Protein 8B5S (pdb70)

Nearest PDB structures (foldseek):
  8b5s-assembly1_A  TM=1.003E+00  e=3.766E-70  Pseudomonas aeruginosa
  8b62-assembly2_B  TM=9.985E-01  e=2.101E-66  Pseudomonas aeruginosa
  8b63-assembly1_A  TM=9.982E-01  e=3.727E-65  Pseudomonas aeruginosa
  2iw1-assembly1_A  TM=9.795E-01  e=1.342E-47  Escherichia coli str. K-12 substr. W3110
  3c48-assembly1_B  TM=5.102E-01  e=1.722E-18  Corynebacterium glutamicum

GO terms:
  GO:0009103 lipopolysaccharide biosynthetic process (P, IMP)

Organism: Pseudomonas aeruginosa (strain ATCC 15692 / DSM 22644 / CIP 104116 / JCM 14847 / LMG 12228 / 1C / PRS 101 / PAO1) (NCBI:txid208964)

Foldseek 3Di:
DEEEEEDAEADDFDDLNVLVVLQQVVLVVVPYQAEYEYQYHPDDDPPRYHYDHDPFDDPDPLVSVVVSVVRVVVVCVVVPDDAYEYAAQAADHQEYEPQDADPVVVVVCVPPNSCSRVVSLCNQQACVHNYQYEAAFPVRPVVSCVVHVGDPVSYDYFFAAADPLLAQDPCLVVLLVVVCVVVVQDPQAAEEEEEEAPCVQQCVVLVLVLLLLAPPSNNVRYAYEYEEQDDCVVVVVSCVVSVNNVGYYYYYHDDPVNSVLSNHQEYEGAGPAASACSVCLSNLSNLHAYEYEPRHSNVVVLVVLVLYDYDYDDDDSVSSSVRVNVSSVCPVSSNVSSVSSNVCNVPDDNRCRSVVVSVVRVD/DEEEEEDAEADDAAPLNVLSVLLQVLLVVVPYQAEYEYQYHDDDDDPRYHYDHDPFDDPDPLVSVVVSCVRVVVVCVVVPDDAYEYAAQAADHQEYEPQDADPVVVVVCPRVSCSNVVSLLNQAACVHNYAYEAAFPVRPVVSCVVHVGDPVRYHYFFAAADPLLAQDPCLVVLLVVLCVVVVADPQAAEEEEEEADCPQQCVLLVLLLLLLAPPVNNVRYAYEYEEQDDCVVVVVVCVVSVNNPRYYYYYHDDPVSSVLSNHQEYEGAGPAARACSVCLSNLSSLHAYEYEPRHRNLVVLVVLLQYDYQYDPDDSVSSNVRVNVSSVCPVSSNVSSVSSNVCNVPDPNRCRSVVVNVVRVD

Structure (mmCIF, N/CA/C/O backbone):
data_8B5S
#
_entry.id   8B5S
#
_cell.length_a   58.633
_cell.length_b   94.426
_cell.length_c   70.170
_cell.angle_alpha   90.00
_cell.angle_beta   101.41
_cell.angle_gamma   90.00
#
_symmetry.space_group_name_H-M   'P 1 21 1'
#
loop_
_entity.id
_entity.type
_entity.pdbx_description
1 polymer 'UDP-glucose:(Heptosyl) LPS alpha 1,3-glucosyltransferase WaaG'
2 polymer 'UDP-glucose:(Heptosyl) LPS alpha 1,3-glucosyltransferase WaaG'
3 non-polymer "URIDINE-5'-DIPHOSPHATE"
4 non-polymer "URIDINE-5'-DIPHOSPHATE-GLUCOSE"
5 water water
#
loop_
_atom_site.group_PDB
_atom_site.id
_atom_site.type_symbol
_atom_site.label_atom_id
_atom_site.label_alt_id
_atom_site.label_comp_id
_atom_site.label_asym_id
_atom_site.label_entity_id
_atom_site.label_seq_id
_atom_site.pdbx_PDB_ins_code
_atom_site.Cartn_x
_atom_site.Cartn_y
_atom_site.Cartn_z
_atom_site.occupancy
_atom_site.B_iso_or_equiv
_atom_site.auth_seq_id
_atom_site.auth_comp_id
_atom_site.auth_asym_id
_atom_site.auth_atom_id
_atom_site.pdbx_PDB_model_num
ATOM 1 N N . ALA A 1 2 ? 84.837 40.289 61.318 1.00 32.20 1 ALA A N 1
ATOM 2 C CA . ALA A 1 2 ? 85.248 39.032 61.983 1.00 30.62 1 ALA A CA 1
ATOM 3 C C . ALA A 1 2 ? 84.240 38.664 63.071 1.00 28.90 1 ALA A C 1
ATOM 4 O O . ALA A 1 2 ? 83.557 37.648 62.955 1.00 29.05 1 ALA A O 1
ATOM 6 N N . THR A 1 3 ? 84.142 39.499 64.116 1.00 26.07 2 THR A N 1
ATOM 7 C CA . THR A 1 3 ? 83.473 39.106 65.348 1.00 24.25 2 THR A CA 1
ATOM 8 C C . THR A 1 3 ? 82.068 39.699 65.428 1.00 21.93 2 THR A C 1
ATOM 9 O O . THR A 1 3 ? 81.868 40.884 65.174 1.00 21.19 2 THR A O 1
ATOM 13 N N . LEU A 1 4 ? 81.114 38.840 65.811 1.00 19.88 3 LEU A N 1
ATOM 14 C CA . LEU A 1 4 ? 79.748 39.232 66.115 1.00 18.56 3 LEU A CA 1
ATOM 15 C C . LEU A 1 4 ? 79.511 39.047 67.612 1.00 17.56 3 LEU A C 1
ATOM 16 O O . LEU A 1 4 ? 79.894 38.022 68.173 1.00 16.93 3 LEU A O 1
ATOM 21 N N . ALA A 1 5 ? 78.878 40.046 68.241 1.00 16.55 4 ALA A N 1
ATOM 22 C CA . ALA A 1 5 ? 78.508 39.974 69.645 1.00 15.94 4 ALA A CA 1
ATOM 23 C C . ALA A 1 5 ? 77.010 39.704 69.760 1.00 15.33 4 ALA A C 1
ATOM 24 O O . ALA A 1 5 ? 76.205 40.478 69.246 1.00 15.80 4 ALA A O 1
ATOM 26 N N . PHE A 1 6 ? 76.654 38.592 70.415 1.00 14.69 5 PHE A N 1
ATOM 27 C CA . PHE A 1 6 ? 75.268 38.285 70.731 1.00 14.41 5 PHE A CA 1
ATOM 28 C C . PHE A 1 6 ? 75.033 38.512 72.224 1.00 14.01 5 PHE A C 1
ATOM 29 O O . PHE A 1 6 ? 75.860 38.119 73.047 1.00 14.08 5 PHE A O 1
ATOM 37 N N . ILE A 1 7 ? 73.901 39.146 72.562 1.00 13.20 6 ILE A N 1
ATOM 38 C CA . ILE A 1 7 ? 73.579 39.448 73.948 1.00 12.79 6 ILE A CA 1
ATOM 39 C C . ILE A 1 7 ? 72.195 38.890 74.272 1.00 12.60 6 ILE A C 1
ATOM 40 O O . ILE A 1 7 ? 71.213 39.202 73.597 1.00 12.16 6 ILE A O 1
ATOM 45 N N . LEU A 1 8 ? 72.137 38.052 75.314 1.00 12.52 7 LEU A N 1
ATOM 46 C CA . LEU A 1 8 ? 70.869 37.614 75.876 1.00 12.37 7 LEU A CA 1
ATOM 47 C C . LEU A 1 8 ? 71.069 37.376 77.369 1.00 12.56 7 LEU A C 1
ATOM 48 O O . LEU A 1 8 ? 72.113 36.884 77.784 1.00 12.33 7 LEU A O 1
ATOM 53 N N . TYR A 1 9 ? 70.057 37.732 78.166 1.00 12.99 8 TYR A N 1
ATOM 54 C CA . TYR A 1 9 ? 70.177 37.690 79.614 1.00 13.62 8 TYR A CA 1
ATOM 55 C C . TYR A 1 9 ? 70.390 36.255 80.095 1.00 14.11 8 TYR A C 1
ATOM 56 O O . TYR A 1 9 ? 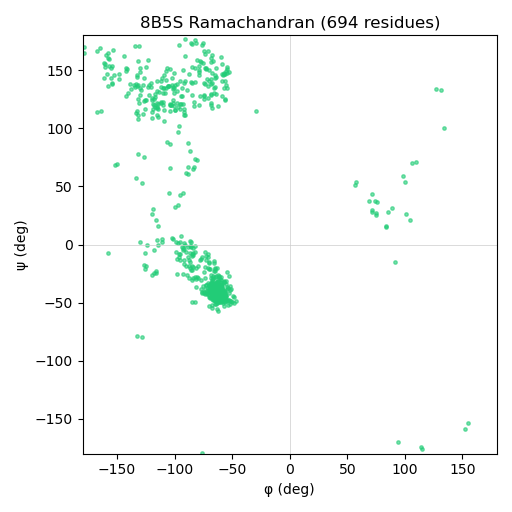71.151 36.042 81.038 1.00 13.92 8 TYR A O 1
ATOM 65 N N . LYS A 1 10 ? 69.731 35.283 79.445 1.00 14.71 9 LYS A N 1
ATOM 66 C CA . LYS A 1 10 ? 69.757 33.901 79.905 1.00 15.65 9 LYS A CA 1
ATOM 67 C C . LYS A 1 10 ? 69.818 32.929 78.732 1.00 15.01 9 LYS A C 1
ATOM 68 O O . LYS A 1 10 ? 68.96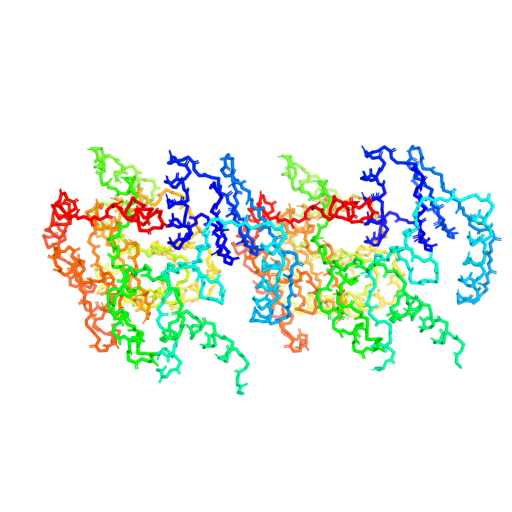5 32.981 77.851 1.00 14.16 9 LYS A O 1
ATOM 74 N N . TYR A 1 11 ? 70.796 32.009 78.763 1.00 14.66 10 TYR A N 1
ATOM 75 C CA . TYR A 1 11 ? 70.796 30.893 77.834 1.00 14.47 10 TYR A CA 1
ATOM 76 C C . TYR A 1 11 ? 70.509 29.582 78.566 1.00 14.51 10 TYR A C 1
ATOM 77 O O . TYR A 1 11 ? 71.095 29.287 79.610 1.00 14.23 10 TYR A O 1
ATOM 86 N N . PHE A 1 12 ? 69.616 28.797 77.957 1.00 14.44 11 PHE A N 1
ATOM 87 C CA . PHE A 1 12 ? 69.248 27.469 78.413 1.00 14.75 11 PHE A CA 1
ATOM 88 C C . PHE A 1 12 ? 68.608 26.755 77.226 1.00 14.88 11 PHE A C 1
ATOM 89 O O . PHE A 1 12 ? 68.138 27.413 76.300 1.00 14.55 11 PHE A O 1
ATOM 97 N N . PRO A 1 13 ? 68.627 25.403 77.173 1.00 14.95 12 PRO A N 1
ATOM 98 C CA . PRO A 1 13 ? 68.154 24.681 75.990 1.00 14.90 12 PRO A CA 1
ATOM 99 C C . PRO A 1 13 ? 66.660 24.791 75.675 1.00 14.37 12 PRO A C 1
ATOM 100 O O . PRO A 1 13 ? 66.299 24.836 74.503 1.00 14.47 12 PRO A O 1
ATOM 104 N N . PHE A 1 14 ? 65.795 24.843 76.699 1.00 13.76 13 PHE A N 1
ATOM 105 C CA . PHE A 1 14 ? 64.365 24.654 76.484 1.00 13.66 13 PHE A CA 1
ATOM 106 C C . PHE A 1 14 ? 63.608 25.983 76.533 1.00 13.49 13 PHE A C 1
ATOM 107 O O . PHE A 1 14 ? 62.765 26.202 77.404 1.00 13.57 13 PHE A O 1
ATOM 115 N N . GLY A 1 15 ? 63.897 26.846 75.555 1.00 13.07 14 GLY A N 1
ATOM 116 C CA . GLY A 1 15 ? 63.155 28.076 75.332 1.00 13.04 14 GLY A CA 1
ATOM 117 C C . GLY A 1 15 ? 63.255 28.514 73.872 1.00 12.79 14 GLY A C 1
ATOM 118 O O . GLY A 1 15 ? 64.232 28.193 73.197 1.00 12.72 14 GLY A O 1
ATOM 119 N N . GLY A 1 16 ? 62.242 29.249 73.396 1.00 12.50 15 GLY A N 1
ATOM 120 C CA . GLY A 1 16 ? 62.194 29.704 72.014 1.00 12.26 15 GLY A CA 1
ATOM 121 C C . GLY A 1 16 ? 63.282 30.728 71.682 1.00 12.26 15 GLY A C 1
ATOM 122 O O . GLY A 1 16 ? 63.986 30.579 70.684 1.00 12.01 15 GLY A O 1
ATOM 123 N N . LEU A 1 17 ? 63.373 31.787 72.498 1.00 11.83 16 LEU A N 1
ATOM 124 C CA . LEU A 1 17 ? 64.388 32.825 72.353 1.00 11.94 16 LEU A CA 1
ATOM 125 C C . LEU A 1 17 ? 65.769 32.179 72.264 1.00 11.92 16 LEU A C 1
ATOM 126 O O . LEU A 1 17 ? 66.554 32.488 71.369 1.00 11.54 16 LEU A O 1
ATOM 131 N N . GLN A 1 18 ? 66.030 31.261 73.202 1.00 11.90 17 GLN A N 1
ATOM 132 C CA . GLN A 1 18 ? 67.318 30.604 73.347 1.00 12.06 17 GLN A CA 1
ATOM 133 C C . GLN A 1 18 ? 67.633 29.758 72.109 1.00 12.31 17 GLN A C 1
ATOM 134 O O . GLN A 1 18 ? 68.741 29.826 71.577 1.00 12.44 17 GLN A O 1
ATOM 140 N N . ARG A 1 19 ? 66.649 28.974 71.651 1.00 12.52 18 ARG A N 1
ATOM 141 C CA . ARG A 1 19 ? 66.816 28.106 70.496 1.00 12.80 18 ARG A CA 1
ATOM 142 C C . ARG A 1 19 ? 67.024 28.937 69.229 1.00 12.81 18 ARG A C 1
ATOM 143 O O . ARG A 1 19 ? 67.848 28.581 68.387 1.00 12.57 18 ARG A O 1
ATOM 151 N N . ASP A 1 20 ? 66.276 30.043 69.108 1.00 12.85 19 ASP A N 1
ATOM 152 C CA . ASP A 1 20 ? 66.372 30.939 67.965 1.00 13.19 19 ASP A CA 1
ATOM 153 C C . ASP A 1 20 ? 67.764 31.564 67.923 1.00 13.03 19 ASP A C 1
ATOM 154 O O . ASP A 1 20 ? 68.409 31.580 66.877 1.00 13.14 19 ASP A O 1
ATOM 159 N N . PHE A 1 21 ? 68.213 32.083 69.072 1.00 12.82 20 PHE A N 1
ATOM 160 C CA . PHE A 1 21 ? 69.557 32.623 69.207 1.00 12.63 20 PHE A CA 1
ATOM 161 C C . PHE A 1 21 ? 70.600 31.611 68.728 1.00 13.04 20 PHE A C 1
ATOM 162 O O . PHE A 1 21 ? 71.501 31.960 67.968 1.00 12.83 20 PHE A O 1
ATOM 170 N N . MET A 1 22 ? 70.487 30.360 69.186 1.00 13.52 21 MET A N 1
ATOM 171 C CA . MET A 1 22 ? 71.502 29.356 68.902 1.00 14.06 21 MET A CA 1
ATOM 172 C C . MET A 1 22 ? 71.537 29.061 67.400 1.00 14.29 21 MET A C 1
ATOM 173 O O . MET A 1 22 ? 72.616 28.993 66.814 1.00 14.08 21 MET A O 1
ATOM 178 N N . ARG A 1 23 ? 70.357 28.922 66.780 1.00 14.42 22 ARG A N 1
ATOM 179 C CA . ARG A 1 23 ? 70.246 28.673 65.348 1.00 15.18 22 ARG A CA 1
ATOM 180 C C . ARG A 1 23 ? 70.921 29.791 64.545 1.00 14.22 22 ARG A C 1
ATOM 181 O O . ARG A 1 23 ? 71.645 29.510 63.593 1.00 13.36 22 ARG A O 1
ATOM 189 N N . ILE A 1 24 ? 70.687 31.054 64.931 1.00 13.33 23 ILE A N 1
ATOM 190 C CA . ILE A 1 24 ? 71.239 32.197 64.215 1.00 13.01 23 ILE A CA 1
ATOM 191 C C . ILE A 1 24 ? 72.758 32.237 64.385 1.00 13.01 23 ILE A C 1
ATOM 192 O O . ILE A 1 24 ? 73.486 32.461 63.417 1.00 12.86 23 ILE A O 1
ATOM 197 N N . ALA A 1 25 ? 73.223 32.037 65.624 1.00 13.04 24 ALA A N 1
ATOM 198 C CA . ALA A 1 25 ? 74.639 32.123 65.940 1.00 13.24 24 ALA A CA 1
ATOM 199 C C . ALA A 1 25 ? 75.414 31.066 65.157 1.00 13.27 24 ALA A C 1
ATOM 200 O O . ALA A 1 25 ? 76.484 31.357 64.623 1.00 12.82 24 ALA A O 1
ATOM 202 N N . LEU A 1 26 ? 74.857 29.851 65.085 1.00 13.62 25 LEU A N 1
ATOM 203 C CA . LEU A 1 26 ? 75.510 28.746 64.398 1.00 13.99 25 LEU A CA 1
ATOM 204 C C . LEU A 1 26 ? 75.589 29.038 62.899 1.00 14.24 25 LEU A C 1
ATOM 205 O O . LEU A 1 26 ? 76.606 28.752 62.266 1.00 14.26 25 LEU A O 1
ATOM 210 N N . GLU A 1 27 ? 74.515 29.617 62.348 1.00 14.26 26 GLU A N 1
ATOM 211 C CA . GLU A 1 27 ? 74.454 29.982 60.941 1.00 14.80 26 GLU A CA 1
ATOM 212 C C . GLU A 1 27 ? 75.530 31.023 60.632 1.00 15.10 26 GLU A C 1
ATOM 213 O O . GLU A 1 27 ? 76.265 30.878 59.656 1.00 15.59 26 GLU A O 1
ATOM 219 N N . CYS A 1 28 ? 75.623 32.063 61.473 1.00 15.19 27 CYS A N 1
ATOM 220 C CA . CYS A 1 28 ? 76.599 33.127 61.280 1.00 15.51 27 CYS A CA 1
ATOM 221 C C . CYS A 1 28 ? 78.020 32.572 61.369 1.00 16.15 27 CYS A C 1
ATOM 222 O O . CYS A 1 28 ? 78.896 32.997 60.617 1.00 16.40 27 CYS A O 1
ATOM 225 N N . GLN A 1 29 ? 78.244 31.631 62.292 1.00 16.70 28 GLN A N 1
ATOM 226 C CA . GLN A 1 29 ? 79.549 31.005 62.449 1.00 17.76 28 GLN A CA 1
ATOM 227 C C . GLN A 1 29 ? 79.928 30.251 61.172 1.00 18.41 28 GLN A C 1
ATOM 228 O O . GLN A 1 29 ? 81.072 30.335 60.727 1.00 18.30 28 GLN A O 1
ATOM 234 N N . ARG A 1 30 ? 78.960 29.542 60.575 1.00 19.52 29 ARG A N 1
ATOM 235 C CA . ARG A 1 30 ? 79.209 28.729 59.389 1.00 20.99 29 ARG A CA 1
ATOM 236 C C . ARG A 1 30 ? 79.609 29.591 58.192 1.00 21.39 29 ARG A C 1
ATOM 237 O O . ARG A 1 30 ? 80.218 29.081 57.254 1.00 22.59 29 ARG A O 1
ATOM 245 N N . ARG A 1 31 ? 79.242 30.879 58.219 1.00 21.94 30 ARG A N 1
ATOM 246 C CA . ARG A 1 31 ? 79.607 31.819 57.171 1.00 22.26 30 ARG A CA 1
ATOM 247 C C . ARG A 1 31 ? 80.990 32.414 57.441 1.00 22.72 30 ARG A C 1
ATOM 248 O O . ARG A 1 31 ? 81.464 33.235 56.657 1.00 23.41 30 ARG A O 1
ATOM 256 N N . GLY A 1 32 ? 81.613 32.015 58.560 1.00 22.47 31 GLY A N 1
ATOM 257 C CA . GLY A 1 32 ? 83.017 32.291 58.827 1.00 22.36 31 GLY A CA 1
ATOM 258 C C . GLY A 1 32 ? 83.234 33.404 59.852 1.00 22.32 31 GLY A C 1
ATOM 259 O O . GLY A 1 32 ? 84.311 33.989 59.900 1.00 22.51 31 GLY A O 1
ATOM 260 N N . HIS A 1 33 ? 82.223 33.678 60.687 1.00 21.62 32 HIS A N 1
ATOM 261 C CA . HIS A 1 33 ? 82.314 34.745 61.669 1.00 21.68 32 HIS A CA 1
ATOM 262 C C . HIS A 1 33 ? 82.627 34.154 63.040 1.00 21.41 32 HIS A C 1
ATOM 263 O O . HIS A 1 33 ? 82.199 33.047 63.355 1.00 20.85 32 HIS A O 1
ATOM 270 N N . ASP A 1 34 ? 83.368 34.923 63.846 1.00 21.41 33 ASP A N 1
ATOM 271 C CA . ASP A 1 34 ? 83.640 34.565 65.228 1.00 21.47 33 ASP A CA 1
ATOM 272 C C . ASP A 1 34 ? 82.457 34.981 66.096 1.00 20.16 33 ASP A C 1
ATOM 273 O O . ASP A 1 34 ? 81.894 36.059 65.908 1.00 19.71 33 ASP A O 1
ATOM 278 N N . ILE A 1 35 ? 82.104 34.113 67.051 1.00 18.76 34 ILE A N 1
ATOM 279 C CA . ILE A 1 35 ? 80.906 34.288 67.856 1.00 17.80 34 ILE A CA 1
ATOM 280 C C . ILE A 1 35 ? 81.314 34.632 69.287 1.00 16.86 34 ILE A C 1
ATOM 281 O O . ILE A 1 35 ? 82.009 33.859 69.946 1.00 16.38 34 ILE A O 1
ATOM 286 N N . ARG A 1 36 ? 80.871 35.808 69.747 1.00 15.87 35 ARG A N 1
ATOM 287 C CA . ARG A 1 36 ? 80.986 36.198 71.143 1.00 15.31 35 ARG A CA 1
ATOM 288 C C . ARG A 1 36 ? 79.580 36.324 71.730 1.00 14.77 35 ARG A C 1
ATOM 289 O O . ARG A 1 36 ? 78.672 36.819 71.061 1.00 14.67 35 ARG A O 1
ATOM 297 N N . VAL A 1 37 ? 79.415 35.871 72.979 1.00 13.96 36 VAL A N 1
ATOM 298 C CA . VAL A 1 37 ? 78.124 35.895 73.649 1.00 13.64 36 VAL A CA 1
ATOM 299 C C . VAL A 1 37 ? 78.288 36.523 75.032 1.00 13.61 36 VAL A C 1
ATOM 300 O O . VAL A 1 37 ? 79.152 36.108 75.804 1.00 13.76 36 VAL A O 1
ATOM 304 N N . TYR A 1 38 ? 77.441 37.518 75.332 1.00 13.29 37 TYR A N 1
ATOM 305 C CA . TYR A 1 38 ? 77.348 38.102 76.661 1.00 13.23 37 TYR A CA 1
ATOM 306 C C . TYR A 1 38 ? 76.035 37.663 77.303 1.00 12.85 37 TYR A C 1
ATOM 307 O O . TYR A 1 38 ? 74.978 37.809 76.693 1.00 12.30 37 TYR A O 1
ATOM 316 N N . THR A 1 39 ? 76.103 37.155 78.540 1.00 12.68 38 THR A N 1
ATOM 317 C CA . THR A 1 39 ? 74.920 36.648 79.221 1.00 12.89 38 THR A CA 1
ATOM 318 C C . THR A 1 39 ? 75.101 36.755 80.734 1.00 13.06 38 THR A C 1
ATOM 319 O O . THR A 1 39 ? 76.207 36.990 81.213 1.00 12.74 38 THR A O 1
ATOM 323 N N . LEU A 1 40 ? 73.998 36.576 81.472 1.00 13.58 39 LEU A N 1
ATOM 324 C CA . LEU A 1 40 ? 74.036 36.504 82.927 1.00 14.27 39 LEU A CA 1
ATOM 325 C C . LEU A 1 40 ? 74.172 35.054 83.390 1.00 14.80 39 LEU A C 1
ATOM 326 O O . LEU A 1 40 ? 74.652 34.813 84.494 1.00 14.73 39 LEU A O 1
ATOM 331 N N . ILE A 1 41 ? 73.726 34.102 82.559 1.00 15.39 40 ILE A N 1
ATOM 332 C CA . ILE A 1 41 ? 73.776 32.691 82.910 1.00 16.18 40 ILE A CA 1
ATOM 333 C C . ILE A 1 41 ? 73.727 31.851 81.633 1.00 16.54 40 ILE A C 1
ATOM 334 O O . ILE A 1 41 ? 72.959 32.141 80.718 1.00 16.43 40 ILE A O 1
ATOM 339 N N . TRP A 1 42 ? 74.579 30.819 81.577 1.00 16.89 41 TRP A N 1
ATOM 340 C CA . TRP A 1 42 ? 74.607 29.889 80.459 1.00 17.22 41 TRP A CA 1
ATOM 341 C C . TRP A 1 42 ? 74.507 28.455 80.972 1.00 18.30 41 TRP A C 1
ATOM 342 O O . TRP A 1 42 ? 75.440 27.953 81.602 1.00 17.89 41 TRP A O 1
ATOM 353 N N . GLU A 1 43 ? 73.380 27.804 80.664 1.00 19.37 42 GLU A N 1
ATOM 354 C CA . GLU A 1 43 ? 73.158 26.409 81.004 1.00 20.43 42 GLU A CA 1
ATOM 355 C C . GLU A 1 43 ? 73.465 25.543 79.786 1.00 21.31 42 GLU A C 1
ATOM 356 O O . GLU A 1 43 ? 72.861 25.723 78.728 1.00 22.19 42 GLU A O 1
ATOM 362 N N . GLY A 1 44 ? 74.408 24.611 79.958 1.00 22.03 43 GLY A N 1
ATOM 363 C CA . GLY A 1 44 ? 74.689 23.582 78.972 1.00 22.73 43 GLY A CA 1
ATOM 364 C C . GLY A 1 44 ? 76.083 23.741 78.376 1.00 23.27 43 GLY A C 1
ATOM 365 O O . GLY A 1 44 ? 76.857 24.597 78.798 1.00 22.78 43 GLY A O 1
ATOM 366 N N . ASP A 1 45 ? 76.386 22.908 77.381 1.00 24.63 44 ASP A N 1
ATOM 367 C CA . ASP A 1 45 ? 77.685 22.949 76.737 1.00 25.57 44 ASP A CA 1
ATOM 368 C C . ASP A 1 45 ? 77.781 24.230 75.914 1.00 24.16 44 ASP A C 1
ATOM 369 O O . ASP A 1 45 ? 76.770 24.757 75.450 1.00 23.36 44 ASP A O 1
ATOM 374 N N . VAL A 1 46 ? 79.011 24.729 75.778 1.00 23.25 45 VAL A N 1
ATOM 375 C CA . VAL A 1 46 ? 79.313 25.856 74.915 1.00 22.76 45 VAL A CA 1
ATOM 376 C C . VAL A 1 46 ? 79.772 25.298 73.570 1.00 22.09 45 VAL A C 1
ATOM 377 O O . VAL A 1 46 ? 80.766 24.578 73.519 1.00 21.45 45 VAL A O 1
ATOM 381 N N . PRO A 1 47 ? 79.090 25.614 72.443 1.00 21.42 46 PRO A N 1
ATOM 382 C CA . PRO A 1 47 ? 79.531 25.144 71.128 1.00 21.09 46 PRO A CA 1
ATOM 383 C C . PRO A 1 47 ? 80.979 25.537 70.840 1.00 20.62 46 PRO A C 1
ATOM 384 O O . PRO A 1 47 ? 81.428 26.597 71.271 1.00 20.34 46 PRO A O 1
ATOM 388 N N A ASP A 1 48 ? 81.697 24.677 70.109 0.50 20.98 47 ASP A N 1
ATOM 389 N N B ASP A 1 48 ? 81.695 24.668 70.114 0.50 20.41 47 ASP A N 1
ATOM 390 C CA A ASP A 1 48 ? 83.092 24.921 69.781 0.50 21.18 47 ASP A CA 1
ATOM 391 C CA B ASP A 1 48 ? 83.071 24.922 69.717 0.50 20.26 47 ASP A CA 1
ATOM 392 C C A ASP A 1 48 ? 83.209 26.259 69.053 0.50 20.71 47 ASP A C 1
ATOM 393 C C B ASP A 1 48 ? 83.169 26.298 69.067 0.50 20.18 47 ASP A C 1
ATOM 394 O O A ASP A 1 48 ? 82.464 26.522 68.111 0.50 20.52 47 ASP A O 1
ATOM 395 O O B ASP A 1 48 ? 82.377 26.623 68.184 0.50 19.99 47 ASP A O 1
ATOM 404 N N . GLY A 1 49 ? 84.131 27.106 69.528 1.00 20.19 48 GLY A N 1
ATOM 405 C CA . GLY A 1 49 ? 84.414 28.394 68.916 1.00 19.94 48 GLY A CA 1
ATOM 406 C C . GLY A 1 49 ? 83.633 29.555 69.530 1.00 19.58 48 GLY A C 1
ATOM 407 O O . GLY A 1 49 ? 83.972 30.707 69.276 1.00 19.92 48 GLY A O 1
ATOM 408 N N . PHE A 1 50 ? 82.592 29.268 70.324 1.00 18.86 49 PHE A N 1
ATOM 409 C CA . PHE A 1 50 ? 81.836 30.319 70.986 1.00 18.79 49 PHE A CA 1
ATOM 410 C C . PHE A 1 50 ? 82.657 30.881 72.146 1.00 19.23 49 PHE A C 1
ATOM 411 O O . PHE A 1 50 ? 83.147 30.127 72.986 1.00 19.15 49 PHE A O 1
ATOM 419 N N . GLU A 1 51 ? 82.795 32.212 72.175 1.00 19.18 50 GLU A N 1
ATOM 420 C CA . GLU A 1 51 ? 83.347 32.917 73.321 1.00 19.72 50 GLU A CA 1
ATOM 421 C C . GLU A 1 51 ? 82.193 33.411 74.194 1.00 19.08 50 GLU A C 1
ATOM 422 O O . GLU A 1 51 ? 81.559 34.412 73.871 1.00 18.38 50 GLU A O 1
ATOM 428 N N . VAL A 1 52 ? 81.933 32.708 75.303 1.00 18.87 51 VAL A N 1
ATOM 429 C CA . VAL A 1 52 ? 80.802 33.012 76.165 1.00 18.67 51 VAL A CA 1
ATOM 430 C C . VAL A 1 52 ? 81.310 33.721 77.419 1.00 18.84 51 VAL A C 1
ATOM 431 O O . VAL A 1 52 ? 82.033 33.124 78.216 1.00 18.77 51 VAL A O 1
ATOM 435 N N . LEU A 1 53 ? 80.913 34.991 77.579 1.00 18.07 52 LEU A N 1
ATOM 436 C CA . LEU A 1 53 ? 81.233 35.778 78.760 1.00 18.14 52 LEU A CA 1
ATOM 437 C C . LEU A 1 53 ? 80.000 35.859 79.659 1.00 17.78 52 LEU A C 1
ATOM 438 O O . LEU A 1 53 ? 78.962 36.376 79.247 1.00 17.08 52 LEU A O 1
ATOM 443 N N . VAL A 1 54 ? 80.136 35.359 80.891 1.00 17.87 53 VAL A N 1
ATOM 444 C CA . VAL A 1 54 ? 79.093 35.453 81.897 1.00 18.20 53 VAL A CA 1
ATOM 445 C C . VAL A 1 54 ? 79.459 36.606 82.830 1.00 18.30 53 VAL A C 1
ATOM 446 O O . VAL A 1 54 ? 80.515 36.584 83.452 1.00 17.58 53 VAL A O 1
ATOM 450 N N . ALA A 1 55 ? 78.593 37.622 82.905 1.00 18.12 54 ALA A N 1
ATOM 451 C CA . ALA A 1 55 ? 78.911 38.831 83.647 1.00 18.02 54 ALA A CA 1
ATOM 452 C C . ALA A 1 55 ? 78.813 38.559 85.148 1.00 18.29 54 ALA A C 1
ATOM 453 O O . ALA A 1 55 ? 77.798 38.053 85.618 1.00 18.32 54 ALA A O 1
ATOM 455 N N . PRO A 1 56 ? 79.856 38.889 85.948 1.00 18.42 55 PRO A N 1
ATOM 456 C CA . PRO A 1 56 ? 79.806 38.711 87.399 1.00 18.66 55 PRO A CA 1
ATOM 457 C C . PRO A 1 56 ? 79.110 39.880 88.095 1.00 18.96 55 PRO A C 1
ATOM 458 O O . PRO A 1 56 ? 79.734 40.638 88.835 1.00 18.92 55 PRO A O 1
ATOM 462 N N . VAL A 1 57 ? 77.803 40.013 87.851 1.00 19.14 56 VAL A N 1
ATOM 463 C CA . VAL A 1 57 ? 77.023 41.097 88.420 1.00 19.61 56 VAL A CA 1
ATOM 464 C C . VAL A 1 57 ? 75.711 40.528 88.953 1.00 19.95 56 VAL A C 1
ATOM 465 O O . VAL A 1 57 ? 75.078 39.690 88.308 1.00 18.97 56 VAL A O 1
ATOM 469 N N . ARG A 1 58 ? 75.333 40.993 90.148 1.00 20.79 57 ARG A N 1
ATOM 470 C CA . ARG A 1 58 ? 74.089 40.605 90.793 1.00 21.96 57 ARG A CA 1
ATOM 471 C C . ARG A 1 58 ? 73.523 41.813 91.534 1.00 22.61 57 ARG A C 1
ATOM 472 O O . ARG A 1 58 ? 74.234 42.782 91.791 1.00 22.04 57 ARG A O 1
ATOM 480 N N . SER A 1 59 ? 72.229 41.740 91.857 1.00 23.67 58 SER A N 1
ATOM 481 C CA . SER A 1 59 ? 71.550 42.778 92.614 1.00 25.21 58 SER A CA 1
ATOM 482 C C . SER A 1 59 ? 70.263 42.210 93.202 1.00 25.64 58 SER A C 1
ATOM 483 O O . SER A 1 59 ? 69.712 41.247 92.675 1.00 26.40 58 SER A O 1
ATOM 486 N N . ILE A 1 60 ? 69.782 42.825 94.288 1.00 26.62 59 ILE A N 1
ATOM 487 C CA . ILE A 1 60 ? 68.498 42.451 94.861 1.00 26.11 59 ILE A CA 1
ATOM 488 C C . ILE A 1 60 ? 67.382 42.724 93.851 1.00 24.10 59 ILE A C 1
ATOM 489 O O . ILE A 1 60 ? 66.396 41.994 93.821 1.00 25.31 59 ILE A O 1
ATOM 494 N N . PHE A 1 61 ? 67.547 43.761 93.016 1.00 22.29 60 PHE A N 1
ATOM 495 C CA . PHE A 1 61 ? 66.573 44.094 91.987 1.00 20.92 60 PHE A CA 1
ATOM 496 C C . PHE A 1 61 ? 67.050 43.586 90.626 1.00 19.91 60 PHE A C 1
ATOM 497 O O . PHE A 1 61 ? 68.152 43.919 90.194 1.00 18.98 60 PHE A O 1
ATOM 505 N N A ASN A 1 62 ? 66.207 42.775 89.968 0.50 19.56 61 ASN A N 1
ATOM 506 N N B ASN A 1 62 ? 66.192 42.811 89.953 0.50 19.57 61 ASN A N 1
ATOM 507 C CA A ASN A 1 62 ? 66.495 42.245 88.643 0.50 19.24 61 ASN A CA 1
ATOM 508 C CA B ASN A 1 62 ? 66.504 42.238 88.653 0.50 19.24 61 ASN A CA 1
ATOM 509 C C A ASN A 1 62 ? 66.854 43.379 87.688 0.50 18.56 61 ASN A C 1
ATOM 510 C C B ASN A 1 62 ? 66.815 43.350 87.651 0.50 18.57 61 ASN A C 1
ATOM 511 O O A ASN A 1 62 ? 67.836 43.284 86.955 0.50 18.28 61 ASN A O 1
ATOM 512 O O B ASN A 1 62 ? 67.738 43.214 86.851 0.50 18.29 61 ASN A O 1
ATOM 521 N N . HIS A 1 63 ? 66.045 44.446 87.704 1.00 18.00 62 HIS A N 1
ATOM 522 C CA . HIS A 1 63 ? 66.205 45.548 86.765 1.00 17.49 62 HIS A CA 1
ATOM 523 C C . HIS A 1 63 ? 67.527 46.287 86.987 1.00 17.12 62 HIS A C 1
ATOM 524 O O . HIS A 1 63 ? 68.091 46.815 86.030 1.00 16.48 62 HIS A O 1
ATOM 531 N N . ARG A 1 64 ? 68.015 46.330 88.235 1.00 16.75 63 ARG A N 1
ATOM 532 C CA . ARG A 1 64 ? 69.288 46.975 88.532 1.00 17.05 63 ARG A CA 1
ATOM 533 C C . ARG A 1 64 ? 70.441 46.081 88.075 1.00 16.55 63 ARG A C 1
ATOM 534 O O . ARG A 1 64 ? 71.463 46.582 87.612 1.00 16.31 63 ARG A O 1
ATOM 542 N N . ARG A 1 65 ? 70.274 44.760 88.209 1.00 16.04 64 ARG A N 1
ATOM 543 C CA . ARG A 1 65 ? 71.247 43.804 87.702 1.00 16.09 64 ARG A CA 1
ATOM 544 C C . ARG A 1 65 ? 71.423 43.998 86.195 1.00 15.59 64 ARG A C 1
ATOM 545 O O . ARG A 1 65 ? 72.545 43.992 85.693 1.00 15.14 64 ARG A O 1
ATOM 553 N N . ASN A 1 66 ? 70.301 44.171 85.486 1.00 15.31 65 ASN A N 1
ATOM 554 C CA . ASN A 1 66 ? 70.311 44.329 84.039 1.00 15.61 65 ASN A CA 1
ATOM 555 C C . ASN A 1 66 ? 71.069 45.597 83.647 1.00 16.07 65 ASN A C 1
ATOM 556 O O . ASN A 1 66 ? 71.742 45.617 82.618 1.00 15.71 65 ASN A O 1
ATOM 561 N N . GLU A 1 67 ? 70.951 46.646 84.472 1.00 16.97 66 GLU A N 1
ATOM 562 C CA . GLU A 1 67 ? 71.651 47.900 84.242 1.00 17.62 66 GLU A CA 1
ATOM 563 C C . GLU A 1 67 ? 73.157 47.700 84.417 1.00 16.96 66 GLU A C 1
ATOM 564 O O . GLU A 1 67 ? 73.937 48.182 83.601 1.00 16.67 66 GLU A O 1
ATOM 570 N N . LYS A 1 68 ? 73.564 46.977 85.468 1.00 16.50 67 LYS A N 1
ATOM 571 C CA . LYS A 1 68 ? 74.969 46.654 85.681 1.00 16.65 67 LYS A CA 1
ATOM 572 C C . LYS A 1 68 ? 75.517 45.806 84.533 1.00 15.61 67 LYS A C 1
ATOM 573 O O . LYS A 1 68 ? 76.673 45.958 84.149 1.00 14.96 67 LYS A O 1
ATOM 579 N N . PHE A 1 69 ? 74.686 44.890 84.020 1.00 15.00 68 PHE A N 1
ATOM 580 C CA . PHE A 1 69 ? 75.064 44.010 82.924 1.00 15.00 68 PHE A CA 1
ATOM 581 C C . PHE A 1 69 ? 75.394 44.835 81.680 1.00 15.04 68 PHE A C 1
ATOM 582 O O . PHE A 1 69 ? 76.426 44.616 81.051 1.00 15.07 68 PHE A O 1
ATOM 590 N N . THR A 1 70 ? 74.511 45.781 81.341 1.00 15.50 69 THR A N 1
ATOM 591 C CA . THR A 1 70 ? 74.715 46.690 80.221 1.00 16.32 69 THR A CA 1
ATOM 592 C C . THR A 1 70 ? 76.076 47.376 80.320 1.00 16.27 69 THR A C 1
ATOM 593 O O . THR A 1 70 ? 76.836 47.374 79.354 1.00 16.29 69 THR A O 1
ATOM 597 N N . ALA A 1 71 ? 76.362 47.970 81.485 1.00 16.11 70 ALA A N 1
ATOM 598 C CA . ALA A 1 71 ? 77.599 48.708 81.701 1.00 16.51 70 ALA A CA 1
ATOM 599 C C . ALA A 1 71 ? 78.807 47.781 81.563 1.00 16.57 70 ALA A C 1
ATOM 600 O O . ALA A 1 71 ? 79.833 48.183 81.023 1.00 16.81 70 ALA A O 1
ATOM 602 N N . TRP A 1 72 ? 78.673 46.546 82.060 1.00 16.73 71 TRP A N 1
ATOM 603 C CA . TRP A 1 72 ? 79.741 45.560 81.996 1.00 17.52 71 TRP A CA 1
ATOM 604 C C . TRP A 1 72 ? 80.056 45.211 80.541 1.00 17.36 71 TRP A C 1
ATOM 605 O O . TRP A 1 72 ? 81.221 45.144 80.150 1.00 16.52 71 TRP A O 1
ATOM 616 N N . VAL A 1 73 ? 79.002 44.984 79.750 1.00 17.14 72 VAL A N 1
ATOM 617 C CA . VAL A 1 73 ? 79.146 44.614 78.351 1.00 17.68 72 VAL A CA 1
ATOM 618 C C . VAL A 1 73 ? 79.777 45.770 77.577 1.00 18.60 72 VAL A C 1
ATOM 619 O O . VAL A 1 73 ? 80.677 45.546 76.770 1.00 17.94 72 VAL A O 1
ATOM 623 N N . ARG A 1 74 ? 79.300 46.999 77.817 1.00 20.19 73 ARG A N 1
ATOM 624 C CA . ARG A 1 74 ? 79.790 48.154 77.079 1.00 22.35 73 ARG A CA 1
ATOM 625 C C . ARG A 1 74 ? 81.273 48.369 77.378 1.00 22.02 73 ARG A C 1
ATOM 626 O O . ARG A 1 74 ? 82.035 48.712 76.480 1.00 21.81 73 ARG A O 1
ATOM 634 N N . ALA A 1 75 ? 81.674 48.162 78.639 1.00 22.06 74 ALA A N 1
ATOM 635 C CA . ALA A 1 75 ? 83.066 48.320 79.030 1.00 22.05 74 ALA A CA 1
ATOM 636 C C . ALA A 1 75 ? 83.946 47.347 78.245 1.00 21.81 74 ALA A C 1
ATOM 637 O O . ALA A 1 75 ? 85.031 47.716 77.799 1.00 21.03 74 ALA A O 1
ATOM 639 N N . ASP A 1 76 ? 83.468 46.108 78.066 1.00 21.24 75 ASP A N 1
ATOM 640 C CA . ASP A 1 76 ? 84.228 45.100 77.342 1.00 21.25 75 ASP A CA 1
ATOM 641 C C . ASP A 1 76 ? 84.301 45.469 75.861 1.00 21.38 75 ASP A C 1
ATOM 642 O O . ASP A 1 76 ? 85.352 45.322 75.242 1.00 21.47 75 ASP A O 1
ATOM 647 N N . LEU A 1 77 ? 83.185 45.956 75.304 1.00 21.88 76 LEU A N 1
ATOM 648 C CA . LEU A 1 77 ? 83.116 46.305 73.892 1.00 22.65 76 LEU A CA 1
ATOM 649 C C . LEU A 1 77 ? 84.007 47.510 73.584 1.00 24.18 76 LEU A C 1
ATOM 650 O O . LEU A 1 77 ? 84.553 47.605 72.486 1.00 24.63 76 LEU A O 1
ATOM 655 N N . ASP A 1 78 ? 84.154 48.421 74.557 1.00 25.60 77 ASP A N 1
ATOM 656 C CA . ASP A 1 78 ? 85.011 49.589 74.406 1.00 27.07 77 ASP A CA 1
ATOM 657 C C . ASP A 1 78 ? 86.471 49.162 74.244 1.00 27.89 77 ASP A C 1
ATOM 658 O O . ASP A 1 78 ? 87.233 49.833 73.552 1.00 28.92 77 ASP A O 1
ATOM 663 N N . ARG A 1 79 ? 86.855 48.051 74.885 1.00 29.37 78 ARG A N 1
ATOM 664 C CA . ARG A 1 79 ? 88.227 47.567 74.852 1.00 30.63 78 ARG A CA 1
ATOM 665 C C . ARG A 1 79 ? 88.401 46.463 73.809 1.00 29.57 78 ARG A C 1
ATOM 666 O O . ARG A 1 79 ? 89.512 46.263 73.321 1.00 29.07 78 ARG A O 1
ATOM 674 N N . ARG A 1 80 ? 87.317 45.746 73.478 1.00 27.84 79 ARG A N 1
ATOM 675 C CA . ARG A 1 80 ? 87.366 44.668 72.500 1.00 26.63 79 ARG A CA 1
ATOM 676 C C . ARG A 1 80 ? 86.218 44.836 71.503 1.00 26.76 79 ARG A C 1
ATOM 677 O O . ARG A 1 80 ? 85.207 44.141 71.595 1.00 25.43 79 ARG A O 1
ATOM 685 N N . PRO A 1 81 ? 86.333 45.760 70.517 1.00 26.90 80 PRO A N 1
ATOM 686 C CA . PRO A 1 81 ? 85.237 46.061 69.591 1.00 26.81 80 PRO A CA 1
ATOM 687 C C . PRO A 1 81 ? 84.903 44.927 68.624 1.00 26.03 80 PRO A C 1
ATOM 688 O O . PRO A 1 81 ? 85.726 44.043 68.394 1.00 24.72 80 PRO A O 1
ATOM 692 N N . VAL A 1 82 ? 83.687 44.979 68.062 1.00 25.70 81 VAL A N 1
ATOM 693 C CA . VAL A 1 82 ? 83.164 43.933 67.194 1.00 25.28 81 VAL A CA 1
ATOM 694 C C . VAL A 1 82 ? 82.520 44.581 65.973 1.00 25.12 81 VAL A C 1
ATOM 695 O O . VAL A 1 82 ? 82.337 45.795 65.940 1.00 24.71 81 VAL A O 1
ATOM 699 N N . GLN A 1 83 ? 82.160 43.753 64.983 1.00 25.35 82 GLN A N 1
ATOM 700 C CA . GLN A 1 83 ? 81.584 44.246 63.741 1.00 26.01 82 GLN A CA 1
ATOM 701 C C . GLN A 1 83 ? 80.122 44.635 63.939 1.00 24.04 82 GLN A C 1
ATOM 702 O O . GLN A 1 83 ? 79.677 45.634 63.382 1.00 23.57 82 GLN A O 1
ATOM 708 N N . ARG A 1 84 ? 79.375 43.828 64.703 1.00 22.12 83 ARG A N 1
ATOM 709 C CA . ARG A 1 84 ? 77.955 44.076 64.896 1.00 21.01 83 ARG A CA 1
ATOM 710 C C . ARG A 1 84 ? 77.515 43.500 66.240 1.00 18.54 83 ARG A C 1
ATOM 711 O O . ARG A 1 84 ? 78.033 42.474 66.676 1.00 17.31 83 ARG A O 1
ATOM 719 N N . VAL A 1 85 ? 76.554 44.183 66.876 1.00 16.43 84 VAL A N 1
ATOM 720 C CA . VAL A 1 85 ? 76.026 43.789 68.171 1.00 15.32 84 VAL A CA 1
ATOM 721 C C . VAL A 1 85 ? 74.553 43.421 68.004 1.00 14.39 84 VAL A C 1
ATOM 722 O O . VAL A 1 85 ? 73.742 44.264 67.619 1.00 14.15 84 VAL A O 1
ATOM 726 N N . ILE A 1 86 ? 74.225 42.155 68.294 1.00 13.59 85 ILE A N 1
ATOM 727 C CA . ILE A 1 86 ? 72.870 41.646 68.155 1.00 12.93 85 ILE A CA 1
ATOM 728 C C . ILE A 1 86 ? 72.343 41.264 69.535 1.00 12.50 85 ILE A C 1
ATOM 729 O O . ILE A 1 86 ? 72.917 40.403 70.197 1.00 12.13 85 ILE A O 1
ATOM 734 N N . GLY A 1 87 ? 71.224 41.879 69.936 1.00 12.23 86 GLY A N 1
ATOM 735 C CA . GLY A 1 87 ? 70.602 41.591 71.218 1.00 12.13 86 GLY A CA 1
ATOM 736 C C . GLY A 1 87 ? 69.287 40.833 71.052 1.00 12.34 86 GLY A C 1
ATOM 737 O O . GLY A 1 87 ? 68.561 41.056 70.081 1.00 11.95 86 GLY A O 1
ATOM 738 N N . PHE A 1 88 ? 69.002 39.941 72.013 1.00 12.49 87 PHE A N 1
ATOM 739 C CA . PHE A 1 88 ? 67.747 39.203 72.079 1.00 12.76 87 PHE A CA 1
ATOM 740 C C . PHE A 1 88 ? 66.917 39.666 73.277 1.00 12.90 87 PHE A C 1
ATOM 741 O O . PHE A 1 88 ? 65.867 39.089 73.565 1.00 12.96 87 PHE A O 1
ATOM 749 N N . ASN A 1 89 ? 67.413 40.699 73.972 1.00 12.66 88 ASN A N 1
ATOM 750 C CA . ASN A 1 89 ? 66.664 41.424 74.985 1.00 12.73 88 ASN A CA 1
ATOM 751 C C . ASN A 1 89 ? 66.841 42.916 74.711 1.00 12.83 88 ASN A C 1
ATOM 752 O O . ASN A 1 89 ? 67.900 43.335 74.243 1.00 12.55 88 ASN A O 1
ATOM 757 N N . LYS A 1 90 ? 65.790 43.700 74.986 1.00 13.25 89 LYS A N 1
ATOM 758 C CA . LYS A 1 90 ? 65.796 45.131 74.717 1.00 13.62 89 LYS A CA 1
ATOM 759 C C . LYS A 1 90 ? 66.782 45.827 75.651 1.00 13.59 89 LYS A C 1
ATOM 760 O O . LYS A 1 90 ? 66.731 45.631 76.863 1.00 13.46 89 LYS A O 1
ATOM 766 N N . MET A 1 91 ? 67.680 46.632 75.068 1.00 13.73 90 MET A N 1
ATOM 767 C CA . MET A 1 91 ? 68.651 47.398 75.835 1.00 14.22 90 MET A CA 1
ATOM 768 C C . MET A 1 91 ? 69.305 48.431 74.921 1.00 14.69 90 MET A C 1
ATOM 769 O O . MET A 1 91 ? 69.168 48.349 73.701 1.00 14.68 90 MET A O 1
ATOM 774 N N . PRO A 1 92 ? 70.029 49.434 75.476 1.00 15.37 91 PRO A N 1
ATOM 775 C CA . PRO A 1 92 ? 70.807 50.367 74.662 1.00 15.67 91 PRO A CA 1
ATOM 776 C C . PRO A 1 92 ? 71.968 49.674 73.956 1.00 15.86 91 PRO A C 1
ATOM 777 O O . PRO A 1 92 ? 72.398 48.603 74.374 1.00 16.27 91 PRO A O 1
ATOM 781 N N . GLY A 1 93 ? 72.444 50.288 72.867 1.00 15.89 92 GLY A N 1
ATOM 782 C CA . GLY A 1 93 ? 73.712 49.918 72.257 1.00 16.04 92 GLY A CA 1
ATOM 783 C C . GLY A 1 93 ? 73.628 48.735 71.291 1.00 15.74 92 GLY A C 1
ATOM 784 O O . GLY A 1 93 ? 74.664 48.173 70.935 1.00 16.60 92 GLY A O 1
ATOM 785 N N . LEU A 1 94 ? 72.415 48.374 70.848 1.00 14.93 93 LEU A N 1
ATOM 786 C CA . LEU A 1 94 ? 72.238 47.271 69.911 1.00 14.37 93 LEU A CA 1
ATOM 787 C C . LEU A 1 94 ? 72.221 47.795 68.478 1.00 14.22 93 LEU A C 1
ATOM 788 O O . LEU A 1 94 ? 71.536 48.769 68.178 1.00 14.40 93 LEU A O 1
ATOM 793 N N . ASP A 1 95 ? 72.953 47.110 67.594 1.00 14.10 94 ASP A N 1
ATOM 794 C CA . ASP A 1 95 ? 72.855 47.346 66.163 1.00 14.18 94 ASP A CA 1
ATOM 795 C C . ASP A 1 95 ? 71.586 46.680 65.642 1.00 13.76 94 ASP A C 1
ATOM 796 O O . ASP A 1 95 ? 70.906 47.224 64.774 1.00 13.74 94 ASP A O 1
ATOM 801 N N . VAL A 1 96 ? 71.287 45.495 66.191 1.00 13.30 95 VAL A N 1
ATOM 802 C CA . VAL A 1 96 ? 70.176 44.668 65.753 1.00 13.02 95 VAL A CA 1
ATOM 803 C C . VAL A 1 96 ? 69.481 44.111 66.991 1.00 12.68 95 VAL A C 1
ATOM 804 O O . VAL A 1 96 ? 70.153 43.620 67.896 1.00 13.08 95 VAL A O 1
ATOM 808 N N . TYR A 1 97 ? 68.144 44.186 67.024 1.00 12.20 96 TYR A N 1
ATOM 809 C CA . TYR A 1 97 ? 67.364 43.567 68.086 1.00 11.82 96 TYR A CA 1
ATOM 810 C C . TYR A 1 97 ? 66.456 42.484 67.504 1.00 11.98 96 TYR A C 1
ATOM 811 O O . TYR A 1 97 ? 65.695 42.737 66.572 1.00 12.04 96 TYR A O 1
ATOM 820 N N . TYR A 1 98 ? 66.541 41.276 68.073 1.00 12.01 97 TYR A N 1
ATOM 821 C CA . TYR A 1 98 ? 65.642 40.183 67.736 1.00 12.42 97 TYR A CA 1
ATOM 822 C C . TYR A 1 98 ? 64.452 40.215 68.696 1.00 12.26 97 TYR A C 1
ATOM 823 O O . TYR A 1 98 ? 64.622 39.979 69.890 1.00 12.22 97 TYR A O 1
ATOM 832 N N . ALA A 1 99 ? 63.253 40.495 68.162 1.00 12.53 98 ALA A N 1
ATOM 833 C CA . ALA A 1 99 ? 62.091 40.836 68.973 1.00 12.90 98 ALA A CA 1
ATOM 834 C C . ALA A 1 99 ? 61.436 39.581 69.549 1.00 13.47 98 ALA A C 1
ATOM 835 O O . ALA A 1 99 ? 60.335 39.195 69.153 1.00 12.96 98 ALA A O 1
ATOM 837 N N . ALA A 1 100 ? 62.112 38.987 70.535 1.00 14.47 99 ALA A N 1
ATOM 838 C CA . ALA A 1 100 ? 61.642 37.777 71.189 1.00 15.46 99 ALA A CA 1
ATOM 839 C C . ALA A 1 100 ? 60.619 38.121 72.273 1.00 16.44 99 ALA A C 1
ATOM 840 O O . ALA A 1 100 ? 60.097 37.225 72.935 1.00 18.26 99 ALA A O 1
ATOM 842 N N . ASP A 1 101 ? 60.340 39.418 72.459 1.00 16.70 100 ASP A N 1
ATOM 843 C CA . ASP A 1 101 ? 59.367 39.876 73.437 1.00 17.26 100 ASP A CA 1
ATOM 844 C C . ASP A 1 101 ? 58.324 40.757 72.756 1.00 16.76 100 ASP A C 1
ATOM 845 O O . ASP A 1 101 ? 58.606 41.397 71.744 1.00 16.40 100 ASP A O 1
ATOM 850 N N . ALA A 1 102 ? 57.118 40.770 73.339 1.00 16.21 101 ALA A N 1
ATOM 851 C CA . ALA A 1 102 ? 56.044 41.651 72.915 1.00 15.90 101 ALA A CA 1
ATOM 852 C C . ALA A 1 102 ? 56.324 43.073 73.396 1.00 15.90 101 ALA A C 1
ATOM 853 O O . ALA A 1 102 ? 57.264 43.306 74.156 1.00 15.66 101 ALA A O 1
ATOM 855 N N . CYS A 1 103 ? 55.481 44.014 72.951 1.00 16.12 102 CYS A N 1
ATOM 856 C CA . CYS A 1 103 ? 55.586 45.410 73.343 1.00 16.41 102 CYS A CA 1
ATOM 857 C C . CYS A 1 103 ? 55.251 45.565 74.827 1.00 16.57 102 CYS A C 1
ATOM 858 O O . CYS A 1 103 ? 54.132 45.280 75.255 1.00 16.71 102 CYS A O 1
ATOM 861 N N . PHE A 1 104 ? 56.243 46.026 75.597 1.00 16.80 103 PHE A N 1
ATOM 862 C CA . PHE A 1 104 ? 56.120 46.191 77.037 1.00 17.23 103 PHE A CA 1
ATOM 863 C C . PHE A 1 104 ? 55.158 47.328 77.386 1.00 17.73 103 PHE A C 1
ATOM 864 O O . PHE A 1 104 ? 54.325 47.177 78.278 1.00 18.22 103 PHE A O 1
ATOM 872 N N . GLU A 1 105 ? 55.293 48.468 76.698 1.00 18.29 104 GLU A N 1
ATOM 873 C CA . GLU A 1 105 ? 54.493 49.651 76.986 1.00 18.91 104 GLU A CA 1
ATOM 874 C C . GLU A 1 105 ? 53.001 49.338 76.837 1.00 19.88 104 GLU A C 1
ATOM 875 O O . GLU A 1 105 ? 52.192 49.812 77.632 1.00 20.09 104 GLU A O 1
ATOM 881 N N . GLU A 1 106 ? 52.643 48.534 75.825 1.00 20.70 105 GLU A N 1
ATOM 882 C CA . GLU A 1 106 ? 51.264 48.111 75.619 1.00 21.71 105 GLU A CA 1
ATOM 883 C C . GLU A 1 106 ? 50.768 47.328 76.835 1.00 22.85 105 GLU A C 1
ATOM 884 O O . GLU A 1 106 ? 49.673 47.584 77.333 1.00 23.21 105 GLU A O 1
ATOM 890 N N . LYS A 1 107 ? 51.577 46.373 77.311 1.00 23.78 106 LYS A N 1
ATOM 891 C CA . LYS A 1 107 ? 51.181 45.529 78.428 1.00 25.59 106 LYS A CA 1
ATOM 892 C C . LYS A 1 107 ? 51.110 46.341 79.723 1.00 25.46 106 LYS A C 1
ATOM 893 O O . LYS A 1 107 ? 50.255 46.072 80.562 1.00 25.40 106 LYS A O 1
ATOM 899 N N . ALA A 1 108 ? 51.983 47.347 79.871 1.00 25.89 107 ALA A N 1
ATOM 900 C CA . ALA A 1 108 ? 51.975 48.206 81.047 1.00 26.29 107 ALA A CA 1
ATOM 901 C C . ALA A 1 108 ? 50.668 48.998 81.130 1.00 27.49 107 ALA A C 1
ATOM 902 O O . ALA A 1 108 ? 50.177 49.259 82.227 1.00 27.10 107 ALA A O 1
ATOM 904 N N . GLN A 1 109 ? 50.113 49.373 79.968 1.00 28.81 108 GLN A N 1
ATOM 905 C CA . GLN A 1 109 ? 48.898 50.173 79.896 1.00 30.92 108 GLN A CA 1
ATOM 906 C C . GLN A 1 109 ? 47.650 49.290 79.928 1.00 33.50 108 GLN A C 1
ATOM 907 O O . GLN A 1 109 ? 46.545 49.800 80.100 1.00 33.79 108 GLN A O 1
ATOM 913 N N . THR A 1 110 ? 47.823 47.977 79.732 1.00 36.80 109 THR A N 1
ATOM 914 C CA . THR A 1 110 ? 46.719 47.030 79.774 1.00 38.94 109 THR A CA 1
ATOM 915 C C . THR A 1 110 ? 46.486 46.584 81.222 1.00 40.49 109 THR A C 1
ATOM 916 O O . THR A 1 110 ? 47.269 45.726 81.684 1.00 42.91 109 THR A O 1
ATOM 920 N N . GLN A 1 118 ? 58.961 57.037 89.173 1.00 40.82 117 GLN A N 1
ATOM 921 C CA . GLN A 1 118 ? 57.842 56.056 89.195 1.00 41.24 117 GLN A CA 1
ATOM 922 C C . GLN A 1 118 ? 58.340 54.727 89.750 1.00 39.53 117 GLN A C 1
ATOM 923 O O . GLN A 1 118 ? 59.472 54.627 90.220 1.00 41.83 117 GLN A O 1
ATOM 929 N N . TRP A 1 119 ? 57.440 53.738 89.729 1.00 38.03 118 TRP A N 1
ATOM 930 C CA . TRP A 1 119 ? 57.770 52.322 89.724 1.00 35.49 118 TRP A CA 1
ATOM 931 C C . TRP A 1 119 ? 59.121 52.106 89.039 1.00 30.75 118 TRP A C 1
ATOM 932 O O . TRP A 1 119 ? 59.264 52.368 87.845 1.00 27.75 118 TRP A O 1
ATOM 943 N N . GLY A 1 120 ? 60.110 51.633 89.808 1.00 27.15 119 GLY A N 1
ATOM 944 C CA . GLY A 1 120 ? 61.472 51.484 89.319 1.00 25.72 119 GLY A CA 1
ATOM 945 C C . GLY A 1 120 ? 61.567 50.478 88.173 1.00 24.15 119 GLY A C 1
ATOM 946 O O . GLY A 1 120 ? 62.292 50.698 87.203 1.00 22.20 119 GLY A O 1
ATOM 947 N N . ARG A 1 121 ? 60.811 49.383 88.300 1.00 23.07 120 ARG A N 1
ATOM 948 C CA . ARG A 1 121 ? 60.823 48.305 87.325 1.00 23.27 120 ARG A CA 1
ATOM 949 C C . ARG A 1 121 ? 60.254 48.816 86.001 1.00 21.51 120 ARG A C 1
ATOM 950 O O . ARG A 1 121 ? 60.863 48.617 84.951 1.00 19.54 120 ARG A O 1
ATOM 958 N N . TYR A 1 122 ? 59.106 49.505 86.063 1.00 20.37 121 TYR A N 1
ATOM 959 C CA . TYR A 1 122 ? 58.462 50.020 84.864 1.00 20.42 121 TYR A CA 1
ATOM 960 C C . TYR A 1 122 ? 59.408 50.948 84.106 1.00 20.22 121 TYR A C 1
ATOM 961 O O . TYR A 1 122 ? 59.556 50.820 82.892 1.00 20.76 121 TYR A O 1
ATOM 970 N N . ARG A 1 123 ? 60.022 51.896 84.821 1.00 20.25 122 ARG A N 1
ATOM 971 C CA . ARG A 1 123 ? 60.861 52.904 84.190 1.00 21.02 122 ARG A CA 1
ATOM 972 C C . ARG A 1 123 ? 62.062 52.257 83.504 1.00 19.42 122 ARG A C 1
ATOM 973 O O . ARG A 1 123 ? 62.474 52.712 82.440 1.00 19.53 122 ARG A O 1
ATOM 981 N N . HIS A 1 124 ? 62.625 51.210 84.121 1.00 17.86 123 HIS A N 1
ATOM 982 C CA . HIS A 1 124 ? 63.766 50.516 83.544 1.00 16.96 123 HIS A CA 1
ATOM 983 C C . HIS A 1 124 ? 63.388 49.874 82.210 1.00 16.05 123 HIS A C 1
ATOM 984 O O . HIS A 1 124 ? 64.035 50.132 81.199 1.00 15.65 123 HIS A O 1
ATOM 991 N N . PHE A 1 125 ? 62.340 49.040 82.223 1.00 15.25 124 PHE A N 1
ATOM 992 C CA . PHE A 1 125 ? 61.968 48.249 81.058 1.00 15.07 124 PHE A CA 1
ATOM 993 C C . PHE A 1 125 ? 61.407 49.136 79.948 1.00 14.68 124 PHE A C 1
ATOM 994 O O . PHE A 1 125 ? 61.614 48.846 78.774 1.00 14.54 124 PHE A O 1
ATOM 1002 N N . ALA A 1 126 ? 60.690 50.204 80.321 1.00 14.46 125 ALA A N 1
ATOM 1003 C CA . ALA A 1 126 ? 60.175 51.150 79.342 1.00 14.04 125 ALA A CA 1
ATOM 1004 C C . ALA A 1 126 ? 61.336 51.891 78.680 1.00 13.75 125 ALA A C 1
ATOM 1005 O O . ALA A 1 126 ? 61.344 52.072 77.463 1.00 13.52 125 ALA A O 1
ATOM 1007 N N . GLY A 1 127 ? 62.317 52.304 79.495 1.00 13.40 126 GLY A N 1
ATOM 1008 C CA . GLY A 1 127 ? 63.502 52.998 79.011 1.00 13.18 126 GLY A CA 1
ATOM 1009 C C . GLY A 1 127 ? 64.327 52.145 78.048 1.00 13.10 126 GLY A C 1
ATOM 1010 O O . GLY A 1 127 ? 64.785 52.636 77.017 1.00 12.94 126 GLY A O 1
ATOM 1011 N N . TYR A 1 128 ? 64.499 50.861 78.389 1.00 12.82 127 TYR A N 1
ATOM 1012 C CA . TYR A 1 128 ? 65.269 49.941 77.564 1.00 12.77 127 TYR A CA 1
ATOM 1013 C C . TYR A 1 128 ? 64.530 49.643 76.258 1.00 12.67 127 TYR A C 1
ATOM 1014 O O . TYR A 1 128 ? 65.167 49.494 75.217 1.00 12.28 127 TYR A O 1
ATOM 1023 N N . GLU A 1 129 ? 63.193 49.568 76.316 1.00 12.78 128 GLU A N 1
ATOM 1024 C CA . GLU A 1 129 ? 62.392 49.365 75.119 1.00 13.14 128 GLU A CA 1
ATOM 1025 C C . GLU A 1 129 ? 62.504 50.591 74.215 1.00 13.65 128 GLU A C 1
ATOM 1026 O O . GLU A 1 129 ? 62.691 50.458 73.007 1.00 13.23 128 GLU A O 1
ATOM 1032 N N . ARG A 1 130 ? 62.396 51.785 74.812 1.00 14.69 129 ARG A N 1
ATOM 1033 C CA . ARG A 1 130 ? 62.502 53.029 74.064 1.00 15.65 129 ARG A CA 1
ATOM 1034 C C . ARG A 1 130 ? 63.891 53.151 73.436 1.00 15.10 129 ARG A C 1
ATOM 1035 O O . ARG A 1 130 ? 64.014 53.662 72.326 1.00 14.61 129 ARG A O 1
ATOM 1043 N N . ALA A 1 131 ? 64.929 52.670 74.138 1.00 15.07 130 ALA A N 1
ATOM 1044 C CA . ALA A 1 131 ? 66.292 52.717 73.623 1.00 14.66 130 ALA A CA 1
ATOM 1045 C C . ALA A 1 131 ? 66.385 52.032 72.260 1.00 14.38 130 ALA A C 1
ATOM 1046 O O . ALA A 1 131 ? 67.175 52.448 71.415 1.00 14.07 130 ALA A O 1
ATOM 1048 N N . VAL A 1 132 ? 65.578 50.979 72.059 1.00 14.00 131 VAL A N 1
ATOM 1049 C CA . VAL A 1 132 ? 65.563 50.239 70.809 1.00 14.04 131 VAL A CA 1
ATOM 1050 C C . VAL A 1 132 ? 64.638 50.925 69.801 1.00 14.12 131 VAL A C 1
ATOM 1051 O O . VAL A 1 132 ? 65.041 51.151 68.662 1.00 14.45 131 VAL A O 1
ATOM 1055 N N . PHE A 1 133 ? 63.405 51.251 70.217 1.00 14.33 132 PHE A N 1
ATOM 1056 C CA . PHE A 1 133 ? 62.331 51.553 69.280 1.00 14.43 132 PHE A CA 1
ATOM 1057 C C . PHE A 1 133 ? 62.146 53.051 69.023 1.00 14.95 132 PHE A C 1
ATOM 1058 O O . PHE A 1 133 ? 61.377 53.422 68.134 1.00 14.67 132 PHE A O 1
ATOM 1066 N N . ASP A 1 134 ? 62.842 53.913 69.773 1.00 15.52 133 ASP A N 1
ATOM 1067 C CA . ASP A 1 134 ? 62.716 55.348 69.569 1.00 16.38 133 ASP A CA 1
ATOM 1068 C C . ASP A 1 134 ? 63.103 55.689 68.131 1.00 16.60 133 ASP A C 1
ATOM 1069 O O . ASP A 1 134 ? 64.051 55.117 67.597 1.00 16.29 133 ASP A O 1
ATOM 1074 N N . PRO A 1 135 ? 62.394 56.625 67.455 1.00 17.54 134 PRO A N 1
ATOM 1075 C CA . PRO A 1 135 ? 62.787 57.077 66.116 1.00 18.04 134 PRO A CA 1
ATOM 1076 C C . PRO A 1 135 ? 64.236 57.550 65.970 1.00 18.23 134 PRO A C 1
ATOM 1077 O O . PRO A 1 135 ? 64.805 57.453 64.888 1.00 18.96 134 PRO A O 1
ATOM 1081 N N . ALA A 1 136 ? 64.831 58.043 67.062 1.00 18.89 135 ALA A N 1
ATOM 1082 C CA . ALA A 1 136 ? 66.206 58.523 67.049 1.00 19.14 135 ALA A CA 1
ATOM 1083 C C . ALA A 1 136 ? 67.203 57.366 67.127 1.00 19.40 135 ALA A C 1
ATOM 1084 O O . ALA A 1 136 ? 68.372 57.540 66.790 1.00 19.23 135 ALA A O 1
ATOM 1086 N N . SER A 1 137 ? 66.744 56.185 67.568 1.00 19.59 136 SER A N 1
ATOM 1087 C CA . SER A 1 137 ? 67.601 55.011 67.674 1.00 19.48 136 SER A CA 1
ATOM 1088 C C . SER A 1 137 ? 67.922 54.457 66.287 1.00 19.47 136 SER A C 1
ATOM 1089 O O . SER A 1 137 ? 67.118 54.585 65.369 1.00 19.75 136 SER A O 1
ATOM 1092 N N . LYS A 1 138 ? 69.095 53.821 66.158 1.00 20.11 137 LYS A N 1
ATOM 1093 C CA . LYS A 1 138 ? 69.539 53.239 64.898 1.00 20.31 137 LYS A CA 1
ATOM 1094 C C . LYS A 1 138 ? 69.268 51.734 64.845 1.00 18.84 137 LYS A C 1
ATOM 1095 O O . LYS A 1 138 ? 69.476 51.114 63.806 1.00 19.06 137 LYS A O 1
ATOM 1101 N N . THR A 1 139 ? 68.807 51.143 65.954 1.00 17.72 138 THR A N 1
ATOM 1102 C CA . THR A 1 139 ? 68.670 49.694 66.044 1.00 16.83 138 THR A CA 1
ATOM 1103 C C . THR A 1 139 ? 67.730 49.170 64.955 1.00 16.48 138 THR A C 1
ATOM 1104 O O . THR A 1 139 ? 66.609 49.656 64.818 1.00 16.23 138 THR A O 1
ATOM 1108 N N . GLU A 1 140 ? 68.201 48.175 64.187 1.00 15.81 139 GLU A N 1
ATOM 1109 C CA . GLU A 1 140 ? 67.368 47.451 63.236 1.00 16.10 139 GLU A CA 1
ATOM 1110 C C . GLU A 1 140 ? 66.657 46.313 63.968 1.00 15.28 139 GLU A C 1
ATOM 1111 O O . GLU A 1 140 ? 67.262 45.635 64.795 1.00 14.29 139 GLU A O 1
ATOM 1117 N N . ILE A 1 141 ? 65.378 46.098 63.635 1.00 14.76 140 ILE A N 1
ATOM 1118 C CA . ILE A 1 141 ? 64.524 45.200 64.395 1.00 14.58 140 ILE A CA 1
ATOM 1119 C C . ILE A 1 141 ? 64.127 44.005 63.529 1.00 14.69 140 ILE A C 1
ATOM 1120 O O . ILE A 1 141 ? 63.514 44.164 62.474 1.00 14.25 140 ILE A O 1
ATOM 1125 N N . LEU A 1 142 ? 64.489 42.805 64.002 1.00 14.62 141 LEU A N 1
ATOM 1126 C CA . LEU A 1 142 ? 64.012 41.562 63.419 1.00 14.68 141 LEU A CA 1
ATOM 1127 C C . LEU A 1 142 ? 62.734 41.145 64.141 1.00 14.52 141 LEU A C 1
ATOM 1128 O O . LEU A 1 142 ? 62.779 40.781 65.314 1.00 14.63 141 LEU A O 1
ATOM 1133 N N . MET A 1 143 ? 61.600 41.213 63.433 1.00 14.24 142 MET A N 1
ATOM 1134 C CA . MET A 1 143 ? 60.297 40.917 64.010 1.00 14.20 142 MET A CA 1
ATOM 1135 C C . MET A 1 143 ? 59.930 39.464 63.719 1.00 14.10 142 MET A C 1
ATOM 1136 O O . MET A 1 143 ? 60.187 38.975 62.620 1.00 13.91 142 MET A O 1
ATOM 1141 N N . ILE A 1 144 ? 59.318 38.795 64.706 1.00 14.13 143 ILE A N 1
ATOM 1142 C CA . ILE A 1 144 ? 58.800 37.445 64.529 1.00 14.46 143 ILE A CA 1
ATOM 1143 C C . ILE A 1 144 ? 57.285 37.425 64.733 1.00 14.53 143 ILE A C 1
ATOM 1144 O O . ILE A 1 144 ? 56.616 36.537 64.208 1.00 14.68 143 ILE A O 1
ATOM 1149 N N . SER A 1 145 ? 56.749 38.395 65.488 1.00 14.44 144 SER A N 1
ATOM 1150 C CA . SER A 1 145 ? 55.312 38.552 65.642 1.00 14.98 144 SER A CA 1
ATOM 1151 C C . SER A 1 145 ? 54.842 39.800 64.897 1.00 15.16 144 SER A C 1
ATOM 1152 O O . SER A 1 145 ? 55.069 40.917 65.358 1.00 15.10 144 SER A O 1
ATOM 1155 N N . GLU A 1 146 ? 54.164 39.598 63.758 1.00 15.42 145 GLU A N 1
ATOM 1156 C CA . GLU A 1 146 ? 53.645 40.709 62.976 1.00 16.18 145 GLU A CA 1
ATOM 1157 C C . GLU A 1 146 ? 52.600 41.483 63.780 1.00 16.16 145 GLU A C 1
ATOM 1158 O O . GLU A 1 146 ? 52.512 42.703 63.658 1.00 15.73 145 GLU A O 1
ATOM 1164 N N . VAL A 1 147 ? 51.822 40.768 64.605 1.00 16.53 146 VAL A N 1
ATOM 1165 C CA . VAL A 1 147 ? 50.762 41.364 65.409 1.00 17.61 146 VAL A CA 1
ATOM 1166 C C . VAL A 1 147 ? 51.315 42.466 66.317 1.00 17.59 146 VAL A C 1
ATOM 1167 O O . VAL A 1 147 ? 50.607 43.428 66.615 1.00 17.38 146 VAL A O 1
ATOM 1171 N N . GLN A 1 148 ? 52.572 42.334 66.765 1.00 17.45 147 GLN A N 1
ATOM 1172 C CA . GLN A 1 148 ? 53.142 43.277 67.718 1.00 17.56 147 GLN A CA 1
ATOM 1173 C C . GLN A 1 148 ? 53.636 44.553 67.033 1.00 17.26 147 GLN A C 1
ATOM 1174 O O . GLN A 1 148 ? 53.791 45.569 67.704 1.00 17.01 147 GLN A O 1
ATOM 1180 N N . GLN A 1 149 ? 53.886 44.513 65.715 1.00 16.95 148 GLN A N 1
ATOM 1181 C CA . GLN A 1 149 ? 54.551 45.618 65.036 1.00 16.74 148 GLN A CA 1
ATOM 1182 C C . GLN A 1 149 ? 53.730 46.907 65.148 1.00 16.67 148 GLN A C 1
ATOM 1183 O O . GLN A 1 149 ? 54.297 47.957 65.437 1.00 15.87 148 GLN A O 1
ATOM 1189 N N . PRO A 1 150 ? 52.395 46.898 64.909 1.00 16.84 149 PRO A N 1
ATOM 1190 C CA . PRO A 1 150 ? 51.578 48.108 65.068 1.00 16.82 149 PRO A CA 1
ATOM 1191 C C . PRO A 1 150 ? 51.582 48.713 66.473 1.00 16.61 149 PRO A C 1
ATOM 1192 O O . PRO A 1 150 ? 51.388 49.916 66.631 1.00 17.09 149 PRO A O 1
ATOM 1196 N N . LEU A 1 151 ? 51.795 47.869 67.489 1.00 16.48 150 LEU A N 1
ATOM 1197 C CA . LEU A 1 151 ? 51.811 48.310 68.874 1.00 16.43 150 LEU A CA 1
ATOM 1198 C C . LEU A 1 151 ? 53.102 49.073 69.167 1.00 15.96 150 LEU A C 1
ATOM 1199 O O . LEU A 1 151 ? 53.065 50.111 69.821 1.00 16.49 150 LEU A O 1
ATOM 1204 N N . PHE A 1 152 ? 54.240 48.566 68.679 1.00 15.41 151 PHE A N 1
ATOM 1205 C CA . PHE A 1 152 ? 55.500 49.290 68.774 1.00 14.80 151 PHE A CA 1
ATOM 1206 C C . PHE A 1 152 ? 55.400 50.624 68.032 1.00 15.14 151 PHE A C 1
ATOM 1207 O O . PHE A 1 152 ? 55.902 51.644 68.508 1.00 14.15 151 PHE A O 1
ATOM 1215 N N . VAL A 1 153 ? 54.763 50.608 66.852 1.00 15.42 152 VAL A N 1
ATOM 1216 C CA . VAL A 1 153 ? 54.629 51.817 66.053 1.00 16.08 152 VAL A CA 1
ATOM 1217 C C . VAL A 1 153 ? 53.715 52.805 66.781 1.00 16.32 152 VAL A C 1
ATOM 1218 O O . VAL A 1 153 ? 54.037 53.987 66.860 1.00 16.32 152 VAL A O 1
ATOM 1222 N N . LYS A 1 154 ? 52.597 52.316 67.331 1.00 17.18 153 LYS A N 1
ATOM 1223 C CA . LYS A 1 154 ? 51.667 53.167 68.060 1.00 18.19 153 LYS A CA 1
ATOM 1224 C C . LYS A 1 154 ? 52.380 53.886 69.205 1.00 18.05 153 LYS A C 1
ATOM 1225 O O . LYS A 1 154 ? 52.178 55.084 69.411 1.00 18.15 153 LYS A O 1
ATOM 1231 N N . HIS A 1 155 ? 53.208 53.145 69.951 1.00 17.22 154 HIS A N 1
ATOM 1232 C CA . HIS A 1 155 ? 53.763 53.642 71.200 1.00 17.25 154 HIS A CA 1
ATOM 1233 C C . HIS A 1 155 ? 55.014 54.487 70.970 1.00 16.99 154 HIS A C 1
ATOM 1234 O O . HIS A 1 155 ? 55.287 55.374 71.773 1.00 17.63 154 HIS A O 1
ATOM 1241 N N . TYR A 1 156 ? 55.765 54.219 69.892 1.00 16.24 155 TYR A N 1
ATOM 1242 C CA . TYR A 1 156 ? 57.081 54.824 69.725 1.00 15.99 155 TYR A CA 1
ATOM 1243 C C . TYR A 1 156 ? 57.236 55.561 68.394 1.00 16.18 155 TYR A C 1
ATOM 1244 O O . TYR A 1 156 ? 58.129 56.395 68.270 1.00 16.25 155 TYR A O 1
ATOM 1253 N N . GLY A 1 157 ? 56.404 55.234 67.397 1.00 16.25 156 GLY A N 1
ATOM 1254 C CA . GLY A 1 157 ? 56.490 55.858 66.085 1.00 16.26 156 GLY A CA 1
ATOM 1255 C C . GLY A 1 157 ? 57.681 55.348 65.275 1.00 16.41 156 GLY A C 1
ATOM 1256 O O . GLY A 1 157 ? 58.167 56.046 64.387 1.00 16.42 156 GLY A O 1
ATOM 1257 N N . THR A 1 158 ? 58.126 54.120 65.584 1.00 16.28 157 THR A N 1
ATOM 1258 C CA . THR A 1 158 ? 59.276 53.500 64.943 1.00 16.40 157 THR A CA 1
ATOM 1259 C C . THR A 1 158 ? 59.052 53.439 63.432 1.00 16.75 157 THR A C 1
ATOM 1260 O O . THR A 1 158 ? 57.979 53.041 62.985 1.00 16.85 157 THR A O 1
ATOM 1264 N N . GLN A 1 159 ? 60.082 53.819 62.665 1.00 17.50 158 GLN A N 1
ATOM 1265 C CA . GLN A 1 159 ? 59.999 53.894 61.214 1.00 18.18 158 GLN A CA 1
ATOM 1266 C C . GLN A 1 159 ? 59.807 52.494 60.636 1.00 18.93 158 GLN A C 1
ATOM 1267 O O . GLN A 1 159 ? 60.516 51.564 61.012 1.00 18.23 158 GLN A O 1
ATOM 1273 N N . ALA A 1 160 ? 58.868 52.372 59.689 1.00 19.86 159 ALA A N 1
ATOM 1274 C CA . ALA A 1 160 ? 58.485 51.091 59.113 1.00 20.69 159 ALA A CA 1
ATOM 1275 C C . ALA A 1 160 ? 59.697 50.348 58.553 1.00 21.14 159 ALA A C 1
ATOM 1276 O O . ALA A 1 160 ? 59.788 49.129 58.684 1.00 21.18 159 ALA A O 1
ATOM 1278 N N . GLU A 1 161 ? 60.630 51.091 57.941 1.00 21.79 160 GLU A N 1
ATOM 1279 C CA . GLU A 1 161 ? 61.756 50.496 57.235 1.00 22.51 160 GLU A CA 1
ATOM 1280 C C . GLU A 1 161 ? 62.774 49.868 58.194 1.00 20.43 160 GLU A C 1
ATOM 1281 O O . GLU A 1 161 ? 63.707 49.214 57.737 1.00 19.40 160 GLU A O 1
ATOM 1287 N N . ARG A 1 162 ? 62.615 50.078 59.510 1.00 18.74 161 ARG A N 1
ATOM 1288 C CA . ARG A 1 162 ? 63.524 49.502 60.493 1.00 17.93 161 ARG A CA 1
ATOM 1289 C C . ARG A 1 162 ? 63.023 48.139 60.981 1.00 17.37 161 ARG A C 1
ATOM 1290 O O . ARG A 1 162 ? 63.701 47.488 61.775 1.00 17.21 161 ARG A O 1
ATOM 1298 N N . PHE A 1 163 ? 61.836 47.719 60.523 1.00 16.59 162 PHE A N 1
ATOM 1299 C CA . PHE A 1 163 ? 61.282 46.419 60.868 1.00 16.22 162 PHE A CA 1
ATOM 1300 C C . PHE A 1 163 ? 61.513 45.437 59.721 1.00 16.33 162 PHE A C 1
ATOM 1301 O O . PHE A 1 163 ? 61.270 45.770 58.563 1.00 15.96 162 PHE A O 1
ATOM 1309 N N . HIS A 1 164 ? 61.956 44.222 60.064 1.00 15.97 163 HIS A N 1
ATOM 1310 C CA . HIS A 1 164 ? 62.165 43.159 59.095 1.00 16.20 163 HIS A CA 1
ATOM 1311 C C . HIS A 1 164 ? 61.502 41.890 59.623 1.00 15.85 163 HIS A C 1
ATOM 1312 O O . HIS A 1 164 ? 61.990 41.295 60.582 1.00 15.90 163 HIS A O 1
ATOM 1319 N N . LEU A 1 165 ? 60.387 41.493 58.998 1.00 15.51 164 LEU A N 1
ATOM 1320 C CA . LEU A 1 165 ? 59.604 40.363 59.469 1.00 15.78 164 LEU A CA 1
ATOM 1321 C C . LEU A 1 165 ? 60.269 39.058 59.033 1.00 15.86 164 LEU A C 1
ATOM 1322 O O . LEU A 1 165 ? 60.437 38.813 57.842 1.00 16.03 164 LEU A O 1
ATOM 1327 N N . LEU A 1 166 ? 60.631 38.232 60.021 1.00 15.75 165 LEU A N 1
ATOM 1328 C CA . LEU A 1 166 ? 61.254 36.943 59.778 1.00 16.11 165 LEU A CA 1
ATOM 1329 C C . LEU A 1 166 ? 60.179 35.863 59.709 1.00 15.99 165 LEU A C 1
ATOM 1330 O O . LEU A 1 166 ? 59.142 35.967 60.367 1.00 15.87 165 LEU A O 1
ATOM 1335 N N . PRO A 1 167 ? 60.401 34.781 58.931 1.00 15.85 166 PRO A N 1
ATOM 1336 C CA . PRO A 1 167 ? 59.559 33.591 59.025 1.00 15.70 166 PRO A CA 1
ATOM 1337 C C . PRO A 1 167 ? 59.901 32.815 60.294 1.00 15.20 166 PRO A C 1
ATOM 1338 O O . PRO A 1 167 ? 60.918 33.089 60.933 1.00 14.54 166 PRO A O 1
ATOM 1342 N N . PRO A 1 168 ? 59.059 31.839 60.705 1.00 14.90 167 PRO A N 1
ATOM 1343 C CA . PRO A 1 168 ? 59.405 30.934 61.802 1.00 14.79 167 PRO A CA 1
ATOM 1344 C C . PRO A 1 168 ? 60.675 30.134 61.514 1.00 14.80 167 PRO A C 1
ATOM 1345 O O . PRO A 1 168 ? 61.113 30.039 60.364 1.00 14.11 167 PRO A O 1
ATOM 1349 N N . GLY A 1 169 ? 61.271 29.598 62.587 1.00 15.02 168 GLY A N 1
ATOM 1350 C CA . GLY A 1 169 ? 62.481 28.796 62.505 1.00 15.32 168 GLY A CA 1
ATOM 1351 C C . GLY A 1 169 ? 62.323 27.462 63.230 1.00 15.84 168 GLY A C 1
ATOM 1352 O O . GLY A 1 169 ? 63.133 27.116 64.089 1.00 15.34 168 GLY A O 1
ATOM 1353 N N . ILE A 1 170 ? 61.261 26.730 62.872 1.00 16.14 169 ILE A N 1
ATOM 1354 C CA . ILE A 1 170 ? 61.001 25.414 63.433 1.00 16.85 169 ILE A CA 1
ATOM 1355 C C . ILE A 1 170 ? 62.124 24.474 62.998 1.00 17.47 169 ILE A C 1
ATOM 1356 O O . ILE A 1 170 ? 62.519 24.483 61.834 1.00 17.81 169 ILE A O 1
ATOM 1361 N N . SER A 1 171 ? 62.639 23.670 63.936 1.00 17.74 170 SER A N 1
ATOM 1362 C CA . SER A 1 171 ? 63.729 22.756 63.634 1.00 18.57 170 SER A CA 1
ATOM 1363 C C . SER A 1 171 ? 63.189 21.515 62.921 1.00 19.20 170 SER A C 1
ATOM 1364 O O . SER A 1 171 ? 62.031 21.138 63.097 1.00 18.02 170 SER A O 1
ATOM 1367 N N . GLN A 1 172 ? 64.062 20.881 62.129 1.00 20.86 171 GLN A N 1
ATOM 1368 C CA . GLN A 1 172 ? 63.688 19.782 61.249 1.00 22.84 171 GLN A CA 1
ATOM 1369 C C . GLN A 1 172 ? 63.160 18.587 62.045 1.00 21.57 171 GLN A C 1
ATOM 1370 O O . GLN A 1 172 ? 62.299 17.859 61.558 1.00 21.45 171 GLN A O 1
ATOM 1376 N N . ASP A 1 173 ? 63.666 18.391 63.269 1.00 20.85 172 ASP A N 1
ATOM 1377 C CA . ASP A 1 173 ? 63.349 17.197 64.042 1.00 20.76 172 ASP A CA 1
ATOM 1378 C C . ASP A 1 173 ? 61.918 17.247 64.585 1.00 19.56 172 ASP A C 1
ATOM 1379 O O . ASP A 1 173 ? 61.454 16.260 65.152 1.00 19.15 172 ASP A O 1
ATOM 1384 N N . ARG A 1 174 ? 61.219 18.380 64.416 1.00 18.38 173 ARG A N 1
ATOM 1385 C CA . ARG A 1 174 ? 59.833 18.487 64.846 1.00 18.34 173 ARG A CA 1
ATOM 1386 C C . ARG A 1 174 ? 58.882 17.981 63.761 1.00 18.36 173 ARG A C 1
ATOM 1387 O O . ARG A 1 174 ? 57.747 17.622 64.068 1.00 18.28 173 ARG A O 1
ATOM 1395 N N . ARG A 1 175 ? 59.334 17.950 62.502 1.00 18.73 174 ARG A N 1
ATOM 1396 C CA . ARG A 1 175 ? 58.493 17.472 61.414 1.00 19.43 174 ARG A CA 1
ATOM 1397 C C . ARG A 1 175 ? 58.252 15.972 61.574 1.00 19.63 174 ARG A C 1
ATOM 1398 O O . ARG A 1 175 ? 59.166 15.228 61.921 1.00 19.33 174 ARG A O 1
ATOM 1406 N N . ALA A 1 176 ? 57.007 15.548 61.329 1.00 20.00 175 ALA A N 1
ATOM 1407 C CA . ALA A 1 176 ? 56.627 14.150 61.450 1.00 20.63 175 ALA A CA 1
ATOM 1408 C C . ALA A 1 176 ? 57.537 13.302 60.564 1.00 21.26 175 ALA A C 1
ATOM 1409 O O . ALA A 1 176 ? 57.655 13.579 59.371 1.00 21.56 175 ALA A O 1
ATOM 1411 N N . PRO A 1 177 ? 58.221 12.270 61.112 1.00 21.54 176 PRO A N 1
ATOM 1412 C CA . PRO A 1 177 ? 59.122 11.431 60.320 1.00 22.29 176 PRO A CA 1
ATOM 1413 C C . PRO A 1 177 ? 58.378 10.340 59.551 1.00 22.69 176 PRO A C 1
ATOM 1414 O O . PRO A 1 177 ? 57.165 10.190 59.692 1.00 22.39 176 PRO A O 1
ATOM 1418 N N . ALA A 1 178 ? 59.125 9.583 58.737 1.00 23.35 177 ALA A N 1
ATOM 1419 C CA . ALA A 1 178 ? 58.572 8.483 57.959 1.00 23.50 177 ALA A CA 1
ATOM 1420 C C . ALA A 1 178 ? 57.922 7.454 58.883 1.00 23.03 177 ALA A C 1
ATOM 1421 O O . ALA A 1 178 ? 56.880 6.895 58.555 1.00 23.72 177 ALA A O 1
ATOM 1423 N N . ASN A 1 179 ? 58.547 7.230 60.044 1.00 22.68 178 ASN A N 1
ATOM 1424 C CA . ASN A 1 179 ? 58.139 6.199 60.986 1.00 22.41 178 ASN A CA 1
ATOM 1425 C C . ASN A 1 179 ? 57.264 6.798 62.091 1.00 21.43 178 ASN A C 1
ATOM 1426 O O . ASN A 1 179 ? 57.293 6.320 63.222 1.00 21.28 178 ASN A O 1
ATOM 1431 N N . ALA A 1 180 ? 56.454 7.809 61.746 1.00 21.15 179 ALA A N 1
ATOM 1432 C CA . ALA A 1 180 ? 55.680 8.561 62.727 1.00 20.89 179 ALA A CA 1
ATOM 1433 C C . ALA A 1 180 ? 54.718 7.637 63.472 1.00 20.88 179 ALA A C 1
ATOM 1434 O O . ALA A 1 180 ? 54.577 7.738 64.690 1.00 20.23 179 ALA A O 1
ATOM 1436 N N . ALA A 1 181 ? 54.073 6.732 62.725 1.00 21.20 180 ALA A N 1
ATOM 1437 C CA . ALA A 1 181 ? 53.101 5.797 63.276 1.00 21.24 180 ALA A CA 1
ATOM 1438 C C . ALA A 1 181 ? 53.740 4.899 64.335 1.00 21.42 180 ALA A C 1
ATOM 1439 O O . ALA A 1 181 ? 53.100 4.567 65.333 1.00 20.96 180 ALA A O 1
ATOM 1441 N N . ASP A 1 182 ? 54.997 4.502 64.094 1.00 21.64 181 ASP A N 1
ATOM 1442 C CA . ASP A 1 182 ? 55.736 3.611 64.974 1.00 21.74 181 ASP A CA 1
ATOM 1443 C C . ASP A 1 182 ? 56.175 4.351 66.237 1.00 21.22 181 ASP A C 1
ATOM 1444 O O . ASP A 1 182 ? 56.124 3.785 67.327 1.00 20.78 181 ASP A O 1
ATOM 1449 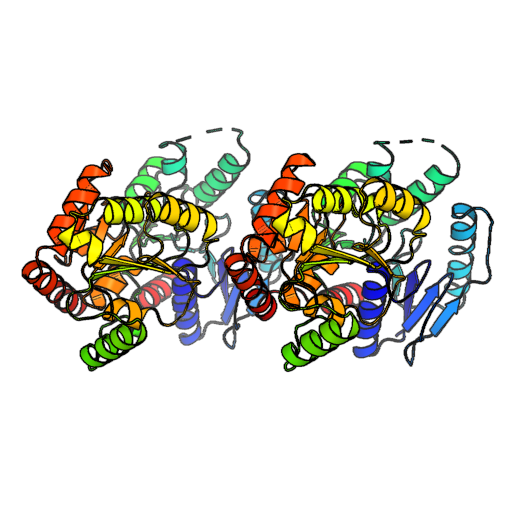N N . VAL A 1 183 ? 56.617 5.607 66.077 1.00 20.22 182 VAL A N 1
ATOM 1450 C CA . VAL A 1 183 ? 57.029 6.442 67.196 1.00 19.82 182 VAL A CA 1
ATOM 1451 C C . VAL A 1 183 ? 55.837 6.670 68.125 1.00 19.04 182 VAL A C 1
ATOM 1452 O O . VAL A 1 183 ? 55.975 6.579 69.343 1.00 18.75 182 VAL A O 1
ATOM 1456 N N . ARG A 1 184 ? 54.674 6.975 67.538 1.00 18.49 183 ARG A N 1
ATOM 1457 C CA . ARG A 1 184 ? 53.445 7.166 68.292 1.00 18.25 183 ARG A CA 1
ATOM 1458 C C . ARG A 1 184 ? 53.107 5.892 69.067 1.00 18.94 183 ARG A C 1
ATOM 1459 O O . ARG A 1 184 ? 52.814 5.951 70.261 1.00 18.13 183 ARG A O 1
ATOM 1467 N N . ALA A 1 185 ? 53.139 4.746 68.372 1.00 19.56 184 ALA A N 1
ATOM 1468 C CA . ALA A 1 185 ? 52.782 3.468 68.972 1.00 20.48 184 ALA A CA 1
ATOM 1469 C C . ALA A 1 185 ? 53.663 3.191 70.189 1.00 20.97 184 ALA A C 1
ATOM 1470 O O . ALA A 1 185 ? 53.165 2.765 71.228 1.00 20.78 184 ALA A O 1
ATOM 1472 N N . GLU A 1 186 ? 54.969 3.450 70.051 1.00 21.73 185 GLU A N 1
ATOM 1473 C CA . GLU A 1 186 ? 55.930 3.180 71.110 1.00 23.00 185 GLU A CA 1
ATOM 1474 C C . GLU A 1 186 ? 55.690 4.115 72.297 1.00 21.55 185 GLU A C 1
ATOM 1475 O O . GLU A 1 186 ? 55.767 3.687 73.447 1.00 21.25 185 GLU A O 1
ATOM 1481 N N . PHE A 1 187 ? 55.419 5.394 72.013 1.00 20.41 186 PHE A N 1
ATOM 1482 C CA . PHE A 1 187 ? 55.169 6.370 73.063 1.00 20.10 186 PHE A CA 1
ATOM 1483 C C . PHE A 1 187 ? 53.934 5.968 73.868 1.00 19.94 186 PHE A C 1
ATOM 1484 O O . PHE A 1 187 ? 53.970 5.966 75.097 1.00 19.82 186 PHE A O 1
ATOM 1492 N N . ARG A 1 188 ? 52.839 5.648 73.170 1.00 20.46 187 ARG A N 1
ATOM 1493 C CA . ARG A 1 188 ? 51.577 5.355 73.832 1.00 20.99 187 ARG A CA 1
ATOM 1494 C C . ARG A 1 188 ? 51.699 4.044 74.611 1.00 22.98 187 ARG A C 1
ATOM 1495 O O . ARG A 1 188 ? 51.141 3.917 75.700 1.00 23.16 187 ARG A O 1
ATOM 1503 N N . ARG A 1 189 ? 52.462 3.085 74.070 1.00 25.68 188 ARG A N 1
ATOM 1504 C CA . ARG A 1 189 ? 52.757 1.852 74.786 1.00 28.03 188 ARG A CA 1
ATOM 1505 C C . ARG A 1 189 ? 53.453 2.188 76.104 1.00 27.89 188 ARG A C 1
ATOM 1506 O O . ARG A 1 189 ? 53.091 1.663 77.154 1.00 27.36 188 ARG A O 1
ATOM 1514 N N . GLU A 1 190 ? 54.435 3.093 76.039 1.00 29.16 189 GLU A N 1
ATOM 1515 C CA . GLU A 1 190 ? 55.270 3.423 77.182 1.00 29.98 189 GLU A CA 1
ATOM 1516 C C . GLU A 1 190 ? 54.447 4.089 78.284 1.00 29.72 189 GLU A C 1
ATOM 1517 O O . GLU A 1 190 ? 54.619 3.764 79.458 1.00 28.59 189 GLU A O 1
ATOM 1523 N N . PHE A 1 191 ? 53.565 5.024 77.903 1.00 28.91 190 PHE A N 1
ATOM 1524 C CA . PHE A 1 191 ? 52.779 5.777 78.870 1.00 28.78 190 PHE A CA 1
ATOM 1525 C C . PHE A 1 191 ? 51.472 5.058 79.207 1.00 29.07 190 PHE A C 1
ATOM 1526 O O . PHE A 1 191 ? 50.709 5.540 80.041 1.00 29.98 190 PHE A O 1
ATOM 1534 N N . GLY A 1 192 ? 51.218 3.912 78.564 1.00 28.81 191 GLY A N 1
ATOM 1535 C CA . GLY A 1 192 ? 50.036 3.116 78.850 1.00 29.16 191 GLY A CA 1
ATOM 1536 C C . GLY A 1 192 ? 48.752 3.776 78.350 1.00 28.89 191 GLY A C 1
ATOM 1537 O O . GLY A 1 192 ? 47.747 3.800 79.060 1.00 29.62 191 GLY A O 1
ATOM 1538 N N . LEU A 1 193 ? 48.802 4.310 77.124 1.00 28.02 192 LEU A N 1
ATOM 1539 C CA . LEU A 1 193 ? 47.643 4.912 76.487 1.00 27.24 192 LEU A CA 1
ATOM 1540 C C . LEU A 1 193 ? 47.067 3.927 75.472 1.00 26.79 192 LEU A C 1
ATOM 1541 O O . LEU A 1 193 ? 47.781 3.459 74.589 1.00 27.53 192 LEU A O 1
ATOM 1546 N N . GLU A 1 194 ? 45.775 3.613 75.624 1.00 26.42 193 GLU A N 1
ATOM 1547 C CA . GLU A 1 194 ? 45.065 2.742 74.701 1.00 26.53 193 GLU A CA 1
ATOM 1548 C C . GLU A 1 194 ? 44.425 3.594 73.605 1.00 25.81 193 GLU A C 1
ATOM 1549 O O . GLU A 1 194 ? 44.481 4.822 73.651 1.00 23.88 193 GLU A O 1
ATOM 1555 N N . GLU A 1 195 ? 43.792 2.924 72.635 1.00 25.67 194 GLU A N 1
ATOM 1556 C CA . GLU A 1 195 ? 43.261 3.574 71.445 1.00 26.46 194 GLU A CA 1
ATOM 1557 C C . GLU A 1 195 ? 42.114 4.531 71.772 1.00 25.04 194 GLU A C 1
ATOM 1558 O O . GLU A 1 195 ? 41.843 5.435 70.986 1.00 25.45 194 GLU A O 1
ATOM 1564 N N . ASP A 1 196 ? 41.448 4.334 72.917 1.00 23.05 195 ASP A N 1
ATOM 1565 C CA . ASP A 1 196 ? 40.308 5.154 73.296 1.00 22.22 195 ASP A CA 1
ATOM 1566 C C . ASP A 1 196 ? 40.720 6.248 74.285 1.00 20.72 195 ASP A C 1
ATOM 1567 O O . ASP A 1 196 ? 39.870 7.009 74.743 1.00 20.00 195 ASP A O 1
ATOM 1572 N N . ASP A 1 197 ? 42.016 6.334 74.618 1.00 19.17 196 ASP A N 1
ATOM 1573 C CA . ASP A 1 197 ? 42.501 7.390 75.495 1.00 18.36 196 ASP A CA 1
ATOM 1574 C C . ASP A 1 197 ? 42.848 8.615 74.650 1.00 17.45 196 ASP A C 1
ATOM 1575 O O . ASP A 1 197 ? 43.289 8.486 73.507 1.00 17.01 196 ASP A O 1
ATOM 1580 N N . LEU A 1 198 ? 42.640 9.799 75.239 1.00 16.45 197 LEU A N 1
ATOM 1581 C CA . LEU A 1 198 ? 42.930 11.073 74.601 1.00 16.20 197 LEU A CA 1
ATOM 1582 C C . LEU A 1 198 ? 43.977 11.819 75.424 1.00 15.43 197 LEU A C 1
ATOM 1583 O O . LEU A 1 198 ? 43.717 12.173 76.569 1.00 15.82 197 LEU A O 1
ATOM 1588 N N . LEU A 1 199 ? 45.156 12.058 74.840 1.00 14.77 198 LEU A N 1
ATOM 1589 C CA . LEU A 1 199 ? 46.217 12.770 75.534 1.00 14.12 198 LEU A CA 1
ATOM 1590 C C . LEU A 1 199 ? 46.265 14.224 75.065 1.00 13.65 198 LEU A C 1
ATOM 1591 O O . LEU A 1 199 ? 46.436 14.495 73.876 1.00 13.11 198 LEU A O 1
ATOM 1596 N N . LEU A 1 200 ? 46.111 15.142 76.027 1.00 13.02 199 LEU A N 1
ATOM 1597 C CA . LEU A 1 200 ? 46.406 16.552 75.832 1.00 12.87 199 LEU A CA 1
ATOM 1598 C C . LEU A 1 200 ? 47.862 16.795 76.230 1.00 12.50 199 LEU A C 1
ATOM 1599 O O . LEU A 1 200 ? 48.328 16.225 77.209 1.00 12.27 199 LEU A O 1
ATOM 1604 N N . VAL A 1 201 ? 48.576 17.637 75.474 1.00 12.38 200 VAL A N 1
ATOM 1605 C CA . VAL A 1 201 ? 49.881 18.105 75.912 1.00 12.33 200 VAL A CA 1
ATOM 1606 C C . VAL A 1 201 ? 49.858 19.629 76.019 1.00 12.19 200 VAL A C 1
ATOM 1607 O O . VAL A 1 201 ? 49.280 20.319 75.179 1.00 11.61 200 VAL A O 1
ATOM 1611 N N . GLN A 1 202 ? 50.489 20.118 77.094 1.00 12.19 201 GLN A N 1
ATOM 1612 C CA . GLN A 1 202 ? 50.770 21.525 77.323 1.00 12.19 201 GLN A CA 1
ATOM 1613 C C . GLN A 1 202 ? 52.287 21.655 77.422 1.00 12.07 201 GLN A C 1
ATOM 1614 O O . GLN A 1 202 ? 52.886 21.120 78.355 1.00 11.85 201 GLN A O 1
ATOM 1620 N N . ILE A 1 203 ? 52.905 22.342 76.454 1.00 11.79 202 ILE A N 1
ATOM 1621 C CA . ILE A 1 203 ? 54.354 22.308 76.322 1.00 11.90 202 ILE A CA 1
ATOM 1622 C C . ILE A 1 203 ? 54.930 23.721 76.418 1.00 11.76 202 ILE A C 1
ATOM 1623 O O . ILE A 1 203 ? 54.491 24.633 75.723 1.00 11.77 202 ILE A O 1
ATOM 1628 N N . GLY A 1 204 ? 55.924 23.876 77.298 1.00 11.67 203 GLY A N 1
ATOM 1629 C CA . GLY A 1 204 ? 56.654 25.123 77.459 1.00 11.71 203 GLY A CA 1
ATOM 1630 C C . GLY A 1 204 ? 56.672 25.577 78.916 1.00 11.79 203 GLY A C 1
ATOM 1631 O O . GLY A 1 204 ? 55.639 25.566 79.583 1.00 11.38 203 GLY A O 1
ATOM 1632 N N . SER A 1 205 ? 57.858 25.979 79.390 1.00 12.09 204 SER A N 1
ATOM 1633 C CA . SER A 1 205 ? 58.010 26.584 80.704 1.00 12.18 204 SER A CA 1
ATOM 1634 C C . SER A 1 205 ? 57.261 27.915 80.747 1.00 12.54 204 SER A C 1
ATOM 1635 O O . SER A 1 205 ? 57.226 28.644 79.756 1.00 12.90 204 SER A O 1
ATOM 1638 N N . GLY A 1 206 ? 56.679 28.222 81.909 1.00 12.79 205 GLY A N 1
ATOM 1639 C CA . GLY A 1 206 ? 55.822 29.386 82.078 1.00 12.82 205 GLY A CA 1
ATOM 1640 C C . GLY A 1 206 ? 54.351 28.987 82.027 1.00 12.92 205 GLY A C 1
ATOM 1641 O O . GLY A 1 206 ? 53.578 29.544 81.252 1.00 12.50 205 GLY A O 1
ATOM 1642 N N . PHE A 1 207 ? 53.983 28.017 82.875 1.00 13.11 206 PHE A N 1
ATOM 1643 C CA . PHE A 1 207 ? 52.691 27.360 82.777 1.00 13.54 206 PHE A CA 1
ATOM 1644 C C . PHE A 1 207 ? 51.552 28.340 83.055 1.00 14.09 206 PHE A C 1
ATOM 1645 O O . PHE A 1 207 ? 50.505 28.255 82.419 1.00 13.29 206 PHE A O 1
ATOM 1653 N N . LYS A 1 208 ? 51.741 29.259 84.011 1.00 15.16 207 LYS A N 1
ATOM 1654 C CA . LYS A 1 208 ? 50.668 30.173 84.375 1.00 16.47 207 LYS A CA 1
ATOM 1655 C C . LYS A 1 208 ? 50.343 31.085 83.191 1.00 16.09 207 LYS A C 1
ATOM 1656 O O . LYS A 1 208 ? 49.186 31.189 82.797 1.00 15.54 207 LYS A O 1
ATOM 1662 N N . THR A 1 209 ? 51.372 31.716 82.613 1.00 15.93 208 THR A N 1
ATOM 1663 C CA . THR A 1 209 ? 51.193 32.601 81.472 1.00 16.36 208 THR A CA 1
ATOM 1664 C C . THR A 1 209 ? 50.583 31.844 80.293 1.00 15.48 208 THR A C 1
ATOM 1665 O O . THR A 1 209 ? 49.778 32.407 79.553 1.00 15.23 208 THR A O 1
ATOM 1669 N N . LYS A 1 210 ? 50.976 30.572 80.130 1.00 14.40 209 LYS A N 1
ATOM 1670 C CA . LYS A 1 210 ? 50.582 29.775 78.978 1.00 14.05 209 LYS A CA 1
ATOM 1671 C C . LYS A 1 210 ? 49.238 29.084 79.220 1.00 13.17 209 LYS A C 1
ATOM 1672 O O . LYS A 1 210 ? 48.740 28.393 78.333 1.00 12.37 209 LYS A O 1
ATOM 1678 N N . GLY A 1 211 ? 48.658 29.290 80.413 1.00 12.66 210 GLY A N 1
ATOM 1679 C CA . GLY A 1 211 ? 47.261 28.983 80.681 1.00 12.40 210 GLY A CA 1
ATOM 1680 C C . GLY A 1 211 ? 47.008 27.532 81.095 1.00 12.32 210 GLY A C 1
ATOM 1681 O O . GLY A 1 211 ? 45.904 27.029 80.901 1.00 11.70 210 GLY A O 1
ATOM 1682 N N . LEU A 1 212 ? 48.002 26.870 81.708 1.00 12.32 211 LEU A N 1
ATOM 1683 C CA . LEU A 1 212 ? 47.809 25.510 82.202 1.00 12.53 211 LEU A CA 1
ATOM 1684 C C . LEU A 1 212 ? 46.638 25.461 83.188 1.00 12.80 211 LEU A C 1
ATOM 1685 O O . LEU A 1 212 ? 45.947 24.448 83.269 1.00 12.56 211 LEU A O 1
ATOM 1690 N N . ASP A 1 213 ? 46.420 26.550 83.937 1.00 13.24 212 ASP A N 1
ATOM 1691 C CA . ASP A 1 213 ? 45.309 26.634 84.879 1.00 13.79 212 ASP A CA 1
ATOM 1692 C C . ASP A 1 213 ? 43.975 26.506 84.141 1.00 13.36 212 ASP A C 1
ATOM 1693 O O . ASP A 1 213 ? 43.059 25.845 84.626 1.00 13.95 212 ASP A O 1
ATOM 1698 N N . ARG A 1 214 ? 43.874 27.137 82.967 1.00 13.02 213 ARG A N 1
ATOM 1699 C CA . ARG A 1 214 ? 42.678 27.082 82.141 1.00 12.77 213 ARG A CA 1
ATOM 1700 C C . ARG A 1 214 ? 42.520 25.697 81.512 1.00 12.53 213 ARG A C 1
ATOM 1701 O O . ARG A 1 214 ? 41.399 25.213 81.371 1.00 12.33 213 ARG A O 1
ATOM 1709 N N . SER A 1 215 ? 43.649 25.083 81.121 1.00 12.39 214 SER A N 1
ATOM 1710 C CA . SER A 1 215 ? 43.669 23.761 80.507 1.00 12.21 214 SER A CA 1
ATOM 1711 C C . SER A 1 215 ? 43.110 22.717 81.471 1.00 12.46 214 SER A C 1
ATOM 1712 O O . SER A 1 215 ? 42.260 21.912 81.098 1.00 12.13 214 SER A O 1
ATOM 1715 N N . LEU A 1 216 ? 43.607 22.743 82.712 1.00 12.77 215 LEU A N 1
ATOM 1716 C CA . LEU A 1 216 ? 43.197 21.790 83.729 1.00 13.43 215 LEU A CA 1
ATOM 1717 C C . LEU A 1 216 ? 41.707 21.947 84.030 1.00 14.11 215 LEU A C 1
ATOM 1718 O O . LEU A 1 216 ? 40.998 20.953 84.167 1.00 13.85 215 LEU A O 1
ATOM 1723 N N . LYS A 1 217 ? 41.251 23.201 84.136 1.00 15.04 216 LYS A N 1
ATOM 1724 C CA . LYS A 1 217 ? 39.840 23.498 84.332 1.00 16.26 216 LYS A CA 1
ATOM 1725 C C . LYS A 1 217 ? 39.003 22.910 83.195 1.00 15.89 216 LYS A C 1
ATOM 1726 O O . LYS A 1 217 ? 37.958 22.313 83.443 1.00 15.54 216 LYS A O 1
ATOM 1732 N N . ALA A 1 218 ? 39.477 23.073 81.955 1.00 15.77 217 ALA A N 1
ATOM 1733 C CA . ALA A 1 218 ? 38.764 22.588 80.781 1.00 15.87 217 ALA A CA 1
ATOM 1734 C C . ALA A 1 218 ? 38.651 21.063 80.816 1.00 16.27 217 ALA A C 1
ATOM 1735 O O . ALA A 1 218 ? 37.588 20.517 80.527 1.00 16.53 217 ALA A O 1
ATOM 1737 N N . LEU A 1 219 ? 39.752 20.390 81.174 1.00 16.39 218 LEU A N 1
ATOM 1738 C CA . LEU A 1 219 ? 39.775 18.941 81.298 1.00 17.22 218 LEU A CA 1
ATOM 1739 C C . LEU A 1 219 ? 38.732 18.499 82.325 1.00 17.44 218 LEU A C 1
ATOM 1740 O O . LEU A 1 219 ? 37.915 17.623 82.047 1.00 17.16 218 LEU A O 1
ATOM 1745 N N . SER A 1 220 ? 38.738 19.152 83.494 1.00 17.41 219 SER A N 1
ATOM 1746 C CA . SER A 1 220 ? 37.834 18.805 84.579 1.00 17.84 219 SER A CA 1
ATOM 1747 C C . SER A 1 220 ? 36.372 18.999 84.171 1.00 17.59 219 SER A C 1
ATOM 1748 O O . SER A 1 220 ? 35.503 18.287 84.668 1.00 17.61 219 SER A O 1
ATOM 1751 N N . ALA A 1 221 ? 36.107 19.950 83.264 1.00 17.64 220 ALA A N 1
ATOM 1752 C CA . ALA A 1 221 ? 34.748 20.315 82.887 1.00 17.91 220 ALA A CA 1
ATOM 1753 C C . ALA A 1 221 ? 34.187 19.393 81.802 1.00 18.24 220 ALA A C 1
ATOM 1754 O O . ALA A 1 221 ? 33.006 19.491 81.469 1.00 18.18 220 ALA A O 1
ATOM 1756 N N . LEU A 1 222 ? 35.024 18.509 81.240 1.00 18.29 221 LEU A N 1
ATOM 1757 C CA . LEU A 1 222 ? 34.597 17.646 80.147 1.00 18.75 221 LEU A CA 1
ATOM 1758 C C . LEU A 1 222 ? 33.415 16.786 80.594 1.00 19.85 221 LEU A C 1
ATOM 1759 O O . LEU A 1 222 ? 33.328 16.402 81.759 1.00 19.24 221 LEU A O 1
ATOM 1764 N N . PRO A 1 223 ? 32.463 16.461 79.688 1.00 21.19 222 PRO A N 1
ATOM 1765 C CA . PRO A 1 223 ? 31.408 15.500 80.004 1.00 21.76 222 PRO A CA 1
ATOM 1766 C C . PRO A 1 223 ? 32.025 14.186 80.473 1.00 22.02 222 PRO A C 1
ATOM 1767 O O . PRO A 1 223 ? 33.122 13.828 80.043 1.00 23.11 222 PRO A O 1
ATOM 1771 N N . LYS A 1 224 ? 31.297 13.484 81.350 1.00 22.06 223 LYS A N 1
ATOM 1772 C CA . LYS A 1 224 ? 31.793 12.318 82.066 1.00 22.46 223 LYS A CA 1
ATOM 1773 C C . LYS A 1 224 ? 32.484 11.337 81.118 1.00 22.76 223 LYS A C 1
ATOM 1774 O O . LYS A 1 224 ? 33.557 10.828 81.439 1.00 22.18 223 LYS A O 1
ATOM 1776 N N . ALA A 1 225 ? 31.858 11.065 79.964 1.00 23.30 224 ALA A N 1
ATOM 1777 C CA . ALA A 1 225 ? 32.397 10.116 78.997 1.00 23.85 224 ALA A CA 1
ATOM 1778 C C . ALA A 1 225 ? 33.803 10.529 78.563 1.00 23.42 224 ALA A C 1
ATOM 1779 O O . ALA A 1 225 ? 34.737 9.733 78.642 1.00 24.80 224 ALA A O 1
ATOM 1781 N N . LEU A 1 226 ? 33.942 11.785 78.122 1.00 22.77 225 LEU A N 1
ATOM 1782 C CA . LEU A 1 226 ? 35.210 12.303 77.626 1.00 22.09 225 LEU A CA 1
ATOM 1783 C C . LEU A 1 226 ? 36.214 12.465 78.767 1.00 21.45 225 LEU A C 1
ATOM 1784 O O . LEU A 1 226 ? 37.392 12.160 78.594 1.00 20.86 225 LEU A O 1
ATOM 1789 N N . ARG A 1 227 ? 35.733 12.956 79.920 1.00 20.83 226 ARG A N 1
ATOM 1790 C CA . ARG A 1 227 ? 36.571 13.264 81.070 1.00 20.56 226 ARG A CA 1
ATOM 1791 C C . ARG A 1 227 ? 37.374 12.036 81.498 1.00 20.05 226 ARG A C 1
ATOM 1792 O O . ARG A 1 227 ? 38.577 12.135 81.731 1.00 19.68 226 ARG A O 1
ATOM 1800 N N . ARG A 1 228 ? 36.699 10.882 81.585 1.00 19.48 227 ARG A N 1
ATOM 1801 C CA . ARG A 1 228 ? 37.310 9.643 82.042 1.00 19.09 227 ARG A CA 1
ATOM 1802 C C . ARG A 1 228 ? 38.393 9.170 81.072 1.00 18.26 227 ARG A C 1
ATOM 1803 O O . ARG A 1 228 ? 39.334 8.502 81.490 1.00 18.10 227 ARG A O 1
ATOM 1805 N N . ARG A 1 229 ? 38.259 9.521 79.784 1.00 17.69 228 ARG A N 1
ATOM 1806 C CA . ARG A 1 229 ? 39.173 9.072 78.743 1.00 17.29 228 ARG A CA 1
ATOM 1807 C C . ARG A 1 229 ? 40.414 9.963 78.642 1.00 16.63 228 ARG A C 1
ATOM 1808 O O . ARG A 1 229 ? 41.405 9.561 78.036 1.00 16.76 228 ARG A O 1
ATOM 1816 N N . THR A 1 230 ? 40.352 11.183 79.189 1.00 16.19 229 THR A N 1
ATOM 1817 C CA . THR A 1 230 ? 41.302 12.225 78.825 1.00 16.05 229 THR A CA 1
ATOM 1818 C C . THR A 1 230 ? 42.410 12.339 79.873 1.00 15.92 229 THR A C 1
ATOM 1819 O O . THR A 1 230 ? 42.148 12.297 81.074 1.00 15.38 229 THR A O 1
ATOM 1823 N N . ARG A 1 231 ? 43.649 12.491 79.381 1.00 16.55 230 ARG A N 1
ATOM 1824 C CA . ARG A 1 231 ? 44.843 12.712 80.188 1.00 16.69 230 ARG A CA 1
ATOM 1825 C C . ARG A 1 231 ? 45.517 14.005 79.734 1.00 15.44 230 ARG A C 1
ATOM 1826 O O . ARG A 1 231 ? 45.307 14.443 78.606 1.00 15.28 230 ARG A O 1
ATOM 1834 N N . LEU A 1 232 ? 46.344 14.597 80.605 1.00 14.44 231 LEU A N 1
ATOM 1835 C CA . LEU A 1 232 ? 47.154 15.746 80.225 1.00 13.47 231 LEU A CA 1
ATOM 1836 C C . LEU A 1 232 ? 48.582 15.546 80.723 1.00 12.93 231 LEU A C 1
ATOM 1837 O O . LEU A 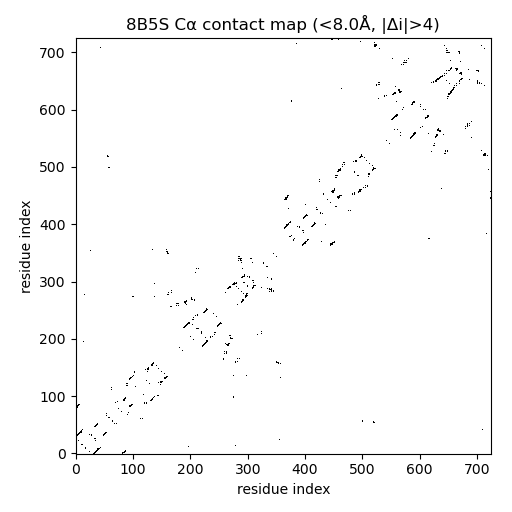1 232 ? 48.799 15.112 81.854 1.00 12.57 231 LEU A O 1
ATOM 1842 N N . ILE A 1 233 ? 49.545 15.858 79.848 1.00 12.31 232 ILE A N 1
ATOM 1843 C CA . ILE A 1 233 ? 50.946 15.957 80.222 1.00 12.06 232 ILE A CA 1
ATOM 1844 C C . ILE A 1 233 ? 51.400 17.391 79.962 1.00 11.92 232 ILE A C 1
ATOM 1845 O O . ILE A 1 233 ? 51.219 17.910 78.859 1.00 11.16 232 ILE A O 1
ATOM 1850 N N . ALA A 1 234 ? 51.947 18.027 81.008 1.00 11.90 233 ALA A N 1
ATOM 1851 C CA . ALA A 1 234 ? 52.579 19.330 80.893 1.00 12.09 233 ALA A CA 1
ATOM 1852 C C . ALA A 1 234 ? 54.090 19.154 81.018 1.00 12.28 233 ALA A C 1
ATOM 1853 O O . ALA A 1 234 ? 54.552 18.328 81.805 1.00 12.15 233 ALA A O 1
ATOM 1855 N N . ILE A 1 235 ? 54.846 19.920 80.223 1.00 12.48 234 ILE A N 1
ATOM 1856 C CA . ILE A 1 235 ? 56.292 19.774 80.159 1.00 12.92 234 ILE A CA 1
ATOM 1857 C C . ILE A 1 235 ? 56.937 21.154 80.263 1.00 13.04 234 ILE A C 1
ATOM 1858 O O . ILE A 1 235 ? 56.778 21.992 79.377 1.00 12.66 234 ILE A O 1
ATOM 1863 N N . GLY A 1 236 ? 57.675 21.369 81.357 1.00 13.13 235 GLY A N 1
ATOM 1864 C CA . GLY A 1 236 ? 58.338 22.638 81.605 1.00 13.35 235 GLY A CA 1
ATOM 1865 C C . GLY A 1 236 ? 59.140 22.606 82.901 1.00 13.47 235 GLY A C 1
ATOM 1866 O O . GLY A 1 236 ? 59.007 21.674 83.690 1.00 13.20 235 GLY A O 1
ATOM 1867 N N . GLN A 1 237 ? 59.957 23.645 83.110 1.00 14.26 236 GLN A N 1
ATOM 1868 C CA . GLN A 1 237 ? 60.908 23.691 84.212 1.00 14.80 236 GLN A CA 1
ATOM 1869 C C . GLN A 1 237 ? 60.266 24.238 85.486 1.00 14.67 236 GLN A C 1
ATOM 1870 O O . GLN A 1 237 ? 60.893 24.205 86.545 1.00 13.58 236 GLN A O 1
ATOM 1876 N N . ASP A 1 238 ? 59.021 24.725 85.373 1.00 14.73 237 ASP A N 1
ATOM 1877 C CA . ASP A 1 238 ? 58.307 25.365 86.467 1.00 15.09 237 ASP A CA 1
ATOM 1878 C C . ASP A 1 238 ? 58.259 24.474 87.702 1.00 14.96 237 ASP A C 1
ATOM 1879 O O . ASP A 1 238 ? 58.275 23.249 87.593 1.00 15.07 237 ASP A O 1
ATOM 1884 N N . ASP A 1 239 ? 58.154 25.120 88.870 1.00 15.14 238 ASP A N 1
ATOM 1885 C CA . ASP A 1 239 ? 57.728 24.460 90.091 1.00 15.55 238 ASP A CA 1
ATOM 1886 C C . ASP A 1 239 ? 56.303 23.954 89.868 1.00 15.67 238 ASP A C 1
ATOM 1887 O O . ASP A 1 239 ? 55.407 24.744 89.576 1.00 15.48 238 ASP A O 1
ATOM 1892 N N . PRO A 1 240 ? 56.046 22.628 89.958 1.00 15.79 239 PRO A N 1
ATOM 1893 C CA . PRO A 1 240 ? 54.709 22.092 89.697 1.00 16.03 239 PRO A CA 1
ATOM 1894 C C . PRO A 1 240 ? 53.674 22.251 90.812 1.00 16.64 239 PRO A C 1
ATOM 1895 O O . PRO A 1 240 ? 52.486 22.075 90.553 1.00 16.03 239 PRO A O 1
ATOM 1899 N N . LYS A 1 241 ? 54.111 22.615 92.029 1.00 17.79 240 LYS A N 1
ATOM 1900 C CA . LYS A 1 241 ? 53.270 22.494 93.215 1.00 19.12 240 LYS A CA 1
ATOM 1901 C C . LYS A 1 241 ? 51.950 23.252 93.054 1.00 18.14 240 LYS A C 1
ATOM 1902 O O . LYS A 1 241 ? 50.903 22.714 93.406 1.00 17.20 240 LYS A O 1
ATOM 1908 N N . PRO A 1 242 ? 51.924 24.506 92.541 1.00 17.83 241 PRO A N 1
ATOM 1909 C CA . PRO A 1 242 ? 50.665 25.246 92.425 1.00 17.62 241 PRO A CA 1
ATOM 1910 C C . PRO A 1 242 ? 49.663 24.521 91.527 1.00 16.80 241 PRO A C 1
ATOM 1911 O O . PRO A 1 242 ? 48.460 24.590 91.760 1.00 16.66 241 PRO A O 1
ATOM 1915 N N . PHE A 1 243 ? 50.178 23.804 90.521 1.00 16.17 242 PHE A N 1
ATOM 1916 C CA . PHE A 1 243 ? 49.351 23.072 89.574 1.00 15.80 242 PHE A CA 1
ATOM 1917 C C . PHE A 1 243 ? 48.929 21.727 90.168 1.00 15.41 242 PHE A C 1
ATOM 1918 O O . PHE A 1 243 ? 47.797 21.299 89.970 1.00 15.22 242 PHE A O 1
ATOM 1926 N N . LEU A 1 244 ? 49.817 21.085 90.935 1.00 15.14 243 LEU A N 1
ATOM 1927 C CA . LEU A 1 244 ? 49.478 19.839 91.607 1.00 15.35 243 LEU A CA 1
ATOM 1928 C C . LEU A 1 244 ? 48.358 20.065 92.623 1.00 15.40 243 LEU A C 1
ATOM 1929 O O . LEU A 1 244 ? 47.494 19.206 92.785 1.00 15.28 243 LEU A O 1
ATOM 1934 N N . LEU A 1 245 ? 48.380 21.220 93.301 1.00 15.58 244 LEU A N 1
ATOM 1935 C CA . LEU A 1 245 ? 47.331 21.582 94.244 1.00 15.62 244 LEU A CA 1
ATOM 1936 C C . LEU A 1 245 ? 45.997 21.721 93.511 1.00 14.73 244 LEU A C 1
ATOM 1937 O O . LEU A 1 245 ? 44.966 21.283 94.020 1.00 14.59 244 LEU A O 1
ATOM 1942 N N . GLN A 1 246 ? 46.027 22.357 92.332 1.00 13.85 245 GLN A N 1
ATOM 1943 C CA . GLN A 1 246 ? 44.836 22.559 91.521 1.00 13.45 245 GLN A CA 1
ATOM 1944 C C . GLN A 1 246 ? 44.327 21.211 91.013 1.00 13.14 245 GLN A C 1
ATOM 1945 O O . GLN A 1 246 ? 43.124 20.971 91.014 1.00 13.13 245 GLN A O 1
ATOM 1951 N N . ILE A 1 247 ? 45.252 20.346 90.578 1.00 12.95 246 ILE A N 1
ATOM 1952 C CA . ILE A 1 247 ? 44.920 19.018 90.082 1.00 12.98 246 ILE A CA 1
ATOM 1953 C C . ILE A 1 247 ? 44.196 18.217 91.167 1.00 12.93 246 ILE A C 1
ATOM 1954 O O . ILE A 1 247 ? 43.168 17.603 90.888 1.00 13.17 246 ILE A O 1
ATOM 1959 N N . ALA A 1 248 ? 44.726 18.233 92.397 1.00 13.00 247 ALA A N 1
ATOM 1960 C CA . ALA A 1 248 ? 44.095 17.560 93.525 1.00 13.03 247 ALA A CA 1
ATOM 1961 C C . ALA A 1 248 ? 42.699 18.128 93.786 1.00 13.22 247 ALA A C 1
ATOM 1962 O O . ALA A 1 248 ? 41.770 17.372 94.054 1.00 13.25 247 ALA A O 1
ATOM 1964 N N . ALA A 1 249 ? 42.560 19.459 93.712 1.00 13.34 248 ALA A N 1
ATOM 1965 C CA . ALA A 1 249 ? 41.289 20.126 93.961 1.00 13.48 248 ALA A CA 1
ATOM 1966 C C . ALA A 1 249 ? 40.243 19.709 92.926 1.00 13.58 248 ALA A C 1
ATOM 1967 O O . ALA A 1 249 ? 39.070 19.575 93.263 1.00 13.16 248 ALA A O 1
ATOM 1969 N N . LEU A 1 250 ? 40.683 19.509 91.674 1.00 13.96 249 LEU A N 1
ATOM 1970 C CA . LEU A 1 250 ? 39.806 19.159 90.564 1.00 14.44 249 LEU A CA 1
ATOM 1971 C C . LEU A 1 250 ? 39.544 17.653 90.512 1.00 14.88 249 LEU A C 1
ATOM 1972 O O . LEU A 1 250 ? 38.725 17.202 89.713 1.00 15.07 249 LEU A O 1
ATOM 1977 N N . GLY A 1 251 ? 40.271 16.876 91.323 1.00 15.36 250 GLY A N 1
ATOM 1978 C CA . GLY A 1 251 ? 40.109 15.432 91.362 1.00 15.79 250 GLY A CA 1
ATOM 1979 C C . GLY A 1 251 ? 40.718 14.746 90.140 1.00 16.30 250 GLY A C 1
ATOM 1980 O O . GLY A 1 251 ? 40.171 13.756 89.656 1.00 16.44 250 GLY A O 1
ATOM 1981 N N . LEU A 1 252 ? 41.870 15.257 89.676 1.00 16.41 251 LEU A N 1
ATOM 1982 C CA . LEU A 1 252 ? 42.493 14.791 88.443 1.00 16.41 251 LEU A CA 1
ATOM 1983 C C . LEU A 1 252 ? 43.852 14.139 88.710 1.00 16.61 251 LEU A C 1
ATOM 1984 O O . LEU A 1 252 ? 44.654 14.009 87.784 1.00 16.33 251 LEU A O 1
ATOM 1989 N N . ASN A 1 253 ? 44.099 13.694 89.952 1.00 16.63 252 ASN A N 1
ATOM 1990 C CA . ASN A 1 253 ? 45.387 13.115 90.316 1.00 17.38 252 ASN A CA 1
ATOM 1991 C C . ASN A 1 253 ? 45.754 11.959 89.384 1.00 17.17 252 ASN A C 1
ATOM 1992 O O . ASN A 1 253 ? 46.922 11.799 89.044 1.00 17.51 252 ASN A O 1
ATOM 1997 N N . ASP A 1 254 ? 44.761 11.167 88.957 1.00 17.50 253 ASP A N 1
ATOM 1998 C CA . ASP A 1 254 ? 45.023 9.977 88.159 1.00 17.73 253 ASP A CA 1
ATOM 1999 C C . ASP A 1 254 ? 45.116 10.285 86.661 1.00 16.95 253 ASP A C 1
ATOM 2000 O O . ASP A 1 254 ? 45.300 9.361 85.869 1.00 16.36 253 ASP A O 1
ATOM 2005 N N . GLN A 1 255 ? 45.008 11.561 86.260 1.00 16.13 254 GLN A N 1
ATOM 2006 C CA . GLN A 1 255 ? 44.836 11.889 84.852 1.00 15.89 254 GLN A CA 1
ATOM 2007 C C . GLN A 1 255 ? 45.816 12.958 84.357 1.00 15.37 254 GLN A C 1
ATOM 2008 O O . GLN A 1 255 ? 45.747 13.335 83.189 1.00 14.78 254 GLN A O 1
ATOM 2014 N N . VAL A 1 256 ? 46.724 13.443 85.216 1.00 14.93 255 VAL A N 1
ATOM 2015 C CA . VAL A 1 256 ? 47.626 14.519 84.827 1.00 14.35 255 VAL A CA 1
ATOM 2016 C C . VAL A 1 256 ? 49.029 14.244 85.365 1.00 14.37 255 VAL A C 1
ATOM 2017 O O . VAL A 1 256 ? 49.192 13.834 86.513 1.00 13.48 255 VAL A O 1
ATOM 2021 N N . GLN A 1 257 ? 50.031 14.506 84.517 1.00 14.53 256 GLN A N 1
ATOM 2022 C CA . GLN A 1 257 ? 51.430 14.491 84.910 1.00 15.16 256 GLN A CA 1
ATOM 2023 C C . GLN A 1 257 ? 52.076 15.809 84.498 1.00 14.69 256 GLN A C 1
ATOM 2024 O O . GLN A 1 257 ? 51.839 16.293 83.391 1.00 14.21 256 GLN A O 1
ATOM 2030 N N . ILE A 1 258 ? 52.900 16.365 85.394 1.00 14.13 257 ILE A N 1
ATOM 2031 C CA . ILE A 1 258 ? 53.670 17.562 85.094 1.00 14.12 257 ILE A CA 1
ATOM 2032 C C . ILE A 1 258 ? 55.149 17.185 85.119 1.00 13.79 257 ILE A C 1
ATOM 2033 O O . ILE A 1 258 ? 55.695 16.865 86.173 1.00 13.20 257 ILE A O 1
ATOM 2038 N N . LEU A 1 259 ? 55.773 17.218 83.936 1.00 13.63 258 LEU A N 1
ATOM 2039 C CA . LEU A 1 259 ? 57.136 16.750 83.757 1.00 13.66 258 LEU A CA 1
ATOM 2040 C C . LEU A 1 259 ? 58.073 17.949 83.637 1.00 13.54 258 LEU A C 1
ATOM 2041 O O . LEU A 1 259 ? 57.676 19.012 83.160 1.00 13.18 258 LEU A O 1
ATOM 2046 N N . LYS A 1 260 ? 59.325 17.752 84.070 1.00 13.27 259 LYS A N 1
ATOM 2047 C CA . LYS A 1 260 ? 60.373 18.740 83.877 1.00 13.23 259 LYS A CA 1
ATOM 2048 C C . LYS A 1 260 ? 60.756 18.785 82.399 1.00 13.43 259 LYS A C 1
ATOM 2049 O O . LYS A 1 260 ? 60.377 17.907 81.626 1.00 12.88 259 LYS A O 1
ATOM 2055 N N . GLY A 1 261 ? 61.493 19.836 82.021 1.00 13.89 260 GLY A N 1
ATOM 2056 C CA . GLY A 1 261 ? 61.911 20.044 80.645 1.00 14.43 260 GLY A CA 1
ATOM 2057 C C . GLY A 1 261 ? 62.693 18.848 80.105 1.00 15.06 260 GLY A C 1
ATOM 2058 O O . GLY A 1 261 ? 63.399 18.173 80.852 1.00 14.77 260 GLY A O 1
ATOM 2059 N N . ARG A 1 262 ? 62.547 18.582 78.804 1.00 15.64 261 ARG A N 1
ATOM 2060 C CA . ARG A 1 262 ? 63.205 17.440 78.191 1.00 16.54 261 ARG A CA 1
ATOM 2061 C C . ARG A 1 262 ? 63.338 17.672 76.690 1.00 16.51 261 ARG A C 1
ATOM 2062 O O . ARG A 1 262 ? 62.624 18.490 76.113 1.00 15.53 261 ARG A O 1
ATOM 2070 N N . SER A 1 263 ? 64.258 16.926 76.072 1.00 16.68 262 SER A N 1
ATOM 2071 C CA . SER A 1 263 ? 64.654 17.184 74.698 1.00 17.59 262 SER A CA 1
ATOM 2072 C C . SER A 1 263 ? 63.825 16.370 73.700 1.00 17.83 262 SER A C 1
ATOM 2073 O O . SER A 1 263 ? 63.824 16.695 72.513 1.00 19.51 262 SER A O 1
ATOM 2076 N N . ASP A 1 264 ? 63.075 15.360 74.168 1.00 16.83 263 ASP A N 1
ATOM 2077 C CA . ASP A 1 264 ? 62.379 14.451 73.266 1.00 16.69 263 ASP A CA 1
ATOM 2078 C C . ASP A 1 264 ? 60.948 14.928 73.000 1.00 16.13 263 ASP A C 1
ATOM 2079 O O . ASP A 1 264 ? 60.021 14.124 72.962 1.00 15.51 263 ASP A O 1
ATOM 2084 N N . ILE A 1 265 ? 60.777 16.234 72.755 1.00 15.69 264 ILE A N 1
ATOM 2085 C CA . ILE A 1 265 ? 59.461 16.814 72.529 1.00 15.48 264 ILE A CA 1
ATOM 2086 C C . ILE A 1 265 ? 58.781 16.147 71.330 1.00 15.30 264 ILE A C 1
ATOM 2087 O O . ILE A 1 265 ? 57.585 15.868 71.396 1.00 14.87 264 ILE A O 1
ATOM 2092 N N . PRO A 1 266 ? 59.483 15.859 70.205 1.00 15.52 265 PRO A N 1
ATOM 2093 C CA . PRO A 1 266 ? 58.825 15.292 69.024 1.00 15.68 265 PRO A CA 1
ATOM 2094 C C . PRO A 1 266 ? 57.962 14.053 69.273 1.00 15.75 265 PRO A C 1
ATOM 2095 O O . PRO A 1 266 ? 56.891 13.931 68.684 1.00 15.78 265 PRO A O 1
ATOM 2099 N N . ARG A 1 267 ? 58.396 13.149 70.160 1.00 16.20 266 ARG A N 1
ATOM 2100 C CA . ARG A 1 267 ? 57.642 11.920 70.379 1.00 16.68 266 ARG A CA 1
ATOM 2101 C C . ARG A 1 267 ? 56.359 12.200 71.166 1.00 15.80 266 ARG A C 1
ATOM 2102 O O . ARG A 1 267 ? 55.380 11.480 70.993 1.00 15.49 266 ARG A O 1
ATOM 2110 N N . PHE A 1 268 ? 56.358 13.245 72.011 1.00 15.17 267 PHE A N 1
ATOM 2111 C CA . PHE A 1 268 ? 55.152 13.683 72.703 1.00 14.67 267 PHE A CA 1
ATOM 2112 C C . PHE A 1 268 ? 54.161 14.282 71.707 1.00 14.68 267 PHE A C 1
ATOM 2113 O O . PHE A 1 268 ? 52.957 14.033 71.803 1.00 14.59 267 PHE A O 1
ATOM 2121 N N . LEU A 1 269 ? 54.675 15.058 70.742 1.00 14.38 268 LEU A N 1
ATOM 2122 C CA . LEU A 1 269 ? 53.840 15.665 69.714 1.00 14.55 268 LEU A CA 1
ATOM 2123 C C . LEU A 1 269 ? 53.180 14.587 68.852 1.00 14.63 268 LEU A C 1
ATOM 2124 O O . LEU A 1 269 ? 52.034 14.746 68.439 1.00 14.88 268 LEU A O 1
ATOM 2129 N N . LEU A 1 270 ? 53.909 13.496 68.580 1.00 14.63 269 LEU A N 1
ATOM 2130 C CA . LEU A 1 270 ? 53.404 12.406 67.757 1.00 14.52 269 LEU A CA 1
ATOM 2131 C C . LEU A 1 270 ? 52.496 11.477 68.565 1.00 14.61 269 LEU A C 1
ATOM 2132 O O . LEU A 1 270 ? 51.622 10.826 67.995 1.00 14.69 269 LEU A O 1
ATOM 2137 N N . GLY A 1 271 ? 52.727 11.404 69.882 1.00 14.24 270 GLY A N 1
ATOM 2138 C CA . GLY A 1 271 ? 52.004 10.493 70.755 1.00 14.27 270 GLY A CA 1
ATOM 2139 C C . GLY A 1 271 ? 50.677 11.065 71.247 1.00 14.08 270 GLY A C 1
ATOM 2140 O O . GLY A 1 271 ? 49.792 10.312 71.649 1.00 14.16 270 GLY A O 1
ATOM 2141 N N . ALA A 1 272 ? 50.556 12.398 71.212 1.00 13.78 271 ALA A N 1
ATOM 2142 C CA . ALA A 1 272 ? 49.421 13.103 71.784 1.00 13.64 271 ALA A CA 1
ATOM 2143 C C . ALA A 1 272 ? 48.272 13.162 70.782 1.00 13.54 271 ALA A C 1
ATOM 2144 O O . ALA A 1 272 ? 48.430 12.792 69.621 1.00 13.20 271 ALA A O 1
ATOM 2146 N N . ASP A 1 273 ? 47.119 13.651 71.255 1.00 13.57 272 ASP A N 1
ATOM 2147 C CA . ASP A 1 273 ? 45.922 13.763 70.435 1.00 13.76 272 ASP A CA 1
ATOM 2148 C C . ASP A 1 273 ? 45.522 15.230 70.264 1.00 13.96 272 ASP A C 1
ATOM 2149 O O . ASP A 1 273 ? 44.820 15.567 69.313 1.00 13.94 272 ASP A O 1
ATOM 2154 N N . LEU A 1 274 ? 45.960 16.101 71.184 1.00 14.06 273 LEU A N 1
ATOM 2155 C CA . LEU A 1 274 ? 45.727 17.531 71.056 1.00 14.37 273 LEU A CA 1
ATOM 2156 C C . LEU A 1 274 ? 46.808 18.294 71.816 1.00 13.81 273 LEU A C 1
ATOM 2157 O O . LEU A 1 274 ? 47.196 17.898 72.917 1.00 13.26 273 LEU A O 1
ATOM 2162 N N . LEU A 1 275 ? 47.297 19.387 71.217 1.00 13.38 274 LEU A N 1
ATOM 2163 C CA . LEU A 1 275 ? 48.062 20.376 71.961 1.00 13.30 274 LEU A CA 1
ATOM 2164 C C . LEU A 1 275 ? 47.108 21.473 72.423 1.00 12.74 274 LEU A C 1
ATOM 2165 O O . LEU A 1 275 ? 46.379 22.049 71.617 1.00 12.47 274 LEU A O 1
ATOM 2170 N N . ILE A 1 276 ? 47.143 21.767 73.725 1.00 12.33 275 ILE A N 1
ATOM 2171 C CA . ILE A 1 276 ? 46.296 22.798 74.300 1.00 12.11 275 ILE A CA 1
ATOM 2172 C C . ILE A 1 276 ? 47.194 23.916 74.824 1.00 12.04 275 ILE A C 1
ATOM 2173 O O . ILE A 1 276 ? 48.191 23.663 75.506 1.00 11.71 275 ILE A O 1
ATOM 2178 N N . HIS A 1 277 ? 46.835 25.158 74.472 1.00 12.02 276 HIS A N 1
ATOM 2179 C CA . HIS A 1 277 ? 47.678 26.310 74.740 1.00 12.03 276 HIS A CA 1
ATOM 2180 C C . HIS A 1 277 ? 46.798 27.552 74.885 1.00 12.15 276 HIS A C 1
ATOM 2181 O O . HIS A 1 277 ? 46.847 28.454 74.051 1.00 11.95 276 HIS A O 1
ATOM 2188 N N . PRO A 1 278 ? 45.984 27.655 75.963 1.00 12.32 277 PRO A N 1
ATOM 2189 C CA . PRO A 1 278 ? 45.078 28.789 76.147 1.00 12.44 277 PRO A CA 1
ATOM 2190 C C . PRO A 1 278 ? 45.768 29.937 76.879 1.00 12.59 277 PRO A C 1
ATOM 2191 O O . PRO A 1 278 ? 45.336 30.355 77.954 1.00 12.79 277 PRO A O 1
ATOM 2195 N N . ALA A 1 279 ? 46.840 30.450 76.265 1.00 12.74 278 ALA A N 1
ATOM 2196 C CA . ALA A 1 279 ? 47.729 31.399 76.917 1.00 12.93 278 ALA A CA 1
ATOM 2197 C C . ALA A 1 279 ? 46.999 32.707 77.218 1.00 13.24 278 ALA A C 1
ATOM 2198 O O . ALA A 1 279 ? 46.121 33.125 76.463 1.00 13.25 278 ALA A O 1
ATOM 2200 N N . TYR A 1 280 ? 47.372 33.326 78.345 1.00 13.74 279 TYR A N 1
ATOM 2201 C CA . TYR A 1 280 ? 46.981 34.690 78.661 1.00 14.37 279 TYR A CA 1
ATOM 2202 C C . TYR A 1 280 ? 47.653 35.644 77.677 1.00 14.96 279 TYR A C 1
ATOM 2203 O O . TYR A 1 280 ? 47.039 36.595 77.204 1.00 14.99 279 TYR A O 1
ATOM 2212 N N . ASN A 1 281 ? 48.932 35.385 77.393 1.00 15.60 280 ASN A N 1
ATOM 2213 C CA . ASN A 1 281 ? 49.658 36.138 76.385 1.00 16.19 280 ASN A CA 1
ATOM 2214 C C . ASN A 1 281 ? 50.807 35.278 75.866 1.00 15.40 280 ASN A C 1
ATOM 2215 O O . ASN A 1 281 ? 51.317 34.418 76.581 1.00 14.72 280 ASN A O 1
ATOM 2220 N N . GLU A 1 282 ? 51.190 35.520 74.610 1.00 14.84 281 GLU A N 1
ATOM 2221 C CA . GLU A 1 282 ? 52.228 34.750 73.946 1.00 14.50 281 GLU A CA 1
ATOM 2222 C C . GLU A 1 282 ? 52.671 35.531 72.711 1.00 14.00 281 GLU A C 1
ATOM 2223 O O . GLU A 1 282 ? 51.877 35.742 71.798 1.00 13.55 281 GLU A O 1
ATOM 2229 N N . ASN A 1 283 ? 53.932 35.981 72.710 1.00 13.48 282 ASN A N 1
ATOM 2230 C CA . ASN A 1 283 ? 54.476 36.779 71.623 1.00 13.24 282 ASN A CA 1
ATOM 2231 C C . ASN A 1 283 ? 54.264 36.045 70.299 1.00 13.26 282 ASN A C 1
ATOM 2232 O O . ASN A 1 283 ? 53.703 36.615 69.367 1.00 12.78 282 ASN A O 1
ATOM 2237 N N . THR A 1 284 ? 54.695 34.776 70.237 1.00 13.33 283 THR A N 1
ATOM 2238 C CA . THR A 1 284 ? 54.492 33.935 69.064 1.00 13.38 283 THR A CA 1
ATOM 2239 C C . THR A 1 284 ? 53.855 32.610 69.488 1.00 13.60 283 THR A C 1
ATOM 2240 O O . THR A 1 284 ? 52.644 32.434 69.356 1.00 14.27 283 THR A O 1
ATOM 2244 N N . GLY A 1 285 ? 54.677 31.694 70.014 1.00 13.30 284 GLY A N 1
ATOM 2245 C CA . GLY A 1 285 ? 54.226 30.369 70.412 1.00 13.18 284 GLY A CA 1
ATOM 2246 C C . GLY A 1 285 ? 54.761 29.291 69.475 1.00 12.88 284 GLY A C 1
ATOM 2247 O O . GLY A 1 285 ? 54.011 28.724 68.681 1.00 13.07 284 GLY A O 1
ATOM 2248 N N . THR A 1 286 ? 56.072 29.043 69.578 1.00 12.72 285 THR A N 1
ATOM 2249 C CA . THR A 1 286 ? 56.773 28.055 68.771 1.00 12.56 285 THR A CA 1
ATOM 2250 C C . THR A 1 286 ? 56.043 26.711 68.788 1.00 12.06 285 THR A C 1
ATOM 2251 O O . THR A 1 286 ? 55.910 26.076 67.745 1.00 11.86 285 THR A O 1
ATOM 2255 N N . VAL A 1 287 ? 55.597 26.278 69.976 1.00 11.53 286 VAL A N 1
ATOM 2256 C CA . VAL A 1 287 ? 55.044 24.940 70.146 1.00 11.39 286 VAL A CA 1
ATOM 2257 C C . VAL A 1 287 ? 53.812 24.758 69.257 1.00 11.22 286 VAL A C 1
ATOM 2258 O O . VAL A 1 287 ? 53.53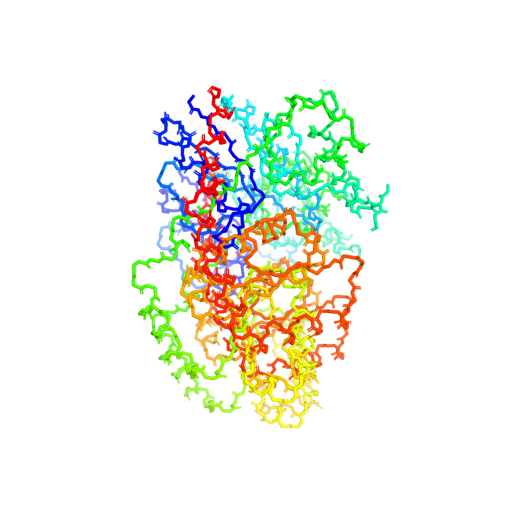5 23.641 68.824 1.00 10.88 286 VAL A O 1
ATOM 2262 N N . LEU A 1 288 ? 53.087 25.852 68.982 1.00 11.27 287 LEU A N 1
ATOM 2263 C CA . LEU A 1 288 ? 51.900 25.805 68.136 1.00 11.42 287 LEU A CA 1
ATOM 2264 C C . LEU A 1 288 ? 52.258 25.263 66.751 1.00 11.64 287 LEU A C 1
ATOM 2265 O O . LEU A 1 288 ? 51.540 24.418 66.216 1.00 11.78 287 LEU A O 1
ATOM 2270 N N . LEU A 1 289 ? 53.365 25.757 66.175 1.00 11.64 288 LEU A N 1
ATOM 2271 C CA . LEU A 1 289 ? 53.803 25.334 64.852 1.00 11.86 288 LEU A CA 1
ATOM 2272 C C . LEU A 1 289 ? 54.474 23.963 64.913 1.00 11.82 288 LEU A C 1
ATOM 2273 O O . LEU A 1 289 ? 54.443 23.219 63.936 1.00 11.87 288 LEU A O 1
ATOM 2278 N N . GLU A 1 290 ? 55.117 23.650 66.043 1.00 11.76 289 GLU A N 1
ATOM 2279 C CA . GLU A 1 290 ? 55.721 22.342 66.232 1.00 11.88 289 GLU A CA 1
ATOM 2280 C C . GLU A 1 290 ? 54.629 21.276 66.185 1.00 12.01 289 GLU A C 1
ATOM 2281 O O . GLU A 1 290 ? 54.794 20.242 65.541 1.00 12.05 289 GLU A O 1
ATOM 2287 N N . ALA A 1 291 ? 53.506 21.542 66.862 1.00 11.96 290 ALA A N 1
ATOM 2288 C CA . ALA A 1 291 ? 52.346 20.667 66.791 1.00 12.09 290 ALA A CA 1
ATOM 2289 C C . ALA A 1 291 ? 51.883 20.542 65.339 1.00 12.14 290 ALA A C 1
ATOM 2290 O O . ALA A 1 291 ? 51.695 19.433 64.842 1.00 12.62 290 ALA A O 1
ATOM 2292 N N . LEU A 1 292 ? 51.741 21.683 64.656 1.00 12.19 291 LEU A N 1
ATOM 2293 C CA . LEU A 1 292 ? 51.256 21.715 63.282 1.00 12.63 291 LEU A CA 1
ATOM 2294 C C . LEU A 1 292 ? 52.100 20.802 62.388 1.00 12.96 291 LEU A C 1
ATOM 2295 O O . LEU A 1 292 ? 51.549 19.975 61.661 1.00 13.21 291 LEU A O 1
ATOM 2300 N N . VAL A 1 293 ? 53.433 20.916 62.456 1.00 13.21 292 VAL A N 1
ATOM 2301 C CA . VAL A 1 293 ? 54.288 20.162 61.548 1.00 13.62 292 VAL A CA 1
ATOM 2302 C C . VAL A 1 293 ? 54.383 18.693 61.970 1.00 13.98 292 VAL A C 1
ATOM 2303 O O . VAL A 1 293 ? 54.912 17.885 61.205 1.00 14.05 292 VAL A O 1
ATOM 2307 N N . SER A 1 294 ? 53.887 18.359 63.175 1.00 14.23 293 SER A N 1
ATOM 2308 C CA . SER A 1 294 ? 53.792 16.985 63.657 1.00 14.66 293 SER A CA 1
ATOM 2309 C C . SER A 1 294 ? 52.431 16.360 63.340 1.00 14.42 293 SER A C 1
ATOM 2310 O O . SER A 1 294 ? 52.214 15.185 63.635 1.00 14.48 293 SER A O 1
ATOM 2313 N N . GLY A 1 295 ? 51.504 17.152 62.783 1.00 13.96 294 GLY A N 1
ATOM 2314 C CA . GLY A 1 295 ? 50.146 16.693 62.538 1.00 13.61 294 GLY A CA 1
ATOM 2315 C C . GLY A 1 295 ? 49.337 16.535 63.825 1.00 13.32 294 GLY A C 1
ATOM 2316 O O . GLY A 1 295 ? 48.413 15.727 63.878 1.00 13.26 294 GLY A O 1
ATOM 2317 N N . LEU A 1 296 ? 49.686 17.318 64.856 1.00 12.92 295 LEU A N 1
ATOM 2318 C CA . LEU A 1 296 ? 48.969 17.303 66.122 1.00 12.41 295 LEU A CA 1
ATOM 2319 C C . LEU A 1 296 ? 48.007 18.487 66.152 1.00 12.10 295 LEU A C 1
ATOM 2320 O O . LEU A 1 296 ? 48.454 19.631 66.095 1.00 12.05 295 LEU A O 1
ATOM 2325 N N . PRO A 1 297 ? 46.670 18.259 66.191 1.00 11.82 296 PRO A N 1
ATOM 2326 C CA . PRO A 1 297 ? 45.704 19.357 66.262 1.00 11.76 296 PRO A CA 1
ATOM 2327 C C . PRO A 1 297 ? 45.934 20.261 67.472 1.00 11.74 296 PRO A C 1
ATOM 2328 O O . PRO A 1 297 ? 46.386 19.793 68.521 1.00 11.57 296 PRO A O 1
ATOM 2332 N N . VAL A 1 298 ? 45.617 21.554 67.297 1.00 11.54 297 VAL A N 1
ATOM 2333 C CA . VAL A 1 298 ? 45.934 22.593 68.266 1.00 11.61 297 VAL A CA 1
ATOM 2334 C C . VAL A 1 298 ? 44.653 23.311 68.694 1.00 11.73 297 VAL A C 1
ATOM 2335 O O . VAL A 1 298 ? 43.822 23.664 67.859 1.00 11.60 297 VAL A O 1
ATOM 2339 N N . LEU A 1 299 ? 44.525 23.530 70.010 1.00 11.99 298 LEU A N 1
ATOM 2340 C CA . LEU A 1 299 ? 43.537 24.427 70.591 1.00 12.11 298 LEU A CA 1
ATOM 2341 C C . LEU A 1 299 ? 44.294 25.583 71.248 1.00 12.22 298 LEU A C 1
ATOM 2342 O O . LEU A 1 299 ? 45.039 25.366 72.205 1.00 12.12 298 LEU A O 1
ATOM 2347 N N . VAL A 1 300 ? 44.093 26.808 70.738 1.00 12.19 299 VAL A N 1
ATOM 2348 C CA . VAL A 1 300 ? 44.893 27.952 71.147 1.00 12.33 299 VAL A CA 1
ATOM 2349 C C . VAL A 1 300 ? 44.010 29.197 71.254 1.00 12.61 299 VAL A C 1
ATOM 2350 O O . VAL A 1 300 ? 43.020 29.324 70.539 1.00 12.86 299 VAL A O 1
ATOM 2354 N N . THR A 1 301 ? 44.398 30.121 72.145 1.00 12.82 300 THR A N 1
ATOM 2355 C CA . THR A 1 301 ? 43.768 31.431 72.248 1.00 13.38 300 THR A CA 1
ATOM 2356 C C . THR A 1 301 ? 44.280 32.355 71.140 1.00 13.73 300 THR A C 1
ATOM 2357 O O . THR A 1 301 ? 45.429 32.256 70.712 1.00 13.58 300 THR A O 1
ATOM 2361 N N . ASP A 1 302 ? 43.422 33.286 70.709 1.00 14.40 301 ASP A N 1
ATOM 2362 C CA . ASP A 1 302 ? 43.720 34.156 69.580 1.00 15.05 301 ASP A CA 1
ATOM 2363 C C . ASP A 1 302 ? 44.813 35.173 69.923 1.00 14.77 301 ASP A C 1
ATOM 2364 O O . ASP A 1 302 ? 45.373 35.784 69.021 1.00 14.49 301 ASP A O 1
ATOM 2369 N N . VAL A 1 303 ? 45.125 35.353 71.213 1.00 14.77 302 VAL A N 1
ATOM 2370 C CA . VAL A 1 303 ? 46.114 36.334 71.645 1.00 14.71 302 VAL A CA 1
ATOM 2371 C C . VAL A 1 303 ? 47.529 35.922 71.234 1.00 14.37 302 VAL A C 1
ATOM 2372 O O . VAL A 1 303 ? 48.421 36.769 71.206 1.00 14.01 302 VAL A O 1
ATOM 2376 N N . CYS A 1 304 ? 47.752 34.626 70.973 1.00 14.08 303 CYS A N 1
ATOM 2377 C CA . CYS A 1 304 ? 49.074 34.142 70.605 1.00 14.24 303 CYS A CA 1
ATOM 2378 C C . CYS A 1 304 ? 49.426 34.614 69.197 1.00 14.22 303 CYS A C 1
ATOM 2379 O O . CYS A 1 304 ? 48.607 34.522 68.286 1.00 14.70 303 CYS A O 1
ATOM 2382 N N . GLY A 1 305 ? 50.667 35.082 69.027 1.00 14.15 304 GLY A N 1
ATOM 2383 C CA . GLY A 1 305 ? 51.122 35.638 67.763 1.00 14.22 304 GLY A CA 1
ATOM 2384 C C . GLY A 1 305 ? 51.093 34.641 66.604 1.00 14.32 304 GLY A C 1
ATOM 2385 O O . GLY A 1 305 ? 50.970 35.058 65.455 1.00 14.29 304 GLY A O 1
ATOM 2386 N N . TYR A 1 306 ? 51.225 33.337 66.898 1.00 14.16 305 TYR A N 1
ATOM 2387 C CA . TYR A 1 306 ? 51.253 32.311 65.864 1.00 14.32 305 TYR A CA 1
ATOM 2388 C C . TYR A 1 306 ? 49.904 31.597 65.733 1.00 14.37 305 TYR A C 1
ATOM 2389 O O . TYR A 1 306 ? 49.789 30.660 64.950 1.00 14.17 305 TYR A O 1
ATOM 2398 N N . ALA A 1 307 ? 48.880 32.050 66.467 1.00 14.83 306 ALA A N 1
ATOM 2399 C CA . ALA A 1 307 ? 47.566 31.422 66.423 1.00 15.35 306 ALA A CA 1
ATOM 2400 C C . ALA A 1 307 ? 46.990 31.457 65.006 1.00 15.98 306 ALA A C 1
ATOM 2401 O O . ALA A 1 307 ? 46.313 30.517 64.592 1.00 15.81 306 ALA A O 1
ATOM 2403 N N . HIS A 1 308 ? 47.275 32.538 64.265 1.00 16.16 307 HIS A N 1
ATOM 2404 C CA . HIS A 1 308 ? 46.723 32.743 62.934 1.00 16.54 307 HIS A CA 1
ATOM 2405 C C . HIS A 1 308 ? 47.154 31.629 61.977 1.00 16.47 307 HIS A C 1
ATOM 2406 O O . HIS A 1 308 ? 46.443 31.343 61.017 1.00 16.38 307 HIS A O 1
ATOM 2413 N N . TYR A 1 309 ? 48.323 31.021 62.222 1.00 16.45 308 TYR A N 1
ATOM 2414 C CA . TYR A 1 309 ? 48.792 29.893 61.426 1.00 16.52 308 TYR A CA 1
ATOM 2415 C C . TYR A 1 309 ? 47.852 28.691 61.550 1.00 16.16 308 TYR A C 1
ATOM 2416 O O . TYR A 1 309 ? 47.650 27.964 60.580 1.00 15.89 308 TYR A O 1
ATOM 2425 N N . ILE A 1 310 ? 47.303 28.473 62.751 1.00 15.77 309 ILE A N 1
ATOM 2426 C CA . ILE A 1 310 ? 46.428 27.340 63.007 1.00 15.65 309 ILE A CA 1
ATOM 2427 C C . ILE A 1 310 ? 45.152 27.510 62.179 1.00 15.63 309 ILE A C 1
ATOM 2428 O O . ILE A 1 310 ? 44.690 26.568 61.537 1.00 15.36 309 ILE A O 1
ATOM 2433 N N . ALA A 1 311 ? 44.610 28.729 62.190 1.00 15.65 310 ALA A N 1
ATOM 2434 C CA . ALA A 1 311 ? 43.418 29.062 61.428 1.00 16.26 310 ALA A CA 1
ATOM 2435 C C . ALA A 1 311 ? 43.683 28.946 59.925 1.00 16.40 310 ALA A C 1
ATOM 2436 O O . ALA A 1 311 ? 42.896 28.332 59.211 1.00 16.33 310 ALA A O 1
ATOM 2438 N N A GLU A 1 312 ? 44.799 29.527 59.463 0.50 16.68 311 GLU A N 1
ATOM 2439 N N B GLU A 1 312 ? 44.803 29.524 59.471 0.50 16.30 311 GLU A N 1
ATOM 2440 C CA A GLU A 1 312 ? 45.143 29.546 58.048 0.50 16.97 311 GLU A CA 1
ATOM 2441 C CA B GLU A 1 312 ? 45.163 29.551 58.061 0.50 16.35 311 GLU A CA 1
ATOM 2442 C C A GLU A 1 312 ? 45.362 28.125 57.528 0.50 16.94 311 GLU A C 1
ATOM 2443 C C B GLU A 1 312 ? 45.364 28.131 57.533 0.50 16.58 311 GLU A C 1
ATOM 2444 O O A GLU A 1 312 ? 44.902 27.789 56.438 0.50 16.86 311 GLU A O 1
ATOM 2445 O O B GLU A 1 312 ? 44.895 27.802 56.445 0.50 16.53 311 GLU A O 1
ATOM 2456 N N . ALA A 1 313 ? 46.067 27.302 58.314 1.00 16.63 312 ALA A N 1
ATOM 2457 C CA . ALA A 1 313 ? 46.334 25.917 57.954 1.00 16.44 312 ALA A CA 1
ATOM 2458 C C . ALA A 1 313 ? 45.084 25.047 58.114 1.00 16.53 312 ALA A C 1
ATOM 2459 O O . ALA A 1 313 ? 45.024 23.964 57.538 1.00 16.95 312 ALA A O 1
ATOM 2461 N N . ASP A 1 314 ? 44.125 25.515 58.924 1.00 16.24 313 ASP A N 1
ATOM 2462 C CA . ASP A 1 314 ? 42.969 24.740 59.349 1.00 16.76 313 ASP A CA 1
ATOM 2463 C C . ASP A 1 314 ? 43.470 23.473 60.039 1.00 16.06 313 ASP A C 1
ATOM 2464 O O . ASP A 1 314 ? 43.093 22.363 59.670 1.00 15.58 313 ASP A O 1
ATOM 2469 N N . ALA A 1 315 ? 44.330 23.672 61.048 1.00 15.27 314 ALA A N 1
ATOM 2470 C CA . ALA A 1 315 ? 45.021 22.589 61.728 1.00 15.16 314 ALA A CA 1
ATOM 2471 C C . ALA A 1 315 ? 44.650 22.568 63.211 1.00 15.06 314 ALA A C 1
ATOM 2472 O O . ALA A 1 315 ? 45.447 22.146 64.050 1.00 14.30 314 ALA A O 1
ATOM 2474 N N . GLY A 1 316 ? 43.424 23.003 63.516 1.00 15.20 315 GLY A N 1
ATOM 2475 C CA . GLY A 1 316 ? 42.959 23.130 64.886 1.00 15.58 315 GLY A CA 1
ATOM 2476 C C . GLY A 1 316 ? 41.894 24.215 65.009 1.00 16.14 315 GLY A C 1
ATOM 2477 O O . GLY A 1 316 ? 41.261 24.567 64.018 1.00 15.14 315 GLY A O 1
ATOM 2478 N N . ARG A 1 317 ? 41.709 24.731 66.233 1.00 16.79 316 ARG A N 1
ATOM 2479 C CA . ARG A 1 317 ? 40.741 25.786 66.485 1.00 18.11 316 ARG A CA 1
ATOM 2480 C C . ARG A 1 317 ? 41.380 26.887 67.324 1.00 17.64 316 ARG A C 1
ATOM 2481 O O . ARG A 1 317 ? 42.187 26.617 68.212 1.00 16.87 316 ARG A O 1
ATOM 2489 N N . VAL A 1 318 ? 40.988 28.131 67.025 1.00 17.51 317 VAL A N 1
ATOM 2490 C CA . VAL A 1 318 ? 41.454 29.301 67.746 1.00 17.71 317 VAL A CA 1
ATOM 2491 C C . VAL A 1 318 ? 40.276 29.883 68.523 1.00 18.36 317 VAL A C 1
ATOM 2492 O O . VAL A 1 318 ? 39.244 30.213 67.941 1.00 18.29 317 VAL A O 1
ATOM 2496 N N . LEU A 1 319 ? 40.436 29.994 69.847 1.00 18.85 318 LEU A N 1
ATOM 2497 C CA . LEU A 1 319 ? 39.386 30.515 70.705 1.00 19.17 318 LEU A CA 1
ATOM 2498 C C . LEU A 1 319 ? 39.451 32.042 70.691 1.00 19.81 318 LEU A C 1
ATOM 2499 O O . LEU A 1 319 ? 40.464 32.621 71.083 1.00 19.21 318 LEU A O 1
ATOM 2504 N N . PRO A 1 320 ? 38.382 32.748 70.250 1.00 20.81 319 PRO A N 1
ATOM 2505 C CA . PRO A 1 320 ? 38.414 34.209 70.152 1.00 21.46 319 PRO A CA 1
ATOM 2506 C C . PRO A 1 320 ? 38.353 34.896 71.516 1.00 21.83 319 PRO A C 1
ATOM 2507 O O . PRO A 1 320 ? 37.801 34.348 72.469 1.00 22.85 319 PRO A O 1
ATOM 2511 N N . SER A 1 321 ? 38.933 36.100 71.591 1.00 22.34 320 SER A N 1
ATOM 2512 C CA . SER A 1 321 ? 38.872 36.926 72.787 1.00 23.02 320 SER A CA 1
ATOM 2513 C C . SER A 1 321 ? 37.497 37.588 72.878 1.00 23.54 320 SER A C 1
ATOM 2514 O O . SER A 1 321 ? 36.811 37.714 71.866 1.00 23.18 320 SER A O 1
ATOM 2517 N N . PRO A 1 322 ? 37.027 38.017 74.076 1.00 24.24 321 PRO A N 1
ATOM 2518 C CA . PRO A 1 322 ? 37.755 37.846 75.336 1.00 23.89 321 PRO A CA 1
ATOM 2519 C C . PRO A 1 322 ? 37.640 36.424 75.877 1.00 23.71 321 PRO A C 1
ATOM 2520 O O . PRO A 1 322 ? 36.719 35.691 75.517 1.00 23.98 321 PRO A O 1
ATOM 2524 N N . PHE A 1 323 ? 38.591 36.037 76.736 1.00 22.83 322 PHE A N 1
ATOM 2525 C CA . PHE A 1 323 ? 38.617 34.678 77.243 1.00 22.26 322 PHE A CA 1
ATOM 2526 C C . PHE A 1 323 ? 37.416 34.442 78.154 1.00 22.76 322 PHE A C 1
ATOM 2527 O O . PHE A 1 323 ? 37.152 35.235 79.056 1.00 22.46 322 PHE A O 1
ATOM 2535 N N . GLU A 1 324 ? 36.701 33.345 77.889 1.00 23.07 323 GLU A N 1
ATOM 2536 C CA . GLU A 1 324 ? 35.688 32.823 78.789 1.00 23.79 323 GLU A CA 1
ATOM 2537 C C . GLU A 1 324 ? 35.939 31.327 78.943 1.00 22.38 323 GLU A C 1
ATOM 2538 O O . GLU A 1 324 ? 36.010 30.609 77.946 1.00 21.22 323 GLU A O 1
ATOM 2544 N N . GLN A 1 325 ? 36.085 30.877 80.196 1.00 21.46 324 GLN A N 1
ATOM 2545 C CA . GLN A 1 325 ? 36.410 29.491 80.496 1.00 21.03 324 GLN A CA 1
ATOM 2546 C C . GLN A 1 325 ? 35.362 28.564 79.879 1.00 21.06 324 GLN A C 1
ATOM 2547 O O . GLN A 1 325 ? 35.714 27.515 79.348 1.00 19.73 324 GLN A O 1
ATOM 2553 N N . ASP A 1 326 ? 34.080 28.959 79.938 1.00 21.47 325 ASP A N 1
ATOM 2554 C CA . ASP A 1 326 ? 32.998 28.128 79.426 1.00 22.27 325 ASP A CA 1
ATOM 2555 C C . ASP A 1 326 ? 33.199 27.835 77.941 1.00 21.01 325 ASP A C 1
ATOM 2556 O O . ASP A 1 326 ? 32.869 26.744 77.481 1.00 20.67 325 ASP A O 1
ATOM 2561 N N . SER A 1 327 ? 33.722 28.817 77.196 1.00 20.35 326 SER A N 1
ATOM 2562 C CA . SER A 1 327 ? 33.944 28.668 75.766 1.00 19.85 326 SER A CA 1
ATOM 2563 C C . SER A 1 327 ? 35.122 27.733 75.492 1.00 19.01 326 SER A C 1
ATOM 2564 O O . SER A 1 327 ? 35.111 27.005 74.506 1.00 18.40 326 SER A O 1
ATOM 2567 N N . LEU A 1 328 ? 36.143 27.764 76.358 1.00 18.47 327 LEU A N 1
ATOM 2568 C CA . LEU A 1 328 ? 37.258 26.838 76.232 1.00 18.18 327 LEU A CA 1
ATOM 2569 C C . LEU A 1 328 ? 36.773 25.418 76.517 1.00 17.59 327 LEU A C 1
ATOM 2570 O O . LEU A 1 328 ? 37.124 24.489 75.794 1.00 16.71 327 LEU A O 1
ATOM 2575 N N . ASN A 1 329 ? 35.975 25.272 77.583 1.00 17.92 328 ASN A N 1
ATOM 2576 C CA . ASN A 1 329 ? 35.404 23.993 77.974 1.00 18.17 328 ASN A CA 1
ATOM 2577 C C . ASN A 1 329 ? 34.655 23.389 76.789 1.00 19.10 328 ASN A C 1
ATOM 2578 O O . ASN A 1 329 ? 34.829 22.216 76.470 1.00 18.90 328 ASN A O 1
ATOM 2583 N N . ARG A 1 330 ? 33.818 24.213 76.151 1.00 20.64 329 ARG A N 1
ATOM 2584 C CA . ARG A 1 330 ? 32.962 23.777 75.059 1.00 22.04 329 ARG A CA 1
ATOM 2585 C C . ARG A 1 330 ? 33.820 23.362 73.865 1.00 20.98 329 ARG A C 1
ATOM 2586 O O . ARG A 1 330 ? 33.610 22.300 73.284 1.00 20.18 329 ARG A O 1
ATOM 2594 N N . LEU A 1 331 ? 34.806 24.200 73.526 1.00 20.07 330 LEU A N 1
ATOM 2595 C CA . LEU A 1 331 ? 35.642 23.970 72.358 1.00 19.75 330 LEU A CA 1
ATOM 2596 C C . LEU A 1 331 ? 36.460 22.689 72.533 1.00 18.98 330 LEU A C 1
ATOM 2597 O O . LEU A 1 331 ? 36.595 21.913 71.589 1.00 18.67 330 LEU A O 1
ATOM 2602 N N . LEU A 1 332 ? 36.991 22.457 73.743 1.00 18.01 331 LEU A N 1
ATOM 2603 C CA . LEU A 1 332 ? 37.772 21.256 74.003 1.00 17.50 331 LEU A CA 1
ATOM 2604 C C . LEU A 1 332 ? 36.891 20.022 73.819 1.00 17.42 331 LEU A C 1
ATOM 2605 O O . LEU A 1 332 ? 37.309 19.053 73.185 1.00 16.92 331 LEU A O 1
ATOM 2610 N N . ALA A 1 333 ? 35.675 20.068 74.378 1.00 17.60 332 ALA A N 1
ATOM 2611 C CA . ALA A 1 333 ? 34.732 18.963 74.275 1.00 18.38 332 ALA A CA 1
ATOM 2612 C C . ALA A 1 333 ? 34.398 18.678 72.808 1.00 18.63 332 ALA A C 1
ATOM 2613 O O . ALA A 1 333 ? 34.402 17.523 72.385 1.00 19.05 332 ALA A O 1
ATOM 2615 N N . GLU A 1 334 ? 34.119 19.742 72.046 1.00 19.93 333 GLU A N 1
ATOM 2616 C CA . GLU A 1 334 ? 33.756 19.642 70.638 1.00 20.68 333 GLU A CA 1
ATOM 2617 C C . GLU A 1 334 ? 34.890 19.018 69.824 1.00 20.11 333 GLU A C 1
ATOM 2618 O O . GLU A 1 334 ? 34.640 18.240 68.906 1.00 20.82 333 GLU A O 1
ATOM 2624 N N . MET A 1 335 ? 36.136 19.367 70.160 1.00 18.81 334 MET A N 1
ATOM 2625 C CA . MET A 1 335 ? 37.290 18.894 69.413 1.00 17.70 334 MET A CA 1
ATOM 2626 C C . MET A 1 335 ? 37.562 17.425 69.738 1.00 17.09 334 MET A C 1
ATOM 2627 O O . MET A 1 335 ? 37.868 16.636 68.847 1.00 17.00 334 MET A O 1
ATOM 2632 N N . LEU A 1 336 ? 37.448 17.062 71.021 1.00 16.88 335 LEU A N 1
ATOM 2633 C CA . LEU A 1 336 ? 37.760 15.712 71.471 1.00 17.00 335 LEU A CA 1
ATOM 2634 C C . LEU A 1 336 ? 36.705 14.712 70.991 1.00 17.42 335 LEU A C 1
ATOM 2635 O O . LEU A 1 336 ? 37.040 13.564 70.707 1.00 17.19 335 LEU A O 1
ATOM 2640 N N . GLU A 1 337 ? 35.440 15.145 70.895 1.00 19.18 336 GLU A N 1
ATOM 2641 C CA . GLU A 1 337 ? 34.346 14.250 70.535 1.00 20.99 336 GLU A CA 1
ATOM 2642 C C . GLU A 1 337 ? 34.390 13.924 69.039 1.00 20.39 336 GLU A C 1
ATOM 2643 O O . GLU A 1 337 ? 33.873 12.891 68.622 1.00 21.13 336 GLU A O 1
ATOM 2649 N N . ASP A 1 338 ? 35.021 14.795 68.241 1.00 19.02 337 ASP A N 1
ATOM 2650 C CA . ASP A 1 338 ? 34.954 14.714 66.790 1.00 18.04 337 ASP A CA 1
ATOM 2651 C C . ASP A 1 338 ? 36.268 14.152 66.245 1.00 17.58 337 ASP A C 1
ATOM 2652 O O . ASP A 1 338 ? 37.166 14.906 65.874 1.00 17.27 337 ASP A O 1
ATOM 2657 N N . ALA A 1 339 ? 36.358 12.816 66.191 1.00 16.87 338 ALA A N 1
ATOM 2658 C CA . ALA A 1 339 ? 37.544 12.119 65.715 1.00 16.56 338 ALA A CA 1
ATOM 2659 C C . ALA A 1 339 ? 37.793 12.393 64.229 1.00 16.38 338 ALA A C 1
ATOM 2660 O O . ALA A 1 339 ? 38.942 12.568 63.824 1.00 15.78 338 ALA A O 1
ATOM 2662 N N . PRO A 1 340 ? 36.760 12.404 63.354 1.00 16.25 339 PRO A N 1
ATOM 2663 C CA . PRO A 1 340 ? 36.947 12.815 61.957 1.00 16.12 339 PRO A CA 1
ATOM 2664 C C . PRO A 1 340 ? 37.569 14.203 61.784 1.00 15.66 339 PRO A C 1
ATOM 2665 O O . PRO A 1 340 ? 38.467 14.376 60.964 1.00 15.38 339 PRO A O 1
ATOM 2669 N N . ALA A 1 341 ? 37.091 15.185 62.561 1.00 15.24 340 ALA A N 1
ATOM 2670 C CA . ALA A 1 341 ? 37.611 16.542 62.491 1.00 15.18 340 ALA A CA 1
ATOM 2671 C C . ALA A 1 341 ? 39.094 16.566 62.859 1.00 14.87 340 ALA A C 1
ATOM 2672 O O . ALA A 1 341 ? 39.873 17.259 62.216 1.00 15.02 340 ALA A O 1
ATOM 2674 N N . ARG A 1 342 ? 39.472 15.821 63.906 1.00 14.72 341 ARG A N 1
ATOM 2675 C CA . ARG A 1 342 ? 40.856 15.786 64.359 1.00 14.57 341 ARG A CA 1
ATOM 2676 C C . ARG A 1 342 ? 41.744 15.115 63.312 1.00 14.45 341 ARG A C 1
ATOM 2677 O O . ARG A 1 342 ? 42.883 15.539 63.111 1.00 14.27 341 ARG A O 1
ATOM 2685 N N . ALA A 1 343 ? 41.221 14.083 62.639 1.00 14.42 342 ALA A N 1
ATOM 2686 C CA . ALA A 1 343 ? 41.934 13.452 61.539 1.00 14.65 342 ALA A CA 1
ATOM 2687 C C . ALA A 1 343 ? 42.180 14.472 60.428 1.00 14.71 342 ALA A C 1
ATOM 2688 O O . ALA A 1 343 ? 43.270 14.521 59.867 1.00 14.70 342 ALA A O 1
ATOM 2690 N N . ALA A 1 344 ? 41.160 15.288 60.132 1.00 14.74 343 ALA A N 1
ATOM 2691 C CA . ALA A 1 344 ? 41.257 16.308 59.102 1.00 15.24 343 ALA A CA 1
ATOM 2692 C C . ALA A 1 344 ? 42.285 17.367 59.498 1.00 15.48 343 ALA A C 1
ATOM 2693 O O . ALA A 1 344 ? 43.128 17.737 58.684 1.00 15.46 343 ALA A O 1
ATOM 2695 N N . TRP A 1 345 ? 42.218 17.835 60.753 1.00 15.59 344 TRP A N 1
ATOM 2696 C CA . TRP A 1 345 ? 43.134 18.860 61.237 1.00 15.88 344 TRP A CA 1
ATOM 2697 C C . TRP A 1 345 ? 44.584 18.380 61.150 1.00 16.09 344 TRP A C 1
ATOM 2698 O O . TRP A 1 345 ? 45.469 19.170 60.831 1.00 15.96 344 TRP A O 1
ATOM 2709 N N A SER A 1 346 ? 44.808 17.086 61.420 0.50 16.04 345 SER A N 1
ATOM 2710 N N B SER A 1 346 ? 44.809 17.088 61.426 0.50 16.32 345 SER A N 1
ATOM 2711 C CA A SER A 1 346 ? 46.131 16.485 61.343 0.50 16.17 345 SER A CA 1
ATOM 2712 C CA B SER A 1 346 ? 46.130 16.484 61.338 0.50 16.62 345 SER A CA 1
ATOM 2713 C C A SER A 1 346 ? 46.655 16.504 59.907 0.50 16.71 345 SER A C 1
ATOM 2714 C C B SER A 1 346 ? 46.649 16.521 59.903 0.50 16.98 345 SER A C 1
ATOM 2715 O O A SER A 1 346 ? 47.786 16.923 59.667 0.50 16.67 345 SER A O 1
ATOM 2716 O O B SER A 1 346 ? 47.769 16.968 59.659 0.50 16.92 345 SER A O 1
ATOM 2721 N N . ARG A 1 347 ? 45.828 16.039 58.962 1.00 17.08 346 ARG A N 1
ATOM 2722 C CA . ARG A 1 347 ? 46.199 16.007 57.552 1.00 17.97 346 ARG A CA 1
ATOM 2723 C C . ARG A 1 347 ? 46.484 17.419 57.042 1.00 17.55 346 ARG A C 1
ATOM 2724 O O . ARG A 1 347 ? 47.447 17.626 56.311 1.00 18.28 346 ARG A O 1
ATOM 2732 N N . ASN A 1 348 ? 45.646 18.379 57.450 1.00 17.38 347 ASN A N 1
ATOM 2733 C CA . ASN A 1 348 ? 45.766 19.768 57.033 1.00 17.12 347 ASN A CA 1
ATOM 2734 C C . ASN A 1 348 ? 47.075 20.383 57.531 1.00 16.95 347 ASN A C 1
ATOM 2735 O O . ASN A 1 348 ? 47.692 21.178 56.823 1.00 16.83 347 ASN A O 1
ATOM 2740 N N . GLY A 1 349 ? 47.484 20.037 58.758 1.00 16.75 348 GLY A N 1
ATOM 2741 C CA . GLY A 1 349 ? 48.733 20.533 59.312 1.00 16.59 348 GLY A CA 1
ATOM 2742 C C . GLY A 1 349 ? 49.941 20.028 58.527 1.00 16.45 348 GLY A C 1
ATOM 2743 O O . GLY A 1 349 ? 50.808 20.813 58.153 1.00 15.78 348 GLY A O 1
ATOM 2744 N N . LEU A 1 350 ? 49.966 18.713 58.271 1.00 16.65 349 LEU A N 1
ATOM 2745 C CA . LEU A 1 350 ? 51.045 18.071 57.534 1.00 17.28 349 LEU A CA 1
ATOM 2746 C C . LEU A 1 350 ? 51.146 18.643 56.119 1.00 17.46 349 LEU A C 1
ATOM 2747 O O . LEU A 1 350 ? 52.249 18.848 55.614 1.00 17.72 349 LEU A O 1
ATOM 2752 N N . ALA A 1 351 ? 49.994 18.889 55.480 1.00 17.88 350 ALA A N 1
ATOM 2753 C CA . ALA A 1 351 ? 49.962 19.444 54.133 1.00 18.38 350 ALA A CA 1
ATOM 2754 C C . ALA A 1 351 ? 50.550 20.854 54.134 1.00 18.81 350 ALA A C 1
ATOM 2755 O O . ALA A 1 351 ? 51.442 21.163 53.346 1.00 18.25 350 ALA A O 1
ATOM 2757 N N . TYR A 1 352 ? 50.046 21.696 55.046 1.00 19.73 351 TYR A N 1
ATOM 2758 C CA . TYR A 1 352 ? 50.507 23.069 55.192 1.00 20.10 351 TYR A CA 1
ATOM 2759 C C . TYR A 1 352 ? 52.015 23.105 55.444 1.00 20.20 351 TYR A C 1
ATOM 2760 O O . TYR A 1 352 ? 52.716 23.942 54.880 1.00 19.90 351 TYR A O 1
ATOM 2769 N N . ALA A 1 353 ? 52.502 22.180 56.283 1.00 20.60 352 ALA A N 1
ATOM 2770 C CA . ALA A 1 353 ? 53.901 22.140 56.684 1.00 21.55 352 ALA A CA 1
ATOM 2771 C C . ALA A 1 353 ? 54.802 21.843 55.486 1.00 22.83 352 ALA A C 1
ATOM 2772 O O . ALA A 1 353 ? 55.993 22.142 55.518 1.00 21.88 352 ALA A O 1
ATOM 2774 N N . ASP A 1 354 ? 54.220 21.247 54.437 1.00 24.33 353 ASP A N 1
ATOM 2775 C CA . ASP A 1 354 ? 54.969 20.806 53.272 1.00 25.93 353 ASP A CA 1
ATOM 2776 C C . ASP A 1 354 ? 55.146 21.944 52.263 1.00 25.37 353 ASP A C 1
ATOM 2777 O O . ASP A 1 354 ? 55.988 21.831 51.375 1.00 27.38 353 ASP A O 1
ATOM 2782 N N A HIS A 1 355 ? 54.377 23.036 52.399 0.50 24.99 354 HIS A N 1
ATOM 2783 N N B HIS A 1 355 ? 54.327 23.001 52.397 0.50 25.00 354 HIS A N 1
ATOM 2784 C CA A HIS A 1 355 ? 54.485 24.151 51.468 0.50 24.44 354 HIS A CA 1
ATOM 2785 C CA B HIS A 1 355 ? 54.347 24.154 51.508 0.50 24.43 354 HIS A CA 1
ATOM 2786 C C A HIS A 1 355 ? 54.861 25.460 52.167 0.50 24.03 354 HIS A C 1
ATOM 2787 C C B HIS A 1 355 ? 54.938 25.377 52.210 0.50 24.01 354 HIS A C 1
ATOM 2788 O O A HIS A 1 355 ? 55.494 26.311 51.545 0.50 23.97 354 HIS A O 1
ATOM 2789 O O B HIS A 1 355 ? 55.793 26.060 51.647 0.50 23.86 354 HIS A O 1
ATOM 2802 N N . ALA A 1 356 ? 54.475 25.637 53.440 1.00 22.95 355 ALA A N 1
ATOM 2803 C CA . ALA A 1 356 ? 54.722 26.891 54.143 1.00 21.85 355 ALA A CA 1
ATOM 2804 C C . ALA A 1 356 ? 56.195 27.060 54.524 1.00 20.47 355 ALA A C 1
ATOM 2805 O O . ALA A 1 356 ? 56.905 26.085 54.748 1.00 19.92 355 ALA A O 1
ATOM 2807 N N . ASP A 1 357 ? 56.623 28.329 54.605 1.00 19.54 356 ASP A N 1
ATOM 2808 C CA . ASP A 1 357 ? 57.976 28.720 54.975 1.00 19.14 356 ASP A CA 1
ATOM 2809 C C . ASP A 1 357 ? 58.040 28.862 56.497 1.00 17.96 356 ASP A C 1
ATOM 2810 O O . ASP A 1 357 ? 57.832 29.950 57.029 1.00 17.05 356 ASP A O 1
ATOM 2815 N N . LEU A 1 358 ? 58.311 27.750 57.195 1.00 16.93 357 LEU A N 1
ATOM 2816 C CA . LEU A 1 358 ? 58.242 27.721 58.650 1.00 16.53 357 LEU A CA 1
ATOM 2817 C C . LEU A 1 358 ? 59.622 27.474 59.261 1.00 16.42 357 LEU A C 1
ATOM 2818 O O . LEU A 1 358 ? 59.730 27.381 60.483 1.00 16.11 357 LEU A O 1
ATOM 2823 N N . TYR A 1 359 ? 60.671 27.404 58.426 1.00 15.99 358 TYR A N 1
ATOM 2824 C CA . TYR A 1 359 ? 61.920 26.773 58.832 1.00 16.12 358 TYR A CA 1
ATOM 2825 C C . TYR A 1 359 ? 63.145 27.670 58.646 1.00 16.15 358 TYR A C 1
ATOM 2826 O O . TYR A 1 359 ? 64.182 27.396 59.253 1.00 16.23 358 TYR A O 1
ATOM 2835 N N . SER A 1 360 ? 63.041 28.731 57.830 1.00 15.82 359 SER A N 1
ATOM 2836 C CA . SER A 1 360 ? 64.219 29.371 57.256 1.00 15.70 359 SER A CA 1
ATOM 2837 C C . SER A 1 360 ? 64.705 30.569 58.076 1.00 15.07 359 SER A C 1
ATOM 2838 O O . SER A 1 360 ? 65.645 31.244 57.654 1.00 14.78 359 SER A O 1
ATOM 2841 N N . MET A 1 361 ? 64.116 30.804 59.259 1.00 14.52 360 MET A N 1
ATOM 2842 C CA . MET A 1 361 ? 64.385 32.007 60.036 1.00 14.31 360 MET A CA 1
ATOM 2843 C C . MET A 1 361 ? 65.886 32.284 60.164 1.00 14.28 360 MET A C 1
ATOM 2844 O O . MET A 1 361 ? 66.305 33.423 59.968 1.00 13.91 360 MET A O 1
ATOM 2849 N N . PRO A 1 362 ? 66.744 31.314 60.567 1.00 15.02 361 PRO A N 1
ATOM 2850 C CA . PRO A 1 362 ? 68.151 31.622 60.846 1.00 15.32 361 PRO A CA 1
ATOM 2851 C C . PRO A 1 362 ? 68.956 32.105 59.640 1.00 15.67 361 PRO A C 1
ATOM 2852 O O . PRO A 1 362 ? 69.837 32.947 59.796 1.00 16.13 361 PRO A O 1
ATOM 2856 N N . GLN A 1 363 ? 68.641 31.578 58.450 1.00 16.15 362 GLN A N 1
ATOM 2857 C CA . GLN A 1 363 ? 69.287 31.992 57.214 1.00 16.55 362 GLN A CA 1
ATOM 2858 C C . GLN A 1 363 ? 68.844 33.409 56.845 1.00 16.71 362 GLN A C 1
ATOM 2859 O O . GLN A 1 363 ? 69.659 34.228 56.431 1.00 15.86 362 GLN A O 1
ATOM 2865 N N . ARG A 1 364 ? 67.540 33.680 56.979 1.00 17.30 363 ARG A N 1
ATOM 2866 C CA . ARG A 1 364 ? 66.998 35.011 56.760 1.00 18.19 363 ARG A CA 1
ATOM 2867 C C . ARG A 1 364 ? 67.619 36.005 57.742 1.00 17.26 363 ARG A C 1
ATOM 2868 O O . ARG A 1 364 ? 67.981 37.114 57.352 1.00 16.75 363 ARG A O 1
ATOM 2876 N N . ALA A 1 365 ? 67.724 35.610 59.019 1.00 16.25 364 ALA A N 1
ATOM 2877 C CA . ALA A 1 365 ? 68.231 36.491 60.060 1.00 15.85 364 ALA A CA 1
ATOM 2878 C C . ALA A 1 365 ? 69.698 36.826 59.798 1.00 15.80 364 ALA A C 1
ATOM 2879 O O . ALA A 1 365 ? 70.082 37.990 59.856 1.00 15.31 364 ALA A O 1
ATOM 2881 N N . ALA A 1 366 ? 70.500 35.796 59.493 1.00 15.84 365 ALA A N 1
ATOM 2882 C CA . ALA A 1 366 ? 71.915 35.964 59.194 1.00 16.23 365 ALA A CA 1
ATOM 2883 C C . ALA A 1 366 ? 72.107 36.888 57.990 1.00 16.86 365 ALA A C 1
ATOM 2884 O O . ALA A 1 366 ? 73.003 37.733 58.002 1.00 16.32 365 ALA A O 1
ATOM 2886 N N . ASP A 1 367 ? 71.254 36.734 56.966 1.00 17.55 366 ASP A N 1
ATOM 2887 C CA . ASP A 1 367 ? 71.297 37.578 55.779 1.00 18.45 366 ASP A CA 1
ATOM 2888 C C . ASP A 1 367 ? 71.152 39.049 56.168 1.00 18.77 366 ASP A C 1
ATOM 2889 O O . ASP A 1 367 ? 71.914 39.892 55.697 1.00 18.66 366 ASP A O 1
ATOM 2894 N N . LEU A 1 368 ? 70.164 39.348 57.020 1.00 18.80 367 LEU A N 1
ATOM 2895 C CA . LEU A 1 368 ? 69.900 40.715 57.445 1.00 19.52 367 LEU A CA 1
ATOM 2896 C C . LEU A 1 368 ? 71.009 41.221 58.369 1.00 19.78 367 LEU A C 1
ATOM 2897 O O . LEU A 1 368 ? 71.408 42.380 58.271 1.00 19.54 367 LEU A O 1
ATOM 2902 N N . ILE A 1 369 ? 71.508 40.353 59.261 1.00 19.93 368 ILE A N 1
ATOM 2903 C CA . ILE A 1 369 ? 72.539 40.743 60.214 1.00 20.53 368 ILE A CA 1
ATOM 2904 C C . ILE A 1 369 ? 73.835 41.066 59.468 1.00 21.35 368 ILE A C 1
ATOM 2905 O O . ILE A 1 369 ? 74.510 42.037 59.803 1.00 21.22 368 ILE A O 1
ATOM 2910 N N . LEU A 1 370 ? 74.164 40.257 58.453 1.00 22.32 369 LEU A N 1
ATOM 2911 C CA . LEU A 1 370 ? 75.454 40.331 57.782 1.00 23.17 369 LEU A CA 1
ATOM 2912 C C . LEU A 1 370 ? 75.372 41.178 56.513 1.00 24.39 369 LEU A C 1
ATOM 2913 O O . LEU A 1 370 ? 76.406 41.494 55.926 1.00 24.35 369 LEU A O 1
ATOM 2918 N N . GLY A 1 371 ? 74.149 41.531 56.090 1.00 25.59 370 GLY A N 1
ATOM 2919 C CA . GLY A 1 371 ? 73.939 42.325 54.888 1.00 26.70 370 GLY A CA 1
ATOM 2920 C C . GLY A 1 371 ? 74.352 41.582 53.627 1.00 27.16 370 GLY A C 1
ATOM 2921 O O . GLY A 1 371 ? 73.965 40.400 53.503 1.00 28.55 370 GLY A O 1
ATOM 2922 N N . ALA B 2 1 ? 106.099 35.134 92.953 1.00 31.18 1 ALA B N 1
ATOM 2923 C CA . ALA B 2 1 ? 106.531 33.916 93.678 1.00 30.06 1 ALA B CA 1
ATOM 2924 C C . ALA B 2 1 ? 105.627 33.683 94.887 1.00 28.41 1 ALA B C 1
ATOM 2925 O O . ALA B 2 1 ? 104.760 32.811 94.846 1.00 28.74 1 ALA B O 1
ATOM 2927 N N . THR B 2 2 ? 105.815 34.486 95.946 1.00 26.48 2 THR B N 1
ATOM 2928 C CA . THR B 2 2 ? 105.237 34.187 97.247 1.00 24.35 2 THR B CA 1
ATOM 2929 C C . THR B 2 2 ? 103.977 35.016 97.481 1.00 22.03 2 THR B C 1
ATOM 2930 O O . THR B 2 2 ? 103.969 36.231 97.287 1.00 21.51 2 THR B O 1
ATOM 2934 N N . LEU B 2 3 ? 102.916 34.316 97.900 1.00 19.91 3 LEU B N 1
ATOM 2935 C CA . LEU B 2 3 ? 101.668 34.922 98.333 1.00 18.20 3 LEU B CA 1
ATOM 2936 C C . LEU B 2 3 ? 101.546 34.754 99.846 1.00 16.99 3 LEU B C 1
ATOM 2937 O O . LEU B 2 3 ? 101.800 33.668 100.365 1.00 17.43 3 LEU B O 1
ATOM 2942 N N . ALA B 2 4 ? 101.166 35.833 100.540 1.00 15.42 4 ALA B N 1
ATOM 2943 C CA . ALA B 2 4 ? 100.892 35.776 101.968 1.00 14.71 4 ALA B CA 1
ATOM 2944 C C . ALA B 2 4 ? 99.382 35.797 102.186 1.00 14.00 4 ALA B C 1
ATOM 2945 O O . ALA B 2 4 ? 98.720 36.749 101.781 1.00 13.84 4 ALA B O 1
ATOM 2947 N N . PHE B 2 5 ? 98.854 34.741 102.816 1.00 13.18 5 PHE B N 1
ATOM 2948 C CA . PHE B 2 5 ? 97.454 34.689 103.207 1.00 12.95 5 PHE B CA 1
ATOM 2949 C C . PHE B 2 5 ? 97.351 34.906 104.714 1.00 12.72 5 PHE B C 1
ATOM 2950 O O . PHE B 2 5 ? 98.126 34.327 105.469 1.00 12.89 5 PHE B O 1
ATOM 2958 N N . ILE B 2 6 ? 96.381 35.729 105.137 1.00 12.43 6 ILE B N 1
ATOM 2959 C CA . ILE B 2 6 ? 96.221 36.087 106.537 1.00 12.48 6 ILE B CA 1
ATOM 2960 C C . ILE B 2 6 ? 94.787 35.786 106.964 1.00 12.79 6 ILE B C 1
ATOM 2961 O O . ILE B 2 6 ? 93.834 36.276 106.355 1.00 12.52 6 ILE B O 1
ATOM 2966 N N . LEU B 2 7 ? 94.654 34.966 108.014 1.00 13.09 7 LEU B N 1
ATOM 2967 C CA . LEU B 2 7 ? 93.389 34.785 108.704 1.00 13.57 7 LEU B CA 1
ATOM 2968 C C . LEU B 2 7 ? 93.676 34.491 110.175 1.00 13.99 7 LEU B C 1
ATOM 2969 O O . LEU B 2 7 ? 94.685 33.869 110.500 1.00 14.12 7 LEU B O 1
ATOM 2974 N N . TYR B 2 8 ? 92.782 34.954 111.053 1.00 14.31 8 TYR B N 1
ATOM 2975 C CA . TYR B 2 8 ? 93.001 34.887 112.490 1.00 14.88 8 TYR B CA 1
ATOM 2976 C C . TYR B 2 8 ? 93.050 33.435 112.969 1.00 15.15 8 TYR B C 1
ATOM 2977 O O . TYR B 2 8 ? 93.863 33.100 113.826 1.00 14.92 8 TYR B O 1
ATOM 2986 N N . LYS B 2 9 ? 92.178 32.577 112.425 1.00 15.71 9 LYS B N 1
ATOM 2987 C CA . LYS B 2 9 ? 92.130 31.186 112.848 1.00 16.80 9 LYS B CA 1
ATOM 2988 C C . LYS B 2 9 ? 91.896 30.279 111.646 1.00 16.32 9 LYS B C 1
ATOM 2989 O O . LYS B 2 9 ? 90.980 30.520 110.860 1.00 15.39 9 LYS B O 1
ATOM 2995 N N . TYR B 2 10 ? 92.724 29.233 111.523 1.00 16.10 10 TYR B N 1
ATOM 2996 C CA . TYR B 2 10 ? 92.421 28.146 110.608 1.00 16.40 10 TYR B CA 1
ATOM 2997 C C . TYR B 2 10 ? 92.002 26.897 111.380 1.00 16.42 10 TYR B C 1
ATOM 2998 O O . TYR B 2 10 ? 92.661 26.484 112.331 1.00 15.73 10 TYR B O 1
ATOM 3007 N N . PHE B 2 11 ? 90.918 26.294 110.886 1.00 16.97 11 PHE B N 1
ATOM 3008 C CA . PHE B 2 11 ? 90.397 25.013 111.326 1.00 17.80 11 PHE B CA 1
ATOM 3009 C C . PHE B 2 11 ? 89.502 24.506 110.194 1.00 17.90 11 PHE B C 1
ATOM 3010 O O . PHE B 2 11 ? 89.001 25.302 109.403 1.00 17.22 11 PHE B O 1
ATOM 3018 N N . PRO B 2 12 ? 89.322 23.178 110.021 1.00 18.20 12 PRO B N 1
ATOM 3019 C CA . PRO B 2 12 ? 88.645 22.657 108.828 1.00 18.43 12 PRO B CA 1
ATOM 3020 C C . PRO B 2 12 ? 87.135 22.887 108.708 1.00 18.56 12 PRO B C 1
ATOM 3021 O O . PRO B 2 12 ? 86.606 22.856 107.599 1.00 18.93 12 PRO B O 1
ATOM 3025 N N . PHE B 2 13 ? 86.445 23.155 109.826 1.00 18.51 13 PHE B N 1
ATOM 3026 C CA . PHE B 2 13 ? 84.989 23.077 109.862 1.00 18.56 13 PHE B CA 1
ATOM 3027 C C . PHE B 2 13 ? 84.350 24.463 109.870 1.00 17.90 13 PHE B C 1
ATOM 3028 O O . PHE B 2 13 ? 83.402 24.710 110.613 1.00 17.80 13 PHE B O 1
ATOM 3036 N N . GLY B 2 14 ? 84.865 25.353 109.017 1.00 16.88 14 GLY B N 1
ATOM 3037 C CA . GLY B 2 14 ? 84.292 26.675 108.836 1.00 16.51 14 GLY B CA 1
ATOM 3038 C C . GLY B 2 14 ? 84.369 27.085 107.371 1.00 15.96 14 GLY B C 1
ATOM 3039 O O . GLY B 2 14 ? 85.287 26.663 106.669 1.00 15.77 14 GLY B O 1
ATOM 3040 N N . GLY B 2 15 ? 83.391 27.893 106.935 1.00 15.16 15 GLY B N 1
ATOM 3041 C CA . GLY B 2 15 ? 83.293 28.335 105.553 1.00 14.92 15 GLY B CA 1
ATOM 3042 C C . GLY B 2 15 ? 84.443 29.258 105.149 1.00 14.50 15 GLY B C 1
ATOM 3043 O O . GLY B 2 15 ? 85.019 29.096 104.079 1.00 14.42 15 GLY B O 1
ATOM 3044 N N . LEU B 2 16 ? 84.763 30.227 106.013 1.00 14.18 16 LEU B N 1
ATOM 3045 C CA . LEU B 2 16 ? 85.855 31.162 105.775 1.00 13.99 16 LEU B CA 1
ATOM 3046 C C . LEU B 2 16 ? 87.151 30.376 105.593 1.00 13.62 16 LEU B C 1
ATOM 3047 O O . LEU B 2 16 ? 87.920 30.629 104.667 1.00 13.08 16 LEU B O 1
ATOM 3052 N N . GLN B 2 17 ? 87.355 29.404 106.489 1.00 13.33 17 GLN B N 1
ATOM 3053 C CA . GLN B 2 17 ? 88.567 28.603 106.535 1.00 13.14 17 GLN B CA 1
ATOM 3054 C C . GLN B 2 17 ? 88.673 27.734 105.280 1.00 13.05 17 GLN B C 1
ATOM 3055 O O . GLN B 2 17 ? 89.738 27.667 104.667 1.00 12.67 17 GLN B O 1
ATOM 3061 N N . ARG B 2 18 ? 87.563 27.091 104.889 1.00 12.75 18 ARG B N 1
ATOM 3062 C CA . ARG B 2 18 ? 87.546 26.232 103.714 1.00 12.75 18 ARG B CA 1
ATOM 3063 C C . ARG B 2 18 ? 87.745 27.048 102.437 1.00 12.63 18 ARG B C 1
ATOM 3064 O O . ARG B 2 18 ? 88.373 26.566 101.496 1.00 12.58 18 ARG B O 1
ATOM 3072 N N . ASP B 2 19 ? 87.199 28.273 102.400 1.00 12.89 19 ASP B N 1
ATOM 3073 C CA . ASP B 2 19 ? 87.326 29.143 101.240 1.00 12.76 19 ASP B CA 1
ATOM 3074 C C . ASP B 2 19 ? 88.783 29.577 101.078 1.00 12.49 19 ASP B C 1
ATOM 3075 O O . ASP B 2 19 ? 89.317 29.536 99.974 1.00 12.20 19 ASP B O 1
ATOM 3080 N N . PHE B 2 20 ? 89.411 30.014 102.179 1.00 12.21 20 PHE B N 1
ATOM 3081 C CA . PHE B 2 20 ? 90.835 30.324 102.184 1.00 12.39 20 PHE B CA 1
ATOM 3082 C C . PHE B 2 20 ? 91.652 29.147 101.646 1.00 12.46 20 PHE B C 1
ATOM 3083 O O . PHE B 2 20 ? 92.536 29.338 100.811 1.00 12.29 20 PHE B O 1
ATOM 3091 N N . MET B 2 21 ? 91.370 27.938 102.146 1.00 12.51 21 MET B N 1
ATOM 3092 C CA . MET B 2 21 ? 92.174 26.772 101.818 1.00 13.02 21 MET B CA 1
ATOM 3093 C C . MET B 2 21 ? 92.085 26.508 100.316 1.00 13.25 21 MET B C 1
ATOM 3094 O O . MET B 2 21 ? 93.099 26.267 99.668 1.00 12.82 21 MET B O 1
ATOM 3099 N N . ARG B 2 22 ? 90.868 26.585 99.763 1.00 13.51 22 ARG B N 1
ATOM 3100 C CA . ARG B 2 22 ? 90.654 26.275 98.359 1.00 14.26 22 ARG B CA 1
ATOM 3101 C C . ARG B 2 22 ? 91.303 27.336 97.466 1.00 13.40 22 ARG B C 1
ATOM 3102 O O . ARG B 2 22 ? 91.796 27.003 96.391 1.00 12.87 22 ARG B O 1
ATOM 3110 N N . ILE B 2 23 ? 91.330 28.601 97.912 1.00 12.73 23 ILE B N 1
ATOM 3111 C CA . ILE B 2 23 ? 91.975 29.659 97.142 1.00 12.49 23 ILE B CA 1
ATOM 3112 C C . ILE B 2 23 ? 93.489 29.448 97.160 1.00 12.33 23 ILE B C 1
ATOM 3113 O O . ILE B 2 23 ? 94.136 29.551 96.118 1.00 12.23 23 ILE B O 1
ATOM 3118 N N . ALA B 2 24 ? 94.041 29.144 98.341 1.00 12.06 24 ALA B N 1
ATOM 3119 C CA . ALA B 2 24 ? 95.475 28.939 98.500 1.00 12.15 24 ALA B CA 1
ATOM 3120 C C . ALA B 2 24 ? 95.949 27.740 97.681 1.00 12.33 24 ALA B C 1
ATOM 3121 O O . ALA B 2 24 ? 97.010 27.802 97.061 1.00 12.34 24 ALA B O 1
ATOM 3123 N N . LEU B 2 25 ? 95.161 26.656 97.687 1.00 12.62 25 LEU B N 1
ATOM 3124 C CA . LEU B 2 25 ? 95.486 25.449 96.942 1.00 13.07 25 LEU B CA 1
ATOM 3125 C C . LEU B 2 25 ? 95.456 25.735 95.439 1.00 13.41 25 LEU B C 1
ATOM 3126 O O . LEU B 2 25 ? 96.292 25.223 94.699 1.00 13.22 25 LEU B O 1
ATOM 3131 N N . GLU B 2 26 ? 94.502 26.563 94.990 1.00 13.74 26 GLU B N 1
ATOM 3132 C CA . GLU B 2 26 ? 94.414 26.925 93.582 1.00 14.03 26 GLU B CA 1
ATOM 3133 C C . GLU B 2 26 ? 95.660 27.712 93.176 1.00 14.07 26 GLU B C 1
ATOM 3134 O O . GLU B 2 26 ? 96.243 27.443 92.128 1.00 14.11 26 GLU B O 1
ATOM 3140 N N . CYS B 2 27 ? 96.057 28.683 94.009 1.00 14.40 27 CYS B N 1
ATOM 3141 C CA . CYS B 2 27 ? 97.226 29.506 93.739 1.00 14.54 27 CYS B CA 1
ATOM 3142 C C . CYS B 2 27 ? 98.485 28.641 93.669 1.00 14.88 27 CYS B C 1
ATOM 3143 O O . CYS B 2 27 ? 99.342 28.868 92.818 1.00 15.04 27 CYS B O 1
ATOM 3146 N N . GLN B 2 28 ? 98.574 27.639 94.553 1.00 15.25 28 GLN B N 1
ATOM 3147 C CA . GLN B 2 28 ? 99.717 26.738 94.615 1.00 15.49 28 GLN B CA 1
ATOM 3148 C C . GLN B 2 28 ? 99.793 25.879 93.352 1.00 15.84 28 GLN B C 1
ATOM 3149 O O . GLN B 2 28 ? 100.882 25.562 92.882 1.00 15.69 28 GLN B O 1
ATOM 3155 N N . ARG B 2 29 ? 98.630 25.502 92.811 1.00 16.28 29 ARG B N 1
ATOM 3156 C CA . ARG B 2 29 ? 98.561 24.687 91.608 1.00 17.01 29 ARG B CA 1
ATOM 3157 C C . ARG B 2 29 ? 99.001 25.486 90.379 1.00 16.85 29 ARG B C 1
ATOM 3158 O O . ARG B 2 29 ? 99.291 24.900 89.339 1.00 16.46 29 ARG B O 1
ATOM 3166 N N . ARG B 2 30 ? 99.047 26.818 90.499 1.00 17.03 30 ARG B N 1
ATOM 3167 C CA . ARG B 2 30 ? 99.515 27.675 89.420 1.00 17.58 30 ARG B CA 1
ATOM 3168 C C . ARG B 2 30 ? 101.004 27.983 89.568 1.00 17.98 30 ARG B C 1
ATOM 3169 O O . ARG B 2 30 ? 101.567 28.679 88.726 1.00 18.66 30 ARG B O 1
ATOM 3177 N N . GLY B 2 31 ? 101.622 27.485 90.648 1.00 18.50 31 GLY B N 1
ATOM 3178 C CA . GLY B 2 31 ? 103.065 27.536 90.824 1.00 18.88 31 GLY B CA 1
ATOM 3179 C C . GLY B 2 31 ? 103.524 28.654 91.759 1.00 19.42 31 GLY B C 1
ATOM 3180 O O . GLY B 2 31 ? 104.662 29.103 91.659 1.00 19.96 31 GLY B O 1
ATOM 3181 N N . HIS B 2 32 ? 102.657 29.076 92.689 1.00 19.47 32 HIS B N 1
ATOM 3182 C CA . HIS B 2 32 ? 102.992 30.146 93.616 1.00 19.57 32 HIS B CA 1
ATOM 3183 C C . HIS B 2 32 ? 103.323 29.552 94.982 1.00 19.35 32 HIS B C 1
ATOM 3184 O O . HIS B 2 32 ? 102.749 28.538 95.374 1.00 19.77 32 HIS B O 1
ATOM 3191 N N A ASP B 2 33 ? 104.278 30.180 95.681 0.50 19.24 33 ASP B N 1
ATOM 3192 N N B ASP B 2 33 ? 104.257 30.204 95.686 0.50 19.15 33 ASP B N 1
ATOM 3193 C CA A ASP B 2 33 ? 104.640 29.783 97.032 0.50 18.97 33 ASP B CA 1
ATOM 3194 C CA B ASP B 2 33 ? 104.655 29.818 97.030 0.50 18.82 33 ASP B CA 1
ATOM 3195 C C A ASP B 2 33 ? 103.588 30.315 97.998 0.50 18.07 33 ASP B C 1
ATOM 3196 C C B ASP B 2 33 ? 103.603 30.329 98.013 0.50 17.99 33 ASP B C 1
ATOM 3197 O O A ASP B 2 33 ? 103.153 31.457 97.872 0.50 17.96 33 ASP B O 1
ATOM 3198 O O B ASP B 2 33 ? 103.177 31.476 97.910 0.50 17.87 33 ASP B O 1
ATOM 3207 N N . ILE B 2 34 ? 103.198 29.473 98.962 1.00 17.39 34 ILE B N 1
ATOM 3208 C CA . ILE B 2 34 ? 102.115 29.782 99.886 1.00 16.52 34 ILE B CA 1
ATOM 3209 C C . ILE B 2 34 ? 102.680 30.016 101.286 1.00 15.49 34 ILE B C 1
ATOM 3210 O O . ILE B 2 34 ? 103.181 29.087 101.909 1.00 15.42 34 ILE B O 1
ATOM 3215 N N . ARG B 2 35 ? 102.566 31.255 101.780 1.00 14.77 35 ARG B N 1
ATOM 3216 C CA . ARG B 2 35 ? 102.821 31.565 103.179 1.00 14.18 35 ARG B CA 1
ATOM 3217 C C . ARG B 2 35 ? 101.499 31.954 103.834 1.00 13.98 35 ARG B C 1
ATOM 3218 O O . ARG B 2 35 ? 100.685 32.638 103.216 1.00 14.12 35 ARG B O 1
ATOM 3226 N N . VAL B 2 36 ? 101.301 31.514 105.086 1.00 13.34 36 VAL B N 1
ATOM 3227 C CA . VAL B 2 36 ? 100.085 31.798 105.831 1.00 13.33 36 VAL B CA 1
ATOM 3228 C C . VAL B 2 36 ? 100.457 32.372 107.197 1.00 13.11 36 VAL B C 1
ATOM 3229 O O . VAL B 2 36 ? 101.320 31.829 107.887 1.00 13.35 36 VAL B O 1
ATOM 3233 N N . TYR B 2 37 ? 99.792 33.471 107.576 1.00 12.84 37 TYR B N 1
ATOM 3234 C CA . TYR B 2 37 ? 99.901 34.045 108.908 1.00 12.87 37 TYR B CA 1
ATOM 3235 C C . TYR B 2 37 ? 98.587 33.834 109.654 1.00 12.88 37 TYR B C 1
ATOM 3236 O O . TYR B 2 37 ? 97.524 34.158 109.125 1.00 12.44 37 TYR B O 1
ATOM 3245 N N . THR B 2 38 ? 98.667 33.321 110.890 1.00 13.03 38 THR B N 1
ATOM 3246 C CA . THR B 2 38 ? 97.470 33.025 111.665 1.00 13.42 38 THR B CA 1
ATOM 3247 C C . THR B 2 38 ? 97.810 32.983 113.154 1.00 13.70 38 THR B C 1
ATOM 3248 O O . THR B 2 38 ? 98.979 32.904 113.523 1.00 13.29 38 THR B O 1
ATOM 3252 N N . LEU B 2 39 ? 96.770 33.040 113.994 1.00 14.45 39 LEU B N 1
ATOM 3253 C CA . LEU B 2 39 ? 96.921 32.917 115.438 1.00 15.40 39 LEU B CA 1
ATOM 3254 C C . LEU B 2 39 ? 96.836 31.452 115.866 1.00 16.10 39 LEU B C 1
ATOM 3255 O O . LEU B 2 39 ? 97.362 31.091 116.915 1.00 16.35 39 LEU B O 1
ATOM 3260 N N . ILE B 2 40 ? 96.136 30.624 115.080 1.00 17.19 40 ILE B N 1
ATOM 3261 C CA . ILE B 2 40 ? 96.022 29.205 115.376 1.00 17.96 40 ILE B CA 1
ATOM 3262 C C . ILE B 2 40 ? 95.729 28.432 114.091 1.00 18.37 40 ILE B C 1
ATOM 3263 O O . ILE B 2 40 ? 94.996 28.905 113.217 1.00 17.44 40 ILE B O 1
ATOM 3268 N N . TRP B 2 41 ? 96.323 27.233 114.008 1.00 18.59 41 TRP B N 1
ATOM 3269 C CA . TRP B 2 41 ? 96.106 26.308 112.911 1.00 19.16 41 TRP B CA 1
ATOM 3270 C C . TRP B 2 41 ? 95.808 24.923 113.479 1.00 20.46 41 TRP B C 1
ATOM 3271 O O . TRP B 2 41 ? 96.693 24.298 114.061 1.00 19.58 41 TRP B O 1
ATOM 3282 N N . GLU B 2 42 ? 94.559 24.466 113.299 1.00 22.05 42 GLU B N 1
ATOM 3283 C CA . GLU B 2 42 ? 94.135 23.127 113.682 1.00 24.22 42 GLU B CA 1
ATOM 3284 C C . GLU B 2 42 ? 94.061 22.241 112.440 1.00 25.15 42 GLU B C 1
ATOM 3285 O O . GLU B 2 42 ? 93.560 22.663 111.399 1.00 24.93 42 GLU B O 1
ATOM 3291 N N . GLY B 2 43 ? 94.550 21.003 112.568 1.00 26.23 43 GLY B N 1
ATOM 3292 C CA . GLY B 2 43 ? 94.482 20.030 111.490 1.00 27.27 43 GLY B CA 1
ATOM 3293 C C . GLY B 2 43 ? 95.748 20.033 110.638 1.00 27.99 43 GLY B C 1
ATOM 3294 O O . GLY B 2 43 ? 96.740 20.666 110.993 1.00 27.36 43 GLY B O 1
ATOM 3295 N N . ASP B 2 44 ? 95.688 19.321 109.506 1.00 29.81 44 ASP B N 1
ATOM 3296 C CA . ASP B 2 44 ? 96.852 19.084 108.668 1.00 30.29 44 ASP B CA 1
ATOM 3297 C C . ASP B 2 44 ? 97.262 20.365 107.949 1.00 28.18 44 ASP B C 1
ATOM 3298 O O . ASP B 2 44 ? 96.412 21.147 107.527 1.00 27.81 44 ASP B O 1
ATOM 3303 N N . VAL B 2 45 ? 98.583 20.544 107.819 1.00 26.74 45 VAL B N 1
ATOM 3304 C CA . VAL B 2 45 ? 99.163 21.593 107.001 1.00 25.24 45 VAL B CA 1
ATOM 3305 C C . VAL B 2 45 ? 99.480 20.985 105.638 1.00 24.20 45 VAL B C 1
ATOM 3306 O O . VAL B 2 45 ? 100.293 20.069 105.553 1.00 23.86 45 VAL B O 1
ATOM 3310 N N . PRO B 2 46 ? 98.854 21.451 104.533 1.00 23.04 46 PRO B N 1
ATOM 3311 C CA . PRO B 2 46 ? 99.188 20.947 103.200 1.00 22.56 46 PRO B CA 1
ATOM 3312 C C . PRO B 2 46 ? 100.678 21.057 102.888 1.00 22.23 46 PRO B C 1
ATOM 3313 O O . PRO B 2 46 ? 101.350 21.978 103.354 1.00 21.68 46 PRO B O 1
ATOM 3317 N N . ASP B 2 47 ? 101.182 20.102 102.096 1.00 21.82 47 ASP B N 1
ATOM 3318 C CA . ASP B 2 47 ? 102.555 20.136 101.621 1.00 21.49 47 ASP B CA 1
ATOM 3319 C C . ASP B 2 47 ? 102.815 21.472 100.931 1.00 20.63 47 ASP B C 1
ATOM 3320 O O . ASP B 2 47 ? 101.984 21.939 100.150 1.00 20.06 47 ASP B O 1
ATOM 3325 N N . GLY B 2 48 ? 103.963 22.083 101.250 1.00 19.90 48 GLY B N 1
ATOM 3326 C CA . GLY B 2 48 ? 104.416 23.290 100.578 1.00 19.66 48 GLY B CA 1
ATOM 3327 C C . GLY B 2 48 ? 103.957 24.575 101.266 1.00 19.47 48 GLY B C 1
ATOM 3328 O O . GLY B 2 48 ? 104.490 25.638 100.964 1.00 19.67 48 GLY B O 1
ATOM 3329 N N . PHE B 2 49 ? 102.975 24.480 102.179 1.00 19.07 49 PHE B N 1
ATOM 3330 C CA . PHE B 2 49 ? 102.479 25.643 102.906 1.00 18.97 49 PHE B CA 1
ATOM 3331 C C . PHE B 2 49 ? 103.449 26.020 104.024 1.00 19.47 49 PHE B C 1
ATOM 3332 O O . PHE B 2 49 ? 103.805 25.179 104.848 1.00 19.47 49 PHE B O 1
ATOM 3340 N N . GLU B 2 50 ? 103.844 27.300 104.051 1.00 19.46 50 GLU B N 1
ATOM 3341 C CA . GLU B 2 50 ? 104.614 27.859 105.149 1.00 19.87 50 GLU B CA 1
ATOM 3342 C C . GLU B 2 50 ? 103.649 28.567 106.099 1.00 19.13 50 GLU B C 1
ATOM 3343 O O . GLU B 2 50 ? 103.283 29.718 105.870 1.00 18.58 50 GLU B O 1
ATOM 3349 N N . VAL B 2 51 ? 103.240 27.866 107.163 1.00 18.67 51 VAL B N 1
ATOM 3350 C CA . VAL B 2 51 ? 102.292 28.402 108.127 1.00 18.63 51 VAL B CA 1
ATOM 3351 C C . VAL B 2 51 ? 103.061 29.002 109.303 1.00 18.72 51 VAL B C 1
ATOM 3352 O O . VAL B 2 51 ? 103.828 28.301 109.960 1.00 18.78 51 VAL B O 1
ATOM 3356 N N . LEU B 2 52 ? 102.846 30.304 109.552 1.00 18.82 52 LEU B N 1
ATOM 3357 C CA . LEU B 2 52 ? 103.447 31.005 110.678 1.00 19.00 52 LEU B CA 1
ATOM 3358 C C . LEU B 2 52 ? 102.359 31.322 111.702 1.00 18.82 52 LEU B C 1
ATOM 3359 O O . LEU B 2 52 ? 101.443 32.094 111.415 1.00 17.66 52 LEU B O 1
ATOM 3364 N N . VAL B 2 53 ? 102.475 30.724 112.894 1.00 18.65 53 VAL B N 1
ATOM 3365 C CA . VAL B 2 53 ? 101.583 31.013 114.005 1.00 19.33 53 VAL B CA 1
ATOM 3366 C C . VAL B 2 53 ? 102.219 32.120 114.847 1.00 19.62 53 VAL B C 1
ATOM 3367 O O . VAL B 2 53 ? 103.331 31.964 115.345 1.00 19.27 53 VAL B O 1
ATOM 3371 N N . ALA B 2 54 ? 101.505 33.243 114.987 1.00 20.08 54 ALA B N 1
ATOM 3372 C CA . ALA B 2 54 ? 102.040 34.428 115.639 1.00 20.73 54 ALA B CA 1
ATOM 3373 C C . ALA B 2 54 ? 102.091 34.215 117.151 1.00 21.35 54 ALA B C 1
ATOM 3374 O O . ALA B 2 54 ? 101.076 33.901 117.771 1.00 21.46 54 ALA B O 1
ATOM 3376 N N . PRO B 2 55 ? 103.271 34.384 117.795 1.00 21.88 55 PRO B N 1
ATOM 3377 C CA . PRO B 2 55 ? 103.392 34.248 119.247 1.00 22.32 55 PRO B CA 1
ATOM 3378 C C . PRO B 2 55 ? 103.016 35.544 119.960 1.00 22.55 55 PRO B C 1
ATOM 3379 O O . PRO B 2 55 ? 103.857 36.190 120.580 1.00 23.44 55 PRO B O 1
ATOM 3383 N N . VAL B 2 56 ? 101.740 35.922 119.832 1.00 21.98 56 VAL B N 1
ATOM 3384 C CA . VAL B 2 56 ? 101.186 37.079 120.517 1.00 22.09 56 VAL B CA 1
ATOM 3385 C C . VAL B 2 56 ? 99.900 36.635 121.206 1.00 22.12 56 VAL B C 1
ATOM 3386 O O . VAL B 2 56 ? 99.248 35.695 120.758 1.00 21.69 56 VAL B O 1
ATOM 3390 N N . ARG B 2 57 ? 99.544 37.304 122.305 1.00 23.00 57 ARG B N 1
ATOM 3391 C CA . ARG B 2 57 ? 98.275 37.014 122.947 1.00 23.66 57 ARG B CA 1
ATOM 3392 C C . ARG B 2 57 ? 97.817 38.204 123.777 1.00 22.29 57 ARG B C 1
ATOM 3393 O O . ARG B 2 57 ? 98.601 39.083 124.135 1.00 20.96 57 ARG B O 1
ATOM 3401 N N . SER B 2 58 ? 96.509 38.209 124.038 1.00 21.22 58 SER B N 1
ATOM 3402 C CA . SER B 2 58 ? 95.882 39.164 124.927 1.00 20.99 58 SER B CA 1
ATOM 3403 C C . SER B 2 58 ? 94.527 38.612 125.351 1.00 21.51 58 SER B C 1
ATOM 3404 O O . SER B 2 58 ? 93.840 37.977 124.552 1.00 21.10 58 SER B O 1
ATOM 3407 N N . ILE B 2 59 ? 94.158 38.869 126.609 1.00 21.99 59 ILE B N 1
ATOM 3408 C CA . ILE B 2 59 ? 92.837 38.533 127.113 1.00 22.98 59 ILE B CA 1
ATOM 3409 C C . ILE B 2 59 ? 91.776 39.369 126.395 1.00 23.15 59 ILE B C 1
ATOM 3410 O O . ILE B 2 59 ? 90.595 39.046 126.475 1.00 24.02 59 ILE B O 1
ATOM 3415 N N . PHE B 2 60 ? 92.196 40.443 125.709 1.00 23.64 60 PHE B N 1
ATOM 3416 C CA . PHE B 2 60 ? 91.310 41.237 124.869 1.00 24.39 60 PHE B CA 1
ATOM 3417 C C . PHE B 2 60 ? 91.549 40.904 123.395 1.00 24.71 60 PHE B C 1
ATOM 3418 O O . PHE B 2 60 ? 92.653 41.104 122.885 1.00 23.15 60 PHE B O 1
ATOM 3426 N N . ASN B 2 61 ? 90.499 40.419 122.716 1.00 25.08 61 ASN B N 1
ATOM 3427 C CA . ASN B 2 61 ? 90.585 40.005 121.321 1.00 26.04 61 ASN B CA 1
ATOM 3428 C C . ASN B 2 61 ? 91.112 41.136 120.441 1.00 25.03 61 ASN B C 1
ATOM 3429 O O . ASN B 2 61 ? 91.957 40.894 119.582 1.00 24.97 61 ASN B O 1
ATOM 3434 N N . HIS B 2 62 ? 90.599 42.359 120.641 1.00 24.27 62 HIS B N 1
ATOM 3435 C CA . HIS B 2 62 ? 90.980 43.495 119.813 1.00 23.77 62 HIS B CA 1
ATOM 3436 C C . HIS B 2 62 ? 92.462 43.826 119.998 1.00 23.22 62 HIS B C 1
ATOM 3437 O O . HIS B 2 62 ? 93.146 44.155 119.031 1.00 22.35 62 HIS B O 1
ATOM 3444 N N . ARG B 2 63 ? 92.953 43.722 121.238 1.00 22.22 63 ARG B N 1
ATOM 3445 C CA . ARG B 2 63 ? 94.351 43.978 121.549 1.00 22.28 63 ARG B CA 1
ATOM 3446 C C . ARG B 2 63 ? 95.224 42.874 120.958 1.00 20.15 63 ARG B C 1
ATOM 3447 O O . ARG B 2 63 ? 96.306 43.145 120.445 1.00 19.27 63 ARG B O 1
ATOM 3455 N N . ARG B 2 64 ? 94.735 41.633 121.043 1.00 19.02 64 ARG B N 1
ATOM 3456 C CA . ARG B 2 64 ? 95.390 40.486 120.439 1.00 18.79 64 ARG B CA 1
ATOM 3457 C C . ARG B 2 64 ? 95.563 40.727 118.938 1.00 17.54 64 ARG B C 1
ATOM 3458 O O . ARG B 2 64 ? 96.636 40.486 118.388 1.00 16.46 64 ARG B O 1
ATOM 3466 N N . ASN B 2 65 ? 94.491 41.209 118.296 1.00 16.54 65 ASN B N 1
ATOM 3467 C CA . ASN B 2 65 ? 94.459 41.425 116.855 1.00 16.19 65 ASN B CA 1
ATOM 3468 C C . ASN B 2 65 ? 95.449 42.517 116.451 1.00 16.10 65 ASN B C 1
ATOM 3469 O O . ASN B 2 65 ? 96.051 42.435 115.384 1.00 15.82 65 ASN B O 1
ATOM 3474 N N . GLU B 2 66 ? 95.598 43.549 117.294 1.00 17.01 66 GLU B N 1
ATOM 3475 C CA . GLU B 2 66 ? 96.543 44.627 117.044 1.00 17.75 66 GLU B CA 1
ATOM 3476 C C . GLU B 2 66 ? 97.974 44.096 117.084 1.00 17.11 66 GLU B C 1
ATOM 3477 O O . GLU B 2 66 ? 98.794 44.450 116.238 1.00 16.70 66 GLU B O 1
ATOM 3483 N N . LYS B 2 67 ? 98.270 43.259 118.083 1.00 16.74 67 LYS B N 1
ATOM 3484 C CA . LYS B 2 67 ? 99.587 42.655 118.211 1.00 16.36 67 LYS B CA 1
ATOM 3485 C C . LYS B 2 67 ? 99.879 41.779 116.993 1.00 15.49 67 LYS B C 1
ATOM 3486 O O . LYS B 2 67 ? 101.011 41.740 116.520 1.00 14.83 67 LYS B O 1
ATOM 3492 N N . PHE B 2 68 ? 98.846 41.077 116.507 1.00 14.97 68 PHE B N 1
ATOM 3493 C CA . PHE B 2 68 ? 98.969 40.183 115.367 1.00 14.68 68 PHE B CA 1
ATOM 3494 C C . PHE B 2 68 ? 99.394 40.959 114.120 1.00 14.55 68 PHE B C 1
ATOM 3495 O O . PHE B 2 68 ? 100.343 40.561 113.449 1.00 13.99 68 PHE B O 1
ATOM 3503 N N A THR B 2 69 ? 98.692 42.060 113.811 0.50 14.66 69 THR B N 1
ATOM 3504 N N B THR B 2 69 ? 98.677 42.057 113.838 0.50 14.61 69 THR B N 1
ATOM 3505 C CA A THR B 2 69 ? 99.013 42.862 112.635 0.50 14.85 69 THR B CA 1
ATOM 3506 C CA B THR B 2 69 ? 98.956 42.922 112.701 0.50 14.78 69 THR B CA 1
ATOM 3507 C C A THR B 2 69 ? 100.424 43.437 112.736 0.50 14.83 69 THR B C 1
ATOM 3508 C C B THR B 2 69 ? 100.395 43.432 112.750 0.50 14.79 69 THR B C 1
ATOM 3509 O O A THR B 2 69 ? 101.119 43.520 111.729 0.50 14.60 69 THR B O 1
ATOM 3510 O O B THR B 2 69 ? 101.076 43.463 111.728 0.50 14.55 69 THR B O 1
ATOM 3517 N N . ALA B 2 70 ? 100.835 43.844 113.944 1.00 14.89 70 ALA B N 1
ATOM 3518 C CA . ALA B 2 70 ? 102.181 44.363 114.156 1.00 15.16 70 ALA B CA 1
ATOM 3519 C C . ALA B 2 70 ? 103.219 43.283 113.857 1.00 15.52 70 ALA B C 1
ATOM 3520 O O . ALA B 2 70 ? 104.253 43.558 113.247 1.00 15.40 70 ALA B O 1
ATOM 3522 N N . TRP B 2 71 ? 102.926 42.052 114.293 1.00 15.94 71 TRP B N 1
ATOM 3523 C CA . TRP B 2 71 ? 103.842 40.932 114.141 1.00 16.62 71 TRP B CA 1
ATOM 3524 C C . TRP B 2 71 ? 103.999 40.577 112.664 1.00 16.20 71 TRP B C 1
ATOM 3525 O O . TRP B 2 71 ? 105.115 40.416 112.177 1.00 15.88 71 TRP B O 1
ATOM 3536 N N . VAL B 2 72 ? 102.866 40.465 111.960 1.00 16.20 72 VAL B N 1
ATOM 3537 C CA . VAL B 2 72 ? 102.851 40.139 110.542 1.00 16.51 72 VAL B CA 1
ATOM 3538 C C . VAL B 2 72 ? 103.571 41.231 109.753 1.00 16.91 72 VAL B C 1
ATOM 3539 O O . VAL B 2 72 ? 104.384 40.930 108.877 1.00 16.40 72 VAL B O 1
ATOM 3543 N N . ARG B 2 73 ? 103.243 42.491 110.062 1.00 17.93 73 ARG B N 1
ATOM 3544 C CA . ARG B 2 73 ? 103.845 43.653 109.424 1.00 19.39 73 ARG B CA 1
ATOM 3545 C C . ARG B 2 73 ? 105.370 43.576 109.514 1.00 18.62 73 ARG B C 1
ATOM 3546 O O . ARG B 2 73 ? 106.061 43.785 108.520 1.00 17.87 73 ARG B O 1
ATOM 3554 N N . ALA B 2 74 ? 105.876 43.280 110.717 1.00 17.95 74 ALA B N 1
ATOM 3555 C CA . ALA B 2 74 ? 107.306 43.209 110.971 1.00 17.99 74 ALA B CA 1
ATOM 3556 C C . ALA B 2 74 ? 107.943 42.085 110.155 1.00 17.75 74 ALA B C 1
ATOM 3557 O O . ALA B 2 74 ? 109.038 42.256 109.617 1.00 17.66 74 ALA B O 1
ATOM 3559 N N . ASP B 2 75 ? 107.264 40.934 110.081 1.00 17.35 75 ASP B N 1
ATOM 3560 C CA . ASP B 2 75 ? 107.799 39.786 109.365 1.00 17.48 75 ASP B CA 1
ATOM 3561 C C . ASP B 2 75 ? 107.839 40.084 107.868 1.00 17.46 75 ASP B C 1
ATOM 3562 O O . ASP B 2 75 ? 108.811 39.734 107.198 1.00 17.43 75 ASP B O 1
ATOM 3567 N N . LEU B 2 76 ? 106.780 40.727 107.357 1.00 17.59 76 LEU B N 1
ATOM 3568 C CA . LEU B 2 76 ? 106.682 41.067 105.945 1.00 18.36 76 LEU B CA 1
ATOM 3569 C C . LEU B 2 76 ? 107.738 42.104 105.555 1.00 19.23 76 LEU B C 1
ATOM 3570 O O . LEU B 2 76 ? 108.261 42.051 104.445 1.00 19.25 76 LEU B O 1
ATOM 3575 N N A ASP B 2 77 ? 108.034 43.043 106.463 0.50 20.01 77 ASP B N 1
ATOM 3576 N N B ASP B 2 77 ? 108.038 43.036 106.469 0.50 19.96 77 ASP B N 1
ATOM 3577 C CA A ASP B 2 77 ? 109.071 44.040 106.238 0.50 20.38 77 ASP B CA 1
ATOM 3578 C CA B ASP B 2 77 ? 109.071 44.039 106.252 0.50 20.30 77 ASP B CA 1
ATOM 3579 C C A ASP B 2 77 ? 110.406 43.340 105.981 0.50 20.66 77 ASP B C 1
ATOM 3580 C C B ASP B 2 77 ? 110.408 43.347 105.989 0.50 20.62 77 ASP B C 1
ATOM 3581 O O A ASP B 2 77 ? 111.125 43.694 105.048 0.50 20.63 77 ASP B O 1
ATOM 3582 O O B ASP B 2 77 ? 111.129 43.713 105.063 0.50 20.60 77 ASP B O 1
ATOM 3591 N N . ARG B 2 78 ? 110.717 42.335 106.808 1.00 20.72 78 ARG B N 1
ATOM 3592 C CA . ARG B 2 78 ? 111.964 41.590 106.709 1.00 21.10 78 ARG B CA 1
ATOM 3593 C C . ARG B 2 78 ? 111.920 40.568 105.570 1.00 21.48 78 ARG B C 1
ATOM 3594 O O . ARG B 2 78 ? 112.948 40.306 104.946 1.00 21.13 78 ARG B O 1
ATOM 3602 N N . ARG B 2 79 ? 110.745 39.972 105.322 1.00 21.32 79 ARG B N 1
ATOM 3603 C CA . ARG B 2 79 ? 110.610 38.880 104.367 1.00 21.62 79 ARG B CA 1
ATOM 3604 C C . ARG B 2 79 ? 109.503 39.217 103.365 1.00 21.68 79 ARG B C 1
ATOM 3605 O O . ARG B 2 79 ? 108.400 38.676 103.453 1.00 21.08 79 ARG B O 1
ATOM 3613 N N . PRO B 2 80 ? 109.756 40.123 102.387 1.00 21.84 80 PRO B N 1
ATOM 3614 C CA . PRO B 2 80 ? 108.713 40.611 101.481 1.00 21.54 80 PRO B CA 1
ATOM 3615 C C . PRO B 2 80 ? 108.099 39.546 100.576 1.00 21.34 80 PRO B C 1
ATOM 3616 O O . PRO B 2 80 ? 108.751 38.564 100.222 1.00 20.52 80 PRO B O 1
ATOM 3620 N N . VAL B 2 81 ? 106.836 39.781 100.203 1.00 21.19 81 VAL B N 1
ATOM 3621 C CA . VAL B 2 81 ? 106.080 38.892 99.337 1.00 21.32 81 VAL B CA 1
ATOM 3622 C C . VAL B 2 81 ? 105.454 39.732 98.228 1.00 21.84 81 VAL B C 1
ATOM 3623 O O . VAL B 2 81 ? 105.491 40.959 98.282 1.00 22.01 81 VAL B O 1
ATOM 3627 N N . GLN B 2 82 ? 104.871 39.054 97.234 1.00 22.73 82 GLN B N 1
ATOM 3628 C CA . GLN B 2 82 ? 104.390 39.704 96.028 1.00 23.20 82 GLN B CA 1
ATOM 3629 C C . GLN B 2 82 ? 102.982 40.251 96.242 1.00 22.10 82 GLN B C 1
ATOM 3630 O O . GLN B 2 82 ? 102.610 41.242 95.618 1.00 21.07 82 GLN B O 1
ATOM 3636 N N . ARG B 2 83 ? 102.192 39.587 97.097 1.00 20.12 83 ARG B N 1
ATOM 3637 C CA . ARG B 2 83 ? 100.832 40.032 97.343 1.00 19.60 83 ARG B CA 1
ATOM 3638 C C . ARG B 2 83 ? 100.336 39.486 98.680 1.00 17.55 83 ARG B C 1
ATOM 3639 O O . ARG B 2 83 ? 100.696 38.381 99.081 1.00 17.27 83 ARG B O 1
ATOM 3647 N N . VAL B 2 84 ? 99.499 40.284 99.351 1.00 15.59 84 VAL B N 1
ATOM 3648 C CA . VAL B 2 84 ? 98.979 39.950 100.666 1.00 14.84 84 VAL B CA 1
ATOM 3649 C C . VAL B 2 84 ? 97.457 39.844 100.579 1.00 14.03 84 VAL B C 1
ATOM 3650 O O . VAL B 2 84 ? 96.789 40.817 100.226 1.00 13.42 84 VAL B O 1
ATOM 3654 N N . ILE B 2 85 ? 96.932 38.659 100.924 1.00 13.50 85 ILE B N 1
ATOM 3655 C CA . ILE B 2 85 ? 95.511 38.359 100.825 1.00 13.57 85 ILE B CA 1
ATOM 3656 C C . ILE B 2 85 ? 94.970 38.055 102.221 1.00 13.36 85 ILE B C 1
ATOM 3657 O O . ILE B 2 85 ? 95.406 37.098 102.853 1.00 13.66 85 ILE B O 1
ATOM 3662 N N . GLY B 2 86 ? 93.988 38.849 102.670 1.00 13.10 86 GLY B N 1
ATOM 3663 C CA . GLY B 2 86 ? 93.418 38.713 104.000 1.00 12.94 86 GLY B CA 1
ATOM 3664 C C . GLY B 2 86 ? 91.982 38.198 103.968 1.00 12.77 86 GLY B C 1
ATOM 3665 O O . GLY B 2 86 ? 91.208 38.576 103.092 1.00 12.75 86 GLY B O 1
ATOM 3666 N N . PHE B 2 87 ? 91.637 37.352 104.949 1.00 12.66 87 PHE B N 1
ATOM 3667 C CA . PHE B 2 87 ? 90.290 36.815 105.102 1.00 12.92 87 PHE B CA 1
ATOM 3668 C C . PHE B 2 87 ? 89.617 37.389 106.346 1.00 13.17 87 PHE B C 1
ATOM 3669 O O . PHE B 2 87 ? 88.487 37.017 106.666 1.00 13.48 87 PHE B O 1
ATOM 3677 N N . ASN B 2 88 ? 90.329 38.288 107.036 1.00 13.20 88 ASN B N 1
ATOM 3678 C CA . ASN B 2 88 ? 89.756 39.124 108.077 1.00 13.55 88 ASN B CA 1
ATOM 3679 C C . ASN B 2 88 ? 90.158 40.567 107.796 1.00 13.52 88 ASN B C 1
ATOM 3680 O O . ASN B 2 88 ? 91.226 40.814 107.243 1.00 13.25 88 ASN B O 1
ATOM 3685 N N . LYS B 2 89 ? 89.285 41.506 108.171 1.00 14.00 89 LYS B N 1
ATOM 3686 C CA . LYS B 2 89 ? 89.506 42.917 107.897 1.00 14.51 89 LYS B CA 1
ATOM 3687 C C . LYS B 2 89 ? 90.640 43.434 108.781 1.00 14.53 89 LYS B C 1
ATOM 3688 O O . LYS B 2 89 ? 90.608 43.267 109.998 1.00 14.67 89 LYS B O 1
ATOM 3694 N N . MET B 2 90 ? 91.648 44.036 108.140 1.00 14.82 90 MET B N 1
ATOM 3695 C CA . MET B 2 90 ? 92.791 44.605 108.835 1.00 15.17 90 MET B CA 1
ATOM 3696 C C . MET B 2 90 ? 93.553 45.520 107.878 1.00 15.62 90 MET B C 1
ATOM 3697 O O . MET B 2 90 ? 93.275 45.527 106.679 1.00 15.47 90 MET B O 1
ATOM 3702 N N . PRO B 2 91 ? 94.525 46.325 108.372 1.00 15.87 91 PRO B N 1
ATOM 3703 C CA . PRO B 2 91 ? 95.396 47.115 107.499 1.00 16.10 91 PRO B CA 1
ATOM 3704 C C . PRO B 2 91 ? 96.367 46.266 106.676 1.00 16.14 91 PRO B C 1
ATOM 3705 O O . PRO B 2 91 ? 96.663 45.127 107.034 1.00 16.18 91 PRO B O 1
ATOM 3709 N N . GLY B 2 92 ? 96.829 46.833 105.555 1.00 15.83 92 GLY B N 1
ATOM 3710 C CA . GLY B 2 92 ? 97.953 46.295 104.802 1.00 15.75 92 GLY B CA 1
ATOM 3711 C C . GLY B 2 92 ? 97.586 45.174 103.827 1.00 15.32 92 GLY B C 1
ATOM 3712 O O . GLY B 2 92 ? 98.477 44.478 103.345 1.00 15.70 92 GLY B O 1
ATOM 3713 N N . LEU B 2 93 ? 96.293 45.000 103.521 1.00 14.28 93 LEU B N 1
ATOM 3714 C CA . LEU B 2 93 ? 95.871 43.963 102.591 1.00 13.90 93 LEU B CA 1
ATOM 3715 C C . LEU B 2 93 ? 95.873 44.512 101.167 1.00 13.51 93 LEU B C 1
ATOM 3716 O O . LEU B 2 93 ? 95.353 45.598 100.919 1.00 13.30 93 LEU B O 1
ATOM 3721 N N . ASP B 2 94 ? 96.450 43.740 100.240 1.00 13.46 94 ASP B N 1
ATOM 3722 C CA . ASP B 2 94 ? 96.294 43.999 98.817 1.00 13.41 94 ASP B CA 1
ATOM 3723 C C . ASP B 2 94 ? 94.908 43.534 98.372 1.00 12.91 94 ASP B C 1
ATOM 3724 O O . ASP B 2 94 ? 94.250 44.211 97.583 1.00 12.41 94 ASP B O 1
ATOM 3729 N N . VAL B 2 95 ? 94.485 42.370 98.881 1.00 12.34 95 VAL B N 1
ATOM 3730 C CA . VAL B 2 95 ? 93.185 41.800 98.559 1.00 12.16 95 VAL B CA 1
ATOM 3731 C C . VAL B 2 95 ? 92.494 41.387 99.857 1.00 11.95 95 VAL B C 1
ATOM 3732 O O . VAL B 2 95 ? 93.126 40.804 100.736 1.00 11.81 95 VAL B O 1
ATOM 3736 N N . TYR B 2 96 ? 91.192 41.685 99.958 1.00 12.08 96 TYR B N 1
ATOM 3737 C CA . TYR B 2 96 ? 90.373 41.237 101.073 1.00 12.41 96 TYR B CA 1
ATOM 3738 C C . TYR B 2 96 ? 89.223 40.369 100.566 1.00 12.60 96 TYR B C 1
ATOM 3739 O O . TYR B 2 96 ? 88.462 40.792 99.702 1.00 12.47 96 TYR B O 1
ATOM 3748 N N . TYR B 2 97 ? 89.110 39.161 101.136 1.00 13.00 97 TYR B N 1
ATOM 3749 C CA . TYR B 2 97 ? 88.017 38.242 100.865 1.00 13.49 97 TYR B CA 1
ATOM 3750 C C . TYR B 2 97 ? 86.899 38.471 101.880 1.00 14.15 97 TYR B C 1
ATOM 3751 O O . TYR B 2 97 ? 87.059 38.163 103.059 1.00 13.89 97 TYR B O 1
ATOM 3760 N N . ALA B 2 98 ? 85.763 39.004 101.409 1.00 15.28 98 ALA B N 1
ATOM 3761 C CA . ALA B 2 98 ? 84.707 39.485 102.286 1.00 16.82 98 ALA B CA 1
ATOM 3762 C C . ALA B 2 98 ? 83.829 38.326 102.751 1.00 18.44 98 ALA B C 1
ATOM 3763 O O . ALA B 2 98 ? 82.688 38.175 102.318 1.00 19.10 98 ALA B O 1
ATOM 3765 N N . ALA B 2 99 ? 84.381 37.518 103.658 1.00 20.77 99 ALA B N 1
ATOM 3766 C CA . ALA B 2 99 ? 83.635 36.441 104.285 1.00 22.75 99 ALA B CA 1
ATOM 3767 C C . ALA B 2 99 ? 82.537 37.020 105.183 1.00 24.15 99 ALA B C 1
ATOM 3768 O O . ALA B 2 99 ? 81.416 36.520 105.189 1.00 26.22 99 ALA B O 1
ATOM 3770 N N . ASP B 2 100 ? 82.842 38.112 105.895 1.00 24.78 100 ASP B N 1
ATOM 3771 C CA . ASP B 2 100 ? 81.942 38.659 106.900 1.00 24.88 100 ASP B CA 1
ATOM 3772 C C . ASP B 2 100 ? 81.011 39.705 106.286 1.00 24.09 100 ASP B C 1
ATOM 3773 O O . ASP B 2 100 ? 81.279 40.242 105.211 1.00 24.04 100 ASP B O 1
ATOM 3778 N N . ALA B 2 101 ? 79.919 39.994 107.007 1.00 22.39 101 ALA B N 1
ATOM 3779 C CA . ALA B 2 101 ? 79.032 41.103 106.685 1.00 21.74 101 ALA B CA 1
ATOM 3780 C C . ALA B 2 101 ? 79.670 42.422 107.118 1.00 20.84 101 ALA B C 1
ATOM 3781 O O . ALA B 2 101 ? 80.708 42.427 107.779 1.00 20.40 101 ALA B O 1
ATOM 3783 N N . CYS B 2 102 ? 79.032 43.536 106.730 1.00 20.48 102 CYS B N 1
ATOM 3784 C CA . CYS B 2 102 ? 79.482 44.872 107.091 1.00 20.54 102 CYS B CA 1
ATOM 3785 C C . CYS B 2 102 ? 79.300 45.102 108.591 1.00 21.16 102 CYS B C 1
ATOM 3786 O O . CYS B 2 102 ? 78.186 45.011 109.103 1.00 20.93 102 CYS B O 1
ATOM 3789 N N . PHE B 2 103 ? 80.409 45.412 109.276 1.00 21.49 103 PHE B N 1
ATOM 3790 C CA . PHE B 2 103 ? 80.425 45.595 110.720 1.00 22.67 103 PHE B CA 1
ATOM 3791 C C . PHE B 2 103 ? 79.677 46.863 111.128 1.00 23.75 103 PHE B C 1
ATOM 3792 O O . PHE B 2 103 ? 78.898 46.837 112.077 1.00 23.99 103 PHE B O 1
ATOM 3800 N N . GLU B 2 104 ? 79.941 47.973 110.426 1.00 25.49 104 GLU B N 1
ATOM 3801 C CA . GLU B 2 104 ? 79.370 49.268 110.768 1.00 26.60 104 GLU B CA 1
ATOM 3802 C C . GLU B 2 104 ? 77.842 49.213 110.713 1.00 27.65 104 GLU B C 1
ATOM 3803 O O . GLU B 2 104 ? 77.174 49.796 111.568 1.00 27.81 104 GLU B O 1
ATOM 3809 N N . GLU B 2 105 ? 77.296 48.521 109.705 1.00 27.52 105 GLU B N 1
ATOM 3810 C CA . GLU B 2 105 ? 75.855 48.372 109.565 1.00 28.69 105 GLU B CA 1
ATOM 3811 C C . GLU B 2 105 ? 75.290 47.593 110.755 1.00 31.19 105 GLU B C 1
ATOM 3812 O O . GLU B 2 105 ? 74.269 47.983 111.318 1.00 30.74 105 GLU B O 1
ATOM 3818 N N . LYS B 2 106 ? 75.951 46.489 111.128 1.00 33.59 106 LYS B N 1
ATOM 3819 C CA . LYS B 2 106 ? 75.486 45.645 112.219 1.00 36.51 106 LYS B CA 1
ATOM 3820 C C . LYS B 2 106 ? 75.594 46.388 113.550 1.00 37.74 106 LYS B C 1
ATOM 3821 O O . LYS B 2 106 ? 74.801 46.142 114.456 1.00 36.74 106 LYS B O 1
ATOM 3827 N N . ALA B 2 107 ? 76.575 47.296 113.652 1.00 39.32 107 ALA B N 1
ATOM 3828 C CA . ALA B 2 107 ? 76.790 48.079 114.859 1.00 41.38 107 ALA B CA 1
ATOM 3829 C C . ALA B 2 107 ? 75.577 48.963 115.140 1.00 44.15 107 ALA B C 1
ATOM 3830 O O . ALA B 2 107 ? 75.198 49.142 116.296 1.00 45.45 107 ALA B O 1
ATOM 3832 N N . GLN B 2 108 ? 74.972 49.502 114.074 1.00 45.75 108 GLN B N 1
ATOM 3833 C CA . GLN B 2 108 ? 73.838 50.405 114.187 1.00 47.15 108 GLN B CA 1
ATOM 3834 C C . GLN B 2 108 ? 72.540 49.599 114.205 1.00 49.49 108 GLN B C 1
ATOM 3835 O O . GLN B 2 108 ? 71.734 49.692 113.282 1.00 52.54 108 GLN B O 1
ATOM 3841 N N . THR B 2 109 ? 72.350 48.813 115.273 1.00 52.21 109 THR B N 1
ATOM 3842 C CA . THR B 2 109 ? 71.165 47.986 115.445 1.00 51.67 109 THR B CA 1
ATOM 3843 C C . THR B 2 109 ? 70.984 47.669 116.934 1.00 52.45 109 THR B C 1
ATOM 3844 O O . THR B 2 109 ? 71.935 47.099 117.511 1.00 51.88 109 THR B O 1
ATOM 3848 N N . TRP B 2 118 ? 85.089 53.867 123.351 1.00 42.10 118 TRP B N 1
ATOM 3849 C CA . TRP B 2 118 ? 84.611 52.491 123.048 1.00 41.12 118 TRP B CA 1
ATOM 3850 C C . TRP B 2 118 ? 85.730 51.739 122.330 1.00 39.50 118 TRP B C 1
ATOM 3851 O O . TRP B 2 118 ? 85.933 51.923 121.131 1.00 38.66 118 TRP B O 1
ATOM 3862 N N . GLY B 2 119 ? 86.454 50.902 123.081 1.00 36.96 119 GLY B N 1
ATOM 3863 C CA . GLY B 2 119 ? 87.690 50.297 122.610 1.00 35.25 119 GLY B CA 1
ATOM 3864 C C . GLY B 2 119 ? 87.459 49.251 121.522 1.00 34.49 119 GLY B C 1
ATOM 3865 O O . GLY B 2 119 ? 88.073 49.318 120.459 1.00 33.45 119 GLY B O 1
ATOM 3866 N N . ARG B 2 120 ? 86.575 48.288 121.807 1.00 34.42 120 ARG B N 1
ATOM 3867 C CA . ARG B 2 120 ? 86.315 47.171 120.913 1.00 34.50 120 ARG B CA 1
ATOM 3868 C C . ARG B 2 120 ? 85.690 47.671 119.609 1.00 32.83 120 ARG B C 1
ATOM 3869 O O . ARG B 2 120 ? 86.110 47.261 118.527 1.00 31.42 120 ARG B O 1
ATOM 3877 N N . TYR B 2 121 ? 84.685 48.550 119.719 1.00 30.89 121 TYR B N 1
ATOM 3878 C CA . TYR B 2 121 ? 83.988 49.071 118.552 1.00 29.51 121 TYR B CA 1
ATOM 3879 C C . TYR B 2 121 ? 84.960 49.819 117.642 1.00 28.53 121 TYR B C 1
ATOM 3880 O O . TYR B 2 121 ? 84.923 49.642 116.426 1.00 29.03 121 TYR B O 1
ATOM 3889 N N . ARG B 2 122 ? 85.818 50.660 118.234 1.00 27.45 122 ARG B N 1
ATOM 3890 C CA . ARG B 2 122 ? 86.735 51.488 117.464 1.00 27.17 122 ARG B CA 1
ATOM 3891 C C . ARG B 2 122 ? 87.799 50.631 116.778 1.00 24.75 122 ARG B C 1
ATOM 3892 O O . ARG B 2 122 ? 88.311 51.011 115.726 1.00 23.01 122 ARG B O 1
ATOM 3900 N N . HIS B 2 123 ? 88.131 49.480 117.375 1.00 22.57 123 HIS B N 1
ATOM 3901 C CA . HIS B 2 123 ? 89.081 48.564 116.765 1.00 21.23 123 HIS B CA 1
ATOM 3902 C C . HIS B 2 123 ? 88.502 47.963 115.484 1.00 20.19 123 HIS B C 1
ATOM 3903 O O . HIS B 2 123 ? 89.127 48.036 114.429 1.00 19.56 123 HIS B O 1
ATOM 3910 N N . PHE B 2 124 ? 87.314 47.356 115.592 1.00 19.76 124 PHE B N 1
ATOM 3911 C CA . PHE B 2 124 ? 86.723 46.634 114.476 1.00 19.63 124 PHE B CA 1
ATOM 3912 C C . PHE B 2 124 ? 86.272 47.614 113.393 1.00 19.02 124 PHE B C 1
ATOM 3913 O O . PHE B 2 124 ? 86.386 47.309 112.207 1.00 17.94 124 PHE B O 1
ATOM 3921 N N . ALA B 2 125 ? 85.795 48.797 113.805 1.00 18.11 125 ALA B N 1
ATOM 3922 C CA . ALA B 2 125 ? 85.401 49.837 112.866 1.00 18.10 125 ALA B CA 1
ATOM 3923 C C . ALA B 2 125 ? 86.616 50.329 112.080 1.00 17.62 125 ALA B C 1
ATOM 3924 O O . ALA B 2 125 ? 86.554 50.441 110.857 1.00 17.20 125 ALA B O 1
ATOM 3926 N N . GLY B 2 126 ? 87.715 50.612 112.798 1.00 16.72 126 GLY B N 1
ATOM 3927 C CA . GLY B 2 126 ? 88.953 51.078 112.194 1.00 16.33 126 GLY B CA 1
ATOM 3928 C C . GLY B 2 126 ? 89.546 50.068 111.210 1.00 16.00 126 GLY B C 1
ATOM 3929 O O . GLY B 2 126 ? 90.035 50.448 110.147 1.00 16.23 126 GLY B O 1
ATOM 3930 N N . TYR B 2 127 ? 89.511 48.784 111.578 1.00 15.66 127 TYR B N 1
ATOM 3931 C CA . TYR B 2 127 ? 90.060 47.720 110.749 1.00 15.47 127 TYR B CA 1
ATOM 3932 C C . TYR B 2 127 ? 89.198 47.515 109.503 1.00 15.45 127 TYR B C 1
ATOM 3933 O O . TYR B 2 127 ? 89.727 47.217 108.434 1.00 15.39 127 TYR B O 1
ATOM 3942 N N . GLU B 2 128 ? 87.879 47.690 109.640 1.00 15.41 128 GLU B N 1
ATOM 3943 C CA . GLU B 2 128 ? 86.984 47.657 108.495 1.00 15.57 128 GLU B CA 1
ATOM 3944 C C . GLU B 2 128 ? 87.265 48.847 107.578 1.00 16.18 128 GLU B C 1
ATOM 3945 O O . GLU B 2 128 ? 87.346 48.681 106.362 1.00 16.25 128 GLU B O 1
ATOM 3951 N N . ARG B 2 129 ? 87.436 50.040 108.163 1.00 16.64 129 ARG B N 1
ATOM 3952 C CA . ARG B 2 129 ? 87.725 51.237 107.386 1.00 17.42 129 ARG B CA 1
ATOM 3953 C C . ARG B 2 129 ? 89.084 51.110 106.693 1.00 16.89 129 ARG B C 1
ATOM 3954 O O . ARG B 2 129 ? 89.254 51.602 105.583 1.00 16.96 129 ARG B O 1
ATOM 3962 N N . ALA B 2 130 ? 90.052 50.445 107.335 1.00 16.55 130 ALA B N 1
ATOM 3963 C CA . ALA B 2 130 ? 91.366 50.261 106.731 1.00 16.09 130 ALA B CA 1
ATOM 3964 C C . ALA B 2 130 ? 91.248 49.563 105.372 1.00 15.86 130 ALA B C 1
ATOM 3965 O O . ALA B 2 130 ? 92.048 49.822 104.474 1.00 16.05 130 ALA B O 1
ATOM 3967 N N . VAL B 2 131 ? 90.250 48.679 105.226 1.00 15.34 131 VAL B N 1
ATOM 3968 C CA . VAL B 2 131 ? 89.986 47.997 103.966 1.00 15.12 131 VAL B CA 1
ATOM 3969 C C . VAL B 2 131 ? 89.164 48.886 103.028 1.00 15.08 131 VAL B C 1
ATOM 3970 O O . VAL B 2 131 ? 89.519 49.042 101.859 1.00 14.78 131 VAL B O 1
ATOM 3974 N N . PHE B 2 132 ? 88.068 49.464 103.538 1.00 15.02 132 PHE B N 1
ATOM 3975 C CA . PHE B 2 132 ? 86.994 49.962 102.689 1.00 15.46 132 PHE B CA 1
ATOM 3976 C C . PHE B 2 132 ? 87.085 51.470 102.436 1.00 16.18 132 PHE B C 1
ATOM 3977 O O . PHE B 2 132 ? 86.393 51.985 101.560 1.00 15.93 132 PHE B O 1
ATOM 3985 N N . ASP B 2 133 ? 87.937 52.183 103.181 1.00 17.13 133 ASP B N 1
ATOM 3986 C CA . ASP B 2 133 ? 88.090 53.617 102.984 1.00 17.75 133 ASP B CA 1
ATOM 3987 C C . ASP B 2 133 ? 88.477 53.891 101.531 1.00 17.85 133 ASP B C 1
ATOM 3988 O O . ASP B 2 133 ? 89.277 53.155 100.958 1.00 17.20 133 ASP B O 1
ATOM 3993 N N . PRO B 2 134 ? 87.940 54.960 100.892 1.00 18.64 134 PRO B N 1
ATOM 3994 C CA . PRO B 2 134 ? 88.329 55.319 99.525 1.00 18.67 134 PRO B CA 1
ATOM 3995 C C . PRO B 2 134 ? 89.828 55.509 99.302 1.00 18.67 134 PRO B C 1
ATOM 3996 O O . PRO B 2 134 ? 90.297 55.382 98.176 1.00 18.38 134 PRO B O 1
ATOM 4000 N N . ALA B 2 135 ? 90.571 55.816 100.376 1.00 19.21 135 ALA B N 1
ATOM 4001 C CA . ALA B 2 135 ? 92.015 55.994 100.296 1.00 19.30 135 ALA B CA 1
ATOM 4002 C C . ALA B 2 135 ? 92.762 54.662 100.402 1.00 19.29 135 ALA B C 1
ATOM 4003 O O . ALA B 2 135 ? 93.975 54.632 100.212 1.00 19.97 135 ALA B O 1
ATOM 4005 N N . SER B 2 136 ? 92.054 53.567 100.714 1.00 18.98 136 SER B N 1
ATOM 4006 C CA . SER B 2 136 ? 92.661 52.243 100.759 1.00 19.04 136 SER B CA 1
ATOM 4007 C C . SER B 2 136 ? 92.810 51.694 99.341 1.00 19.14 136 SER B C 1
ATOM 4008 O O . SER B 2 136 ? 91.969 51.955 98.488 1.00 18.72 136 SER B O 1
ATOM 4011 N N . LYS B 2 137 ? 93.879 50.924 99.098 1.00 19.86 137 LYS B N 1
ATOM 4012 C CA . LYS B 2 137 ? 94.099 50.318 97.791 1.00 20.65 137 LYS B CA 1
ATOM 4013 C C . LYS B 2 137 ? 93.600 48.872 97.761 1.00 19.05 137 LYS B C 1
ATOM 4014 O O . LYS B 2 137 ? 93.715 48.211 96.733 1.00 18.68 137 LYS B O 1
ATOM 4020 N N . THR B 2 138 ? 93.028 48.384 98.870 1.00 18.03 138 THR B N 1
ATOM 4021 C CA . THR B 2 138 ? 92.637 46.984 98.964 1.00 17.18 138 THR B CA 1
ATOM 4022 C C . THR B 2 138 ? 91.542 46.675 97.943 1.00 16.97 138 THR B C 1
ATOM 4023 O O . THR B 2 138 ? 90.545 47.392 97.868 1.00 17.30 138 THR B O 1
ATOM 4027 N N . GLU B 2 139 ? 91.744 45.604 97.162 1.00 16.58 139 GLU B N 1
ATOM 4028 C CA . GLU B 2 139 ? 90.710 45.059 96.292 1.00 16.63 139 GLU B CA 1
ATOM 4029 C C . GLU B 2 139 ? 89.824 44.109 97.098 1.00 16.02 139 GLU B C 1
ATOM 4030 O O . GLU B 2 139 ? 90.326 43.329 97.906 1.00 15.59 139 GLU B O 1
ATOM 4036 N N . ILE B 2 140 ? 88.505 44.178 96.869 1.00 15.79 140 ILE B N 1
ATOM 4037 C CA . ILE B 2 140 ? 87.547 43.417 97.659 1.00 15.73 140 ILE B CA 1
ATOM 4038 C C . ILE B 2 140 ? 86.905 42.329 96.797 1.00 15.59 140 ILE B C 1
ATOM 4039 O O . ILE B 2 140 ? 86.270 42.614 95.780 1.00 14.92 140 ILE B O 1
ATOM 4044 N N . LEU B 2 141 ? 87.061 41.077 97.244 1.00 15.42 141 LEU B N 1
ATOM 4045 C CA . LEU B 2 141 ? 86.349 39.944 96.678 1.00 15.38 141 LEU B CA 1
ATOM 4046 C C . LEU B 2 141 ? 85.053 39.746 97.461 1.00 15.85 141 LEU B C 1
ATOM 4047 O O . LEU B 2 141 ? 85.090 39.470 98.660 1.00 15.57 141 LEU B O 1
ATOM 4052 N N . MET B 2 142 ? 83.915 39.909 96.774 1.00 16.26 142 MET B N 1
ATOM 4053 C CA . MET B 2 142 ? 82.603 39.802 97.392 1.00 16.86 142 MET B CA 1
ATOM 4054 C C . MET B 2 142 ? 82.002 38.441 97.051 1.00 17.64 142 MET B C 1
ATOM 4055 O O . MET B 2 142 ? 82.187 37.937 95.943 1.00 17.15 142 MET B O 1
ATOM 4060 N N . ILE B 2 143 ? 81.288 37.855 98.018 1.00 18.40 143 ILE B N 1
ATOM 4061 C CA . ILE B 2 143 ? 80.532 36.634 97.785 1.00 19.32 143 ILE B CA 1
ATOM 4062 C C . ILE B 2 143 ? 79.041 36.889 98.012 1.00 19.92 143 ILE B C 1
ATOM 4063 O O . ILE B 2 143 ? 78.222 36.011 97.754 1.00 19.47 143 ILE B O 1
ATOM 4068 N N . SER B 2 144 ? 78.697 38.106 98.457 1.00 21.68 144 SER B N 1
ATOM 4069 C CA . SER B 2 144 ? 77.319 38.502 98.708 1.00 22.78 144 SER B CA 1
ATOM 4070 C C . SER B 2 144 ? 77.045 39.844 98.035 1.00 22.92 144 SER B C 1
ATOM 4071 O O . SER B 2 144 ? 77.706 40.831 98.351 1.00 23.03 144 SER B O 1
ATOM 4074 N N . GLU B 2 145 ? 76.051 39.882 97.132 1.00 23.73 145 GLU B N 1
ATOM 4075 C CA . GLU B 2 145 ? 75.659 41.129 96.483 1.00 24.31 145 GLU B CA 1
ATOM 4076 C C . GLU B 2 145 ? 74.898 42.028 97.458 1.00 23.56 145 GLU B C 1
ATOM 4077 O O . GLU B 2 145 ? 74.791 43.231 97.228 1.00 24.25 145 GLU B O 1
ATOM 4083 N N . VAL B 2 146 ? 74.367 41.443 98.538 1.00 22.28 146 VAL B N 1
ATOM 4084 C CA . VAL B 2 146 ? 73.579 42.183 99.513 1.00 21.03 146 VAL B CA 1
ATOM 4085 C C . VAL B 2 146 ? 74.463 43.169 100.279 1.00 20.64 146 VAL B C 1
ATOM 4086 O O . VAL B 2 146 ? 74.023 44.272 100.595 1.00 20.37 146 VAL B O 1
ATOM 4090 N N . GLN B 2 147 ? 75.707 42.777 100.582 1.00 20.09 147 GLN B N 1
ATOM 4091 C CA . GLN B 2 147 ? 76.531 43.542 101.505 1.00 19.73 147 GLN B CA 1
ATOM 4092 C C . GLN B 2 147 ? 77.300 44.654 100.789 1.00 18.56 147 GLN B C 1
ATOM 4093 O O . GLN B 2 147 ? 77.718 45.605 101.439 1.00 17.88 147 GLN B O 1
ATOM 4099 N N . GLN B 2 148 ? 77.488 44.557 99.466 1.00 18.39 148 GLN B N 1
ATOM 4100 C CA . GLN B 2 148 ? 78.266 45.556 98.743 1.00 18.19 148 GLN B CA 1
ATOM 4101 C C . GLN B 2 148 ? 77.662 46.951 98.943 1.00 17.88 148 GLN B C 1
ATOM 4102 O O . GLN B 2 148 ? 78.384 47.882 99.291 1.00 17.71 148 GLN B O 1
ATOM 4108 N N . PRO B 2 149 ? 76.340 47.165 98.731 1.00 17.67 149 PRO B N 1
ATOM 4109 C CA . PRO B 2 149 ? 75.721 48.469 98.992 1.00 17.46 149 PRO B CA 1
ATOM 4110 C C . PRO B 2 149 ? 75.914 49.007 100.410 1.00 16.92 149 PRO B C 1
ATOM 4111 O O . PRO B 2 149 ? 75.969 50.217 100.610 1.00 17.00 149 PRO B O 1
ATOM 4115 N N . LEU B 2 150 ? 75.999 48.099 101.390 1.00 16.62 150 LEU B N 1
ATOM 4116 C CA . LEU B 2 150 ? 76.170 48.478 102.785 1.00 16.56 150 LEU B CA 1
ATOM 4117 C C . LEU B 2 150 ? 77.583 49.003 103.033 1.00 15.89 150 LEU B C 1
ATOM 4118 O O . LEU B 2 150 ? 77.760 49.979 103.758 1.00 15.94 150 LEU B O 1
ATOM 4123 N N . PHE B 2 151 ? 78.591 48.372 102.421 1.00 14.82 151 PHE B N 1
ATOM 4124 C CA . PHE B 2 151 ? 79.950 48.881 102.512 1.00 14.32 151 PHE B CA 1
ATOM 4125 C C . PHE B 2 151 ? 80.041 50.269 101.882 1.00 14.16 151 PHE B C 1
ATOM 4126 O O . PHE B 2 151 ? 80.676 51.158 102.445 1.00 13.51 151 PHE B O 1
ATOM 4134 N N . VAL B 2 152 ? 79.407 50.440 100.714 1.00 14.29 152 VAL B N 1
ATOM 4135 C CA . VAL B 2 152 ? 79.443 51.706 99.997 1.00 14.52 152 VAL B CA 1
ATOM 4136 C C . VAL B 2 152 ? 78.730 52.776 100.826 1.00 14.92 152 VAL B C 1
ATOM 4137 O O . VAL B 2 152 ? 79.218 53.899 100.930 1.00 15.06 152 VAL B O 1
ATOM 4141 N N . LYS B 2 153 ? 77.589 52.420 101.426 1.00 15.56 153 LYS B N 1
ATOM 4142 C CA . LYS B 2 153 ? 76.808 53.364 102.212 1.00 16.83 153 LYS B CA 1
ATOM 4143 C C . LYS B 2 153 ? 77.656 53.974 103.328 1.00 17.06 153 LYS B C 1
ATOM 4144 O O . LYS B 2 153 ? 77.601 55.183 103.563 1.00 16.63 153 LYS B O 1
ATOM 4150 N N . HIS B 2 154 ? 78.445 53.133 104.008 1.00 16.98 154 HIS B N 1
ATOM 4151 C CA . HIS B 2 154 ? 79.178 53.559 105.190 1.00 17.34 154 HIS B CA 1
ATOM 4152 C C . HIS B 2 154 ? 80.540 54.150 104.829 1.00 17.27 154 HIS B C 1
ATOM 4153 O O . HIS B 2 154 ? 81.035 55.003 105.559 1.00 17.57 154 HIS B O 1
ATOM 4160 N N . TYR B 2 155 ? 81.146 53.705 103.719 1.00 17.02 155 TYR B N 1
ATOM 4161 C CA . TYR B 2 155 ? 82.542 54.024 103.439 1.00 16.72 155 TYR B CA 1
ATOM 4162 C C . TYR B 2 155 ? 82.719 54.803 102.135 1.00 16.89 155 TYR B C 1
ATOM 4163 O O . TYR B 2 155 ? 83.698 55.537 101.998 1.00 17.60 155 TYR B O 1
ATOM 4172 N N . GLY B 2 156 ? 81.797 54.646 101.178 1.00 16.46 156 GLY B N 1
ATOM 4173 C CA . GLY B 2 156 ? 81.923 55.297 99.882 1.00 16.39 156 GLY B CA 1
ATOM 4174 C C . GLY B 2 156 ? 82.977 54.636 98.992 1.00 16.12 156 GLY B C 1
ATOM 4175 O O . GLY B 2 156 ? 83.549 55.284 98.120 1.00 15.99 156 GLY B O 1
ATOM 4176 N N . THR B 2 157 ? 83.208 53.334 99.213 1.00 15.94 157 THR B N 1
ATOM 4177 C CA . THR B 2 157 ? 84.185 52.554 98.467 1.00 15.74 157 THR B CA 1
ATOM 4178 C C . THR B 2 157 ? 83.904 52.649 96.964 1.00 15.70 157 THR B C 1
ATOM 4179 O O . THR B 2 157 ? 82.752 52.568 96.542 1.00 15.29 157 THR B O 1
ATOM 4183 N N . GLN B 2 158 ? 84.963 52.809 96.159 1.00 16.05 158 GLN B N 1
ATOM 4184 C CA . GLN B 2 158 ? 84.819 52.946 94.715 1.00 16.61 158 GLN B CA 1
ATOM 4185 C C . GLN B 2 158 ? 84.332 51.623 94.122 1.00 16.97 158 GLN B C 1
ATOM 4186 O O . GLN B 2 158 ? 84.768 50.554 94.546 1.00 16.72 158 GLN B O 1
ATOM 4192 N N . ALA B 2 159 ? 83.450 51.713 93.116 1.00 17.55 159 ALA B N 1
ATOM 4193 C CA . ALA B 2 159 ? 82.783 50.554 92.540 1.00 17.93 159 ALA B CA 1
ATOM 4194 C C . ALA B 2 159 ? 83.790 49.579 91.930 1.00 18.35 159 ALA B C 1
ATOM 4195 O O . ALA B 2 159 ? 83.588 48.366 91.998 1.00 17.98 159 ALA B O 1
ATOM 4197 N N . GLU B 2 160 ? 84.877 50.121 91.364 1.00 19.01 160 GLU B N 1
ATOM 4198 C CA . GLU B 2 160 ? 85.871 49.341 90.640 1.00 19.61 160 GLU B CA 1
ATOM 4199 C C . GLU B 2 160 ? 86.627 48.378 91.557 1.00 18.13 160 GLU B C 1
ATOM 4200 O O . GLU B 2 160 ? 87.311 47.485 91.062 1.00 17.66 160 GLU B O 1
ATOM 4206 N N . ARG B 2 161 ? 86.526 48.565 92.882 1.00 16.76 161 ARG B N 1
ATOM 4207 C CA . ARG B 2 161 ? 87.317 47.792 93.828 1.00 15.77 161 ARG B CA 1
ATOM 4208 C C . ARG B 2 161 ? 86.570 46.547 94.313 1.00 15.38 161 ARG B C 1
ATOM 4209 O O . ARG B 2 161 ? 87.125 45.766 95.087 1.00 14.88 161 ARG B O 1
ATOM 4217 N N . PHE B 2 162 ? 85.317 46.368 93.875 1.00 14.98 162 PHE B N 1
ATOM 4218 C CA . PHE B 2 162 ? 84.524 45.210 94.252 1.00 14.88 162 PHE B CA 1
ATOM 4219 C C . PHE B 2 162 ? 84.513 44.201 93.105 1.00 14.90 162 PHE B C 1
ATOM 4220 O O . PHE B 2 162 ? 84.311 44.580 91.951 1.00 14.39 162 PHE B O 1
ATOM 4228 N N . HIS B 2 163 ? 84.698 42.920 93.454 1.00 14.61 163 HIS B N 1
ATOM 4229 C CA . HIS B 2 163 ? 84.658 41.821 92.502 1.00 14.76 163 HIS B CA 1
ATOM 4230 C C . HIS B 2 163 ? 83.790 40.703 93.075 1.00 14.70 163 HIS B C 1
ATOM 4231 O O . HIS B 2 163 ? 84.149 40.102 94.086 1.00 14.70 163 HIS B O 1
ATOM 4238 N N . LEU B 2 164 ? 82.644 40.446 92.433 1.00 14.41 164 LEU B N 1
ATOM 4239 C CA . LEU B 2 164 ? 81.695 39.453 92.913 1.00 14.74 164 LEU B CA 1
ATOM 4240 C C . LEU B 2 164 ? 82.095 38.070 92.398 1.00 14.42 164 LEU B C 1
ATOM 4241 O O . LEU B 2 164 ? 82.312 37.887 91.203 1.00 13.91 164 LEU B O 1
ATOM 4246 N N . LEU B 2 165 ? 82.178 37.106 93.323 1.00 14.27 165 LEU B N 1
ATOM 4247 C CA . LEU B 2 165 ? 82.583 35.744 93.012 1.00 14.41 165 LEU B CA 1
ATOM 4248 C C . LEU B 2 165 ? 81.375 34.817 93.087 1.00 14.24 165 LEU B C 1
ATOM 4249 O O . LEU B 2 165 ? 80.463 35.048 93.879 1.00 14.02 165 LEU B O 1
ATOM 4254 N N . PRO B 2 166 ? 81.342 33.729 92.282 1.00 14.24 166 PRO B N 1
ATOM 4255 C CA . PRO B 2 166 ? 80.336 32.682 92.446 1.00 14.10 166 PRO B CA 1
ATOM 4256 C C . PRO B 2 166 ? 80.669 31.791 93.643 1.00 13.88 166 PRO B C 1
ATOM 4257 O O . PRO B 2 166 ? 81.660 32.018 94.338 1.00 13.41 166 PRO B O 1
ATOM 4261 N N . PRO B 2 167 ? 79.844 30.761 93.941 1.00 13.78 167 PRO B N 1
ATOM 4262 C CA . PRO B 2 167 ? 80.157 29.809 95.007 1.00 13.76 167 PRO B CA 1
ATOM 4263 C C . PRO B 2 167 ? 81.376 28.942 94.685 1.00 13.68 167 PRO B C 1
ATOM 4264 O O . PRO B 2 167 ? 81.813 28.864 93.535 1.00 12.87 167 PRO B O 1
ATOM 4268 N N . GLY B 2 168 ? 81.926 28.310 95.730 1.00 13.70 168 GLY B N 1
ATOM 4269 C CA . GLY B 2 168 ? 83.085 27.441 95.598 1.00 13.85 168 GLY B CA 1
ATOM 4270 C C . GLY B 2 168 ? 82.888 26.126 96.343 1.00 13.95 168 GLY B C 1
ATOM 4271 O O . GLY B 2 168 ? 83.675 25.783 97.223 1.00 13.98 168 GLY B O 1
ATOM 4272 N N . ILE B 2 169 ? 81.816 25.410 95.986 1.00 14.14 169 ILE B N 1
ATOM 4273 C CA . ILE B 2 169 ? 81.508 24.118 96.577 1.00 14.32 169 ILE B CA 1
ATOM 4274 C C . ILE B 2 169 ? 82.587 23.129 96.140 1.00 14.46 169 ILE B C 1
ATOM 4275 O O . ILE B 2 169 ? 83.011 23.162 94.989 1.00 13.62 169 ILE B O 1
ATOM 4280 N N . SER B 2 170 ? 83.035 22.274 97.071 1.00 15.08 170 SER B N 1
ATOM 4281 C CA . SER B 2 170 ? 84.068 21.291 96.778 1.00 15.92 170 SER B CA 1
ATOM 4282 C C . SER B 2 170 ? 83.432 20.042 96.172 1.00 16.49 170 SER B C 1
ATOM 4283 O O . SER B 2 170 ? 82.271 19.736 96.437 1.00 15.76 170 SER B O 1
ATOM 4286 N N . GLN B 2 171 ? 84.214 19.318 95.365 1.00 17.57 171 GLN B N 1
ATOM 4287 C CA . GLN B 2 171 ? 83.689 18.221 94.567 1.00 18.86 171 GLN B CA 1
ATOM 4288 C C . GLN B 2 171 ? 83.251 17.057 95.454 1.00 18.25 171 GLN B C 1
ATOM 4289 O O . GLN B 2 171 ? 82.372 16.296 95.059 1.00 18.22 171 GLN B O 1
ATOM 4295 N N . ASP B 2 172 ? 83.847 16.923 96.647 1.00 18.54 172 ASP B N 1
ATOM 4296 C CA . ASP B 2 172 ? 83.525 15.815 97.538 1.00 18.53 172 ASP B CA 1
ATOM 4297 C C . ASP B 2 172 ? 82.126 15.975 98.138 1.00 17.83 172 ASP B C 1
ATOM 4298 O O . ASP B 2 172 ? 81.630 15.042 98.769 1.00 17.79 172 ASP B O 1
ATOM 4303 N N . ARG B 2 173 ? 81.502 17.152 97.970 1.00 16.84 173 ARG B N 1
ATOM 4304 C CA . ARG B 2 173 ? 80.129 17.366 98.407 1.00 16.34 173 ARG B CA 1
ATOM 4305 C C . ARG B 2 173 ? 79.132 16.869 97.360 1.00 16.22 173 ARG B C 1
ATOM 4306 O O . ARG B 2 173 ? 77.969 16.658 97.686 1.00 16.04 173 ARG B O 1
ATOM 4314 N N . ARG B 2 174 ? 79.572 16.700 96.105 1.00 16.44 174 ARG B N 1
ATOM 4315 C CA . ARG B 2 174 ? 78.681 16.222 95.057 1.00 16.64 174 ARG B CA 1
ATOM 4316 C C . ARG B 2 174 ? 78.349 14.751 95.307 1.00 16.41 174 ARG B C 1
ATOM 4317 O O . ARG B 2 174 ? 79.211 13.986 95.727 1.00 15.85 174 ARG B O 1
ATOM 4325 N N . ALA B 2 175 ? 77.089 14.367 95.054 1.00 16.70 175 ALA B N 1
ATOM 4326 C CA . ALA B 2 175 ? 76.659 12.989 95.231 1.00 17.15 175 ALA B CA 1
ATOM 4327 C C . ALA B 2 175 ? 77.553 12.071 94.399 1.00 17.63 175 ALA B C 1
ATOM 4328 O O . ALA B 2 175 ? 77.693 12.278 93.196 1.00 17.75 175 ALA B O 1
ATOM 4330 N N . PRO B 2 176 ? 78.202 11.051 95.010 1.00 18.17 176 PRO B N 1
ATOM 4331 C CA . PRO B 2 176 ? 79.072 10.138 94.268 1.00 18.67 176 PRO B CA 1
ATOM 4332 C C . PRO B 2 176 ? 78.281 9.050 93.546 1.00 19.29 176 PRO B C 1
ATOM 4333 O O . PRO B 2 176 ? 77.067 8.934 93.723 1.00 18.69 176 PRO B O 1
ATOM 4337 N N . ALA B 2 177 ? 78.994 8.255 92.738 1.00 19.94 177 ALA B N 1
ATOM 4338 C CA . ALA B 2 177 ? 78.400 7.151 91.998 1.00 20.67 177 ALA B CA 1
ATOM 4339 C C . ALA B 2 177 ? 77.738 6.160 92.956 1.00 20.57 177 ALA B C 1
ATOM 4340 O O . ALA B 2 177 ? 76.694 5.593 92.636 1.00 21.73 177 ALA B O 1
ATOM 4342 N N . ASN B 2 178 ? 78.338 5.989 94.142 1.00 20.35 178 ASN B N 1
ATOM 4343 C CA . ASN B 2 178 ? 77.895 5.002 95.116 1.00 20.01 178 ASN B CA 1
ATOM 4344 C C . ASN B 2 178 ? 77.048 5.654 96.211 1.00 19.42 178 ASN B C 1
ATOM 4345 O O . ASN B 2 178 ? 77.033 5.171 97.342 1.00 18.97 178 ASN B O 1
ATOM 4350 N N . ALA B 2 179 ? 76.294 6.709 95.861 1.00 18.79 179 ALA B N 1
ATOM 4351 C CA . ALA B 2 179 ? 75.527 7.482 96.832 1.00 17.88 179 ALA B CA 1
ATOM 4352 C C . ALA B 2 179 ? 74.566 6.589 97.618 1.00 17.58 179 ALA B C 1
ATOM 4353 O O . ALA B 2 179 ? 74.400 6.768 98.826 1.00 16.51 179 ALA B O 1
ATOM 4355 N N . ALA B 2 180 ? 73.933 5.632 96.928 1.00 17.34 180 ALA B N 1
ATOM 4356 C CA . ALA B 2 180 ? 72.985 4.732 97.569 1.00 17.61 180 ALA B CA 1
ATOM 4357 C C . ALA B 2 180 ? 73.674 3.921 98.667 1.00 17.54 180 ALA B C 1
ATOM 4358 O O . ALA B 2 180 ? 73.108 3.748 99.744 1.00 17.08 180 ALA B O 1
ATOM 4360 N N . ASP B 2 181 ? 74.898 3.443 98.391 1.00 17.64 181 ASP B N 1
ATOM 4361 C CA . ASP B 2 181 ? 75.672 2.661 99.346 1.00 18.24 181 ASP B CA 1
ATOM 4362 C C . ASP B 2 181 ? 76.025 3.497 100.574 1.00 17.03 181 ASP B C 1
ATOM 4363 O O . ASP B 2 181 ? 75.960 3.004 101.700 1.00 16.48 181 ASP B O 1
ATOM 4368 N N . VAL B 2 182 ? 76.444 4.747 100.339 1.00 15.49 182 VAL B N 1
ATOM 4369 C CA . VAL B 2 182 ? 76.862 5.636 101.410 1.00 14.95 182 VAL B CA 1
ATOM 4370 C C . VAL B 2 182 ? 75.662 5.932 102.308 1.00 14.09 182 VAL B C 1
ATOM 4371 O O . VAL B 2 182 ? 75.789 5.895 103.528 1.00 14.02 182 VAL B O 1
ATOM 4375 N N . ARG B 2 183 ? 74.500 6.206 101.699 1.00 13.53 183 ARG B N 1
ATOM 4376 C CA . ARG B 2 183 ? 73.288 6.512 102.448 1.00 13.29 183 ARG B CA 1
ATOM 4377 C C . ARG B 2 183 ? 72.915 5.325 103.338 1.00 13.64 183 ARG B C 1
ATOM 4378 O O . ARG B 2 183 ? 72.616 5.503 104.518 1.00 12.95 183 ARG B O 1
ATOM 4386 N N . ALA B 2 184 ? 72.936 4.120 102.753 1.00 14.26 184 ALA B N 1
ATOM 4387 C CA . ALA B 2 184 ? 72.547 2.902 103.446 1.00 15.02 184 ALA B CA 1
ATOM 4388 C C . ALA B 2 184 ? 73.436 2.658 104.667 1.00 15.71 184 ALA B C 1
ATOM 4389 O O . ALA B 2 184 ? 72.930 2.305 105.731 1.00 15.83 184 ALA B O 1
ATOM 4391 N N . GLU B 2 185 ? 74.754 2.837 104.500 1.00 16.82 185 GLU B N 1
ATOM 4392 C CA . GLU B 2 185 ? 75.729 2.600 105.556 1.00 17.84 185 GLU B CA 1
ATOM 4393 C C . GLU B 2 185 ? 75.541 3.617 106.683 1.00 16.67 185 GLU B C 1
ATOM 4394 O O . GLU B 2 185 ? 75.617 3.260 107.856 1.00 16.41 185 GLU B O 1
ATOM 4400 N N . PHE B 2 186 ? 75.293 4.883 106.325 1.00 15.61 186 PHE B N 1
ATOM 4401 C CA . PHE B 2 186 ? 75.037 5.919 107.313 1.00 14.82 186 PHE B CA 1
ATOM 4402 C C . PHE B 2 186 ? 73.785 5.580 108.125 1.00 14.41 186 PHE B C 1
ATOM 4403 O O . PHE B 2 186 ? 73.805 5.630 109.352 1.00 13.63 186 PHE B O 1
ATOM 4411 N N . ARG B 2 187 ? 72.694 5.239 107.432 1.00 14.51 187 ARG B N 1
ATOM 4412 C CA . ARG B 2 187 ? 71.418 5.029 108.095 1.00 14.79 187 ARG B CA 1
ATOM 4413 C C . ARG B 2 187 ? 71.503 3.796 109.001 1.00 16.25 187 ARG B C 1
ATOM 4414 O O . ARG B 2 187 ? 70.917 3.790 110.082 1.00 16.10 187 ARG B O 1
ATOM 4422 N N . ARG B 2 188 ? 72.279 2.784 108.592 1.00 17.68 188 ARG B N 1
ATOM 4423 C CA . ARG B 2 188 ? 72.531 1.627 109.439 1.00 19.25 188 ARG B CA 1
ATOM 4424 C C . ARG B 2 188 ? 73.281 2.061 110.699 1.00 19.01 188 ARG B C 1
ATOM 4425 O O . ARG B 2 188 ? 72.871 1.732 111.810 1.00 18.36 188 ARG B O 1
ATOM 4433 N N . GLU B 2 189 ? 74.366 2.822 110.515 1.00 19.59 189 GLU B N 1
ATOM 4434 C CA . GLU B 2 189 ? 75.208 3.267 111.616 1.00 20.35 189 GLU B CA 1
ATOM 4435 C C . GLU B 2 189 ? 74.382 4.028 112.656 1.00 19.38 189 GLU B C 1
ATOM 4436 O O . GLU B 2 189 ? 74.578 3.832 113.854 1.00 18.39 189 GLU B O 1
ATOM 4442 N N . PHE B 2 190 ? 73.468 4.892 112.191 1.00 18.19 190 PHE B N 1
ATOM 4443 C CA . PHE B 2 190 ? 72.693 5.753 113.074 1.00 18.28 190 PHE B CA 1
ATOM 4444 C C . PHE B 2 190 ? 71.368 5.095 113.471 1.00 18.10 190 PHE B C 1
ATOM 4445 O O . PHE B 2 190 ? 70.582 5.687 114.211 1.00 17.54 190 PHE B O 1
ATOM 4453 N N . GLY B 2 191 ? 71.130 3.867 112.993 1.00 18.16 191 GLY B N 1
ATOM 4454 C CA . GLY B 2 191 ? 69.966 3.093 113.395 1.00 18.22 191 GLY B CA 1
ATOM 4455 C C . GLY B 2 191 ? 68.662 3.679 112.860 1.00 18.57 191 GLY B C 1
ATOM 4456 O O . GLY B 2 191 ? 67.637 3.635 113.539 1.00 18.61 191 GLY B O 1
ATOM 4457 N N . LEU B 2 192 ? 68.712 4.204 111.628 1.00 18.51 192 LEU B N 1
ATOM 4458 C CA . LEU B 2 192 ? 67.567 4.847 111.005 1.00 19.15 192 LEU B CA 1
ATOM 4459 C C . LEU B 2 192 ? 66.871 3.852 110.081 1.00 19.95 192 LEU B C 1
ATOM 4460 O O . LEU B 2 192 ? 67.523 3.180 109.287 1.00 20.16 192 LEU B O 1
ATOM 4465 N N . GLU B 2 193 ? 65.542 3.764 110.210 1.00 20.55 193 GLU B N 1
ATOM 4466 C CA . GLU B 2 193 ? 64.713 2.936 109.351 1.00 21.30 193 GLU B CA 1
ATOM 4467 C C . GLU B 2 193 ? 64.132 3.791 108.229 1.00 20.32 193 GLU B C 1
ATOM 4468 O O . GLU B 2 193 ? 64.237 5.015 108.262 1.00 19.39 193 GLU B O 1
ATOM 4474 N N . GLU B 2 194 ? 63.481 3.133 107.262 1.00 19.90 194 GLU B N 1
ATOM 4475 C CA . GLU B 2 194 ? 62.997 3.797 106.061 1.00 19.97 194 GLU B CA 1
ATOM 4476 C C . GLU B 2 194 ? 61.902 4.817 106.374 1.00 18.84 194 GLU B C 1
ATOM 4477 O O . GLU B 2 194 ? 61.657 5.703 105.563 1.00 18.15 194 GLU B O 1
ATOM 4483 N N . ASP B 2 195 ? 61.240 4.696 107.530 1.00 18.05 195 ASP B N 1
ATOM 4484 C CA . ASP B 2 195 ? 60.160 5.611 107.876 1.00 18.28 195 ASP B CA 1
ATOM 4485 C C . ASP B 2 195 ? 60.670 6.759 108.749 1.00 17.39 195 ASP B C 1
ATOM 4486 O O . ASP B 2 195 ? 59.918 7.690 109.021 1.00 17.40 195 ASP B O 1
ATOM 4491 N N . ASP B 2 196 ? 61.933 6.692 109.197 1.00 16.26 196 ASP B N 1
ATOM 4492 C CA . ASP B 2 196 ? 62.525 7.766 109.982 1.00 15.91 196 ASP B CA 1
ATOM 4493 C C . ASP B 2 196 ? 62.842 8.945 109.061 1.00 14.77 196 ASP B C 1
ATOM 4494 O O . ASP B 2 196 ? 63.316 8.750 107.944 1.00 14.33 196 ASP B O 1
ATOM 4499 N N . LEU B 2 197 ? 62.574 10.165 109.546 1.00 13.68 197 LEU B N 1
ATOM 4500 C CA . LEU B 2 197 ? 62.865 11.384 108.805 1.00 13.18 197 LEU B CA 1
ATOM 4501 C C . LEU B 2 197 ? 63.945 12.166 109.548 1.00 12.80 197 LEU B C 1
ATOM 4502 O O . LEU B 2 197 ? 63.685 12.702 110.624 1.00 13.08 197 LEU B O 1
ATOM 4507 N N . LEU B 2 198 ? 65.156 12.210 108.979 1.00 12.01 198 LEU B N 1
ATOM 4508 C CA . LEU B 2 198 ? 66.281 12.861 109.632 1.00 11.84 198 LEU B CA 1
ATOM 4509 C C . LEU B 2 198 ? 66.445 14.277 109.086 1.00 11.54 198 LEU B C 1
ATOM 4510 O O . LEU B 2 198 ? 66.700 14.457 107.893 1.00 11.15 198 LEU B O 1
ATOM 4515 N N . LEU B 2 199 ? 66.304 15.260 109.985 1.00 11.24 199 LEU B N 1
ATOM 4516 C CA . LEU B 2 199 ? 66.651 16.642 109.700 1.00 11.46 199 LEU B CA 1
ATOM 4517 C C . LEU B 2 199 ? 68.100 16.875 110.121 1.00 11.59 199 LEU B C 1
ATOM 4518 O O . LEU B 2 199 ? 68.512 16.421 111.188 1.00 11.28 199 LEU B O 1
ATOM 4523 N N . VAL B 2 200 ? 68.858 17.611 109.300 1.00 11.90 200 VAL B N 1
ATOM 4524 C CA . VAL B 2 200 ? 70.198 18.027 109.683 1.00 12.20 200 VAL B CA 1
ATOM 4525 C C . VAL B 2 200 ? 70.269 19.553 109.678 1.00 12.70 200 VAL B C 1
ATOM 4526 O O . VAL B 2 200 ? 69.751 20.210 108.776 1.00 12.17 200 VAL B O 1
ATOM 4530 N N . GLN B 2 201 ? 70.891 20.083 110.737 1.00 13.29 201 GLN B N 1
ATOM 4531 C CA . GLN B 2 201 ? 71.212 21.491 110.889 1.00 14.02 201 GLN B CA 1
ATOM 4532 C C . GLN B 2 201 ? 72.730 21.589 111.018 1.00 14.21 201 GLN B C 1
ATOM 4533 O O . GLN B 2 201 ? 73.280 21.177 112.035 1.00 13.74 201 GLN B O 1
ATOM 4539 N N . ILE B 2 202 ? 73.399 22.104 109.980 1.00 14.45 202 ILE B N 1
ATOM 4540 C CA . ILE B 2 202 ? 74.848 22.007 109.900 1.00 15.09 202 ILE B CA 1
ATOM 4541 C C . ILE B 2 202 ? 75.457 23.407 109.921 1.00 15.26 202 ILE B C 1
ATOM 4542 O O . ILE B 2 202 ? 75.053 24.280 109.158 1.00 15.42 202 ILE B O 1
ATOM 4547 N N . GLY B 2 203 ? 76.441 23.590 110.811 1.00 15.98 203 GLY B N 1
ATOM 4548 C CA . GLY B 2 203 ? 77.194 24.829 110.912 1.00 16.62 203 GLY B CA 1
ATOM 4549 C C . GLY B 2 203 ? 77.292 25.314 112.356 1.00 17.09 203 GLY B C 1
ATOM 4550 O O . GLY B 2 203 ? 76.287 25.360 113.067 1.00 16.77 203 GLY B O 1
ATOM 4551 N N . SER B 2 204 ? 78.513 25.687 112.765 1.00 17.41 204 SER B N 1
ATOM 4552 C CA . SER B 2 204 ? 78.744 26.288 114.069 1.00 17.96 204 SER B CA 1
ATOM 4553 C C . SER B 2 204 ? 78.047 27.644 114.142 1.00 18.55 204 SER B C 1
ATOM 4554 O O . SER B 2 204 ? 78.004 28.372 113.156 1.00 19.47 204 SER B O 1
ATOM 4557 N N . GLY B 2 205 ? 77.511 27.966 115.325 1.00 19.04 205 GLY B N 1
ATOM 4558 C CA . GLY B 2 205 ? 76.709 29.159 115.534 1.00 19.02 205 GLY B CA 1
ATOM 4559 C C . GLY B 2 205 ? 75.217 28.841 115.473 1.00 19.32 205 GLY B C 1
ATOM 4560 O O . GLY B 2 205 ? 74.491 29.410 114.662 1.00 18.30 205 GLY B O 1
ATOM 4561 N N . PHE B 2 206 ? 74.775 27.938 116.359 1.00 19.89 206 PHE B N 1
ATOM 4562 C CA . PHE B 2 206 ? 73.427 27.393 116.325 1.00 20.25 206 PHE B CA 1
ATOM 4563 C C . PHE B 2 206 ? 72.381 28.477 116.571 1.00 20.44 206 PHE B C 1
ATOM 4564 O O . PHE B 2 206 ? 71.281 28.397 116.029 1.00 20.25 206 PHE B O 1
ATOM 4572 N N . LYS B 2 207 ? 72.722 29.466 117.407 1.00 21.18 207 LYS B N 1
ATOM 4573 C CA . LYS B 2 207 ? 71.808 30.542 117.757 1.00 22.13 207 LYS B CA 1
ATOM 4574 C C . LYS B 2 207 ? 71.441 31.327 116.497 1.00 21.02 207 LYS B C 1
ATOM 4575 O O . LYS B 2 207 ? 70.268 31.436 116.146 1.00 19.98 207 LYS B O 1
ATOM 4581 N N . THR B 2 208 ? 72.466 31.847 115.813 1.00 20.24 208 THR B N 1
ATOM 4582 C CA . THR B 2 208 ? 72.287 32.670 114.625 1.00 19.91 208 THR B CA 1
ATOM 4583 C C . THR B 2 208 ? 71.664 31.855 113.491 1.00 18.77 208 THR B C 1
ATOM 4584 O O . THR B 2 208 ? 70.891 32.397 112.701 1.00 18.42 208 THR B O 1
ATOM 4588 N N . LYS B 2 209 ? 72.009 30.559 113.413 1.00 17.88 209 LYS B N 1
ATOM 4589 C CA . LYS B 2 209 ? 71.562 29.700 112.323 1.00 17.31 209 LYS B CA 1
ATOM 4590 C C . LYS B 2 209 ? 70.187 29.096 112.618 1.00 16.44 209 LYS B C 1
ATOM 4591 O O . LYS B 2 209 ? 69.644 28.374 111.786 1.00 16.34 209 LYS B O 1
ATOM 4597 N N . GLY B 2 210 ? 69.622 29.392 113.796 1.00 16.08 210 GLY B N 1
ATOM 4598 C CA . GLY B 2 210 ? 68.199 29.204 114.044 1.00 15.61 210 GLY B CA 1
ATOM 4599 C C . GLY B 2 210 ? 67.831 27.818 114.575 1.00 15.39 210 GLY B C 1
ATOM 4600 O O . GLY B 2 210 ? 66.719 27.347 114.342 1.00 15.30 210 GLY B O 1
ATOM 4601 N N . LEU B 2 211 ? 68.731 27.187 115.336 1.00 15.06 211 LEU B N 1
ATOM 4602 C CA . LEU B 2 211 ? 68.447 25.875 115.903 1.00 15.18 211 LEU B CA 1
ATOM 4603 C C . LEU B 2 211 ? 67.219 25.938 116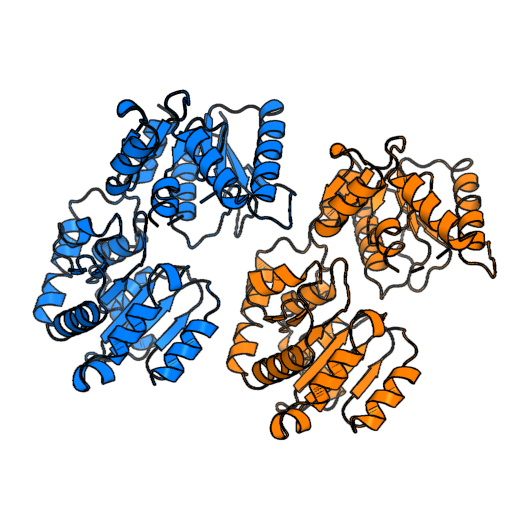.815 1.00 15.19 211 LEU B C 1
ATOM 4604 O O . LEU B 2 211 ? 66.447 24.985 116.869 1.00 14.48 211 LEU B O 1
ATOM 4609 N N . ASP B 2 212 ? 67.031 27.061 117.521 1.00 15.44 212 ASP B N 1
ATOM 4610 C CA . ASP B 2 212 ? 65.882 27.212 118.400 1.00 15.81 212 ASP B CA 1
ATOM 4611 C C . ASP B 2 212 ? 64.596 27.133 117.574 1.00 14.92 212 ASP B C 1
ATOM 4612 O O . ASP B 2 212 ? 63.629 26.498 117.996 1.00 14.55 212 ASP B O 1
ATOM 4617 N N . ARG B 2 213 ? 64.598 27.761 116.388 1.00 13.94 213 ARG B N 1
ATOM 4618 C CA . ARG B 2 213 ? 63.448 27.748 115.497 1.00 13.55 213 ARG B CA 1
ATOM 4619 C C . ARG B 2 213 ? 63.201 26.329 114.984 1.00 12.99 213 ARG B C 1
ATOM 4620 O O . ARG B 2 213 ? 62.056 25.890 114.909 1.00 12.81 213 ARG B O 1
ATOM 4628 N N . SER B 2 214 ? 64.284 25.620 114.637 1.00 12.36 214 SER B N 1
ATOM 4629 C CA . SER B 2 214 ? 64.199 24.263 114.116 1.00 12.22 214 SER B CA 1
ATOM 4630 C C . SER B 2 214 ? 63.565 23.326 115.143 1.00 12.33 214 SER B C 1
ATOM 4631 O O . SER B 2 214 ? 62.692 22.535 114.801 1.00 11.73 214 SER B O 1
ATOM 4634 N N . LEU B 2 215 ? 64.022 23.418 116.399 1.00 12.80 215 LEU B N 1
ATOM 4635 C CA . LEU B 2 215 ? 63.516 22.573 117.470 1.00 13.26 215 LEU B CA 1
ATOM 4636 C C . LEU B 2 215 ? 62.020 22.813 117.670 1.00 13.46 215 LEU B C 1
ATOM 4637 O O . LEU B 2 215 ? 61.262 21.861 117.838 1.00 13.12 215 LEU B O 1
ATOM 4642 N N . LYS B 2 216 ? 61.599 24.084 117.637 1.00 13.97 216 LYS B N 1
ATOM 4643 C CA . LYS B 2 216 ? 60.194 24.428 117.804 1.00 14.77 216 LYS B CA 1
ATOM 4644 C C . LYS B 2 216 ? 59.359 23.832 116.670 1.00 14.47 216 LYS B C 1
ATOM 4645 O O . LYS B 2 216 ? 58.247 23.366 116.906 1.00 14.38 216 LYS B O 1
ATOM 4651 N N . ALA B 2 217 ? 59.887 23.867 115.441 1.00 14.28 217 ALA B N 1
ATOM 4652 C CA . ALA B 2 217 ? 59.162 23.365 114.284 1.00 14.42 217 ALA B CA 1
ATOM 4653 C C . ALA B 2 217 ? 59.009 21.845 114.364 1.00 14.56 217 ALA B C 1
ATOM 4654 O O . ALA B 2 217 ? 57.954 21.314 114.022 1.00 14.50 217 ALA B O 1
ATOM 4656 N N . LEU B 2 218 ? 60.072 21.163 114.810 1.00 15.10 218 LEU B N 1
ATOM 4657 C CA . LEU B 2 218 ? 60.066 19.720 115.011 1.00 15.38 218 LEU B CA 1
ATOM 4658 C C . LEU B 2 218 ? 59.011 19.346 116.053 1.00 15.21 218 LEU B C 1
ATOM 4659 O O . LEU B 2 218 ? 58.190 18.461 115.815 1.00 14.86 218 LEU B O 1
ATOM 4664 N N . SER B 2 219 ? 59.013 20.063 117.185 1.00 15.22 219 SER B N 1
ATOM 4665 C CA . SER B 2 219 ? 58.077 19.815 118.272 1.00 14.96 219 SER B CA 1
ATOM 4666 C C . SER B 2 219 ? 56.629 20.039 117.833 1.00 15.13 219 SER B C 1
ATOM 4667 O O . SER B 2 219 ? 55.734 19.343 118.305 1.00 14.65 219 SER B O 1
ATOM 4670 N N . ALA B 2 220 ? 56.399 20.998 116.924 1.00 15.04 220 ALA B N 1
ATOM 4671 C CA . ALA B 2 220 ? 55.049 21.379 116.531 1.00 15.06 220 ALA B CA 1
ATOM 4672 C C . ALA B 2 220 ? 54.482 20.474 115.435 1.00 15.24 220 ALA B C 1
ATOM 4673 O O . ALA B 2 220 ? 53.335 20.661 115.032 1.00 15.25 220 ALA B O 1
ATOM 4675 N N . LEU B 2 221 ? 55.269 19.511 114.935 1.00 15.33 221 LEU B N 1
ATOM 4676 C CA . LEU B 2 221 ? 54.808 18.616 113.880 1.00 15.31 221 LEU B CA 1
ATOM 4677 C C . LEU B 2 221 ? 53.553 17.866 114.327 1.00 15.88 221 LEU B C 1
ATOM 4678 O O . LEU B 2 221 ? 53.423 17.524 115.499 1.00 15.29 221 LEU B O 1
ATOM 4683 N N . PRO B 2 222 ? 52.604 17.565 113.408 1.00 16.93 222 PRO B N 1
ATOM 4684 C CA . PRO B 2 222 ? 51.508 16.639 113.706 1.00 17.62 222 PRO B CA 1
ATOM 4685 C C . PRO B 2 222 ? 52.036 15.294 114.202 1.00 18.24 222 PRO B C 1
ATOM 4686 O O . PRO B 2 222 ? 53.127 14.878 113.819 1.00 17.15 222 PRO B O 1
ATOM 4690 N N . LYS B 2 223 ? 51.230 14.625 115.039 1.00 19.15 223 LYS B N 1
ATOM 4691 C CA . LYS B 2 223 ? 51.638 13.454 115.801 1.00 20.19 223 LYS B CA 1
ATOM 4692 C C . LYS B 2 223 ? 52.379 12.442 114.926 1.00 19.09 223 LYS B C 1
ATOM 4693 O O . LYS B 2 223 ? 53.437 11.951 115.311 1.00 18.43 223 LYS B O 1
ATOM 4699 N N . ALA B 2 224 ? 51.808 12.112 113.762 1.00 18.47 224 ALA B N 1
ATOM 4700 C CA . ALA B 2 224 ? 52.337 11.041 112.929 1.00 18.06 224 ALA B CA 1
ATOM 4701 C C . ALA B 2 224 ? 53.753 11.378 112.455 1.00 17.60 224 ALA B C 1
ATOM 4702 O O . ALA B 2 224 ? 54.634 10.521 112.492 1.00 17.27 224 ALA B O 1
ATOM 4704 N N . LEU B 2 225 ? 53.963 12.631 112.028 1.00 17.02 225 LEU B N 1
ATOM 4705 C CA . LEU B 2 225 ? 55.270 13.093 111.575 1.00 16.79 225 LEU B CA 1
ATOM 4706 C C . LEU B 2 225 ? 56.216 13.279 112.760 1.00 16.87 225 LEU B C 1
ATOM 4707 O O . LEU B 2 225 ? 57.405 12.980 112.655 1.00 16.44 225 LEU B O 1
ATOM 4712 N N . ARG B 2 226 ? 55.687 13.776 113.886 1.00 17.02 226 ARG B N 1
ATOM 4713 C CA . ARG B 2 226 ? 56.498 14.055 115.062 1.00 17.52 226 ARG B CA 1
ATOM 4714 C C . ARG B 2 226 ? 57.175 12.779 115.564 1.00 17.86 226 ARG B C 1
ATOM 4715 O O . ARG B 2 226 ? 58.322 12.819 116.003 1.00 18.43 226 ARG B O 1
ATOM 4723 N N . ARG B 2 227 ? 56.465 11.646 115.496 1.00 18.11 227 ARG B N 1
ATOM 4724 C CA . ARG B 2 227 ? 56.999 10.371 115.956 1.00 18.81 227 ARG B CA 1
ATOM 4725 C C . ARG B 2 227 ? 58.163 9.898 115.082 1.00 17.44 227 ARG B C 1
ATOM 4726 O O . ARG B 2 227 ? 59.052 9.197 115.565 1.00 17.23 227 ARG B O 1
ATOM 4734 N N . ARG B 2 228 ? 58.142 10.272 113.798 1.00 15.82 228 ARG B N 1
ATOM 4735 C CA . ARG B 2 228 ? 59.076 9.747 112.816 1.00 15.47 228 ARG B CA 1
ATOM 4736 C C . ARG B 2 228 ? 60.327 10.619 112.690 1.00 15.20 228 ARG B C 1
ATOM 4737 O O . ARG B 2 228 ? 61.316 10.174 112.114 1.00 15.14 228 ARG B O 1
ATOM 4745 N N . THR B 2 229 ? 60.271 11.861 113.189 1.00 14.79 229 THR B N 1
ATOM 4746 C CA . THR B 2 229 ? 61.260 12.870 112.837 1.00 14.83 229 THR B CA 1
ATOM 4747 C C . THR B 2 229 ? 62.338 12.972 113.919 1.00 15.47 229 THR B C 1
ATOM 4748 O O . THR B 2 229 ? 62.053 12.928 115.119 1.00 15.06 229 THR B O 1
ATOM 4752 N N . ARG B 2 230 ? 63.590 13.098 113.460 1.00 16.30 230 ARG B N 1
ATOM 4753 C CA . ARG B 2 230 ? 64.751 13.262 114.320 1.00 17.33 230 ARG B CA 1
ATOM 4754 C C . ARG B 2 230 ? 65.580 14.420 113.777 1.00 16.08 230 ARG B C 1
ATOM 4755 O O . ARG B 2 230 ? 65.469 14.758 112.600 1.00 15.23 230 ARG B O 1
ATOM 4763 N N . LEU B 2 231 ? 66.411 15.018 114.636 1.00 15.09 231 LEU B N 1
ATOM 4764 C CA . LEU B 2 231 ? 67.289 16.092 114.205 1.00 14.64 231 LEU B CA 1
ATOM 4765 C C . LEU B 2 231 ? 68.705 15.854 114.725 1.00 14.13 231 LEU B C 1
ATOM 4766 O O . LEU B 2 231 ? 68.902 15.469 115.878 1.00 13.68 231 LEU B O 1
ATOM 4771 N N . ILE B 2 232 ? 69.682 16.084 113.841 1.00 13.59 232 ILE B N 1
ATOM 4772 C CA . ILE B 2 232 ? 71.085 16.132 114.218 1.00 13.66 232 ILE B CA 1
ATOM 4773 C C . ILE B 2 232 ? 71.606 17.524 113.872 1.00 13.79 232 ILE B C 1
ATOM 4774 O O . ILE B 2 232 ? 71.472 17.973 112.733 1.00 12.99 232 ILE B O 1
ATOM 4779 N N . ALA B 2 233 ? 72.163 18.209 114.878 1.00 14.04 233 ALA B N 1
ATOM 4780 C CA . ALA B 2 233 ? 72.842 19.478 114.670 1.00 14.59 233 ALA B CA 1
ATOM 4781 C C . ALA B 2 233 ? 74.347 19.239 114.777 1.00 15.17 233 ALA B C 1
ATOM 4782 O O . ALA B 2 233 ? 74.788 18.493 115.649 1.00 15.30 233 ALA B O 1
ATOM 4784 N N . ILE B 2 234 ? 75.118 19.841 113.861 1.00 15.75 234 ILE B N 1
ATOM 4785 C CA . ILE B 2 234 ? 76.556 19.626 113.797 1.00 16.26 234 ILE B CA 1
ATOM 4786 C C . ILE B 2 234 ? 77.266 20.978 113.844 1.00 17.13 234 ILE B C 1
ATOM 4787 O O . ILE B 2 234 ? 77.116 21.800 112.938 1.00 16.71 234 ILE B O 1
ATOM 4792 N N . GLY B 2 235 ? 78.050 21.181 114.908 1.00 17.74 235 GLY B N 1
ATOM 4793 C CA . GLY B 2 235 ? 78.748 22.436 115.132 1.00 18.88 235 GLY B CA 1
ATOM 4794 C C . GLY B 2 235 ? 79.587 22.384 116.407 1.00 19.70 235 GLY B C 1
ATOM 4795 O O . GLY B 2 235 ? 79.389 21.510 117.247 1.00 18.89 235 GLY B O 1
ATOM 4796 N N . GLN B 2 236 ? 80.505 23.348 116.548 1.00 21.68 236 GLN B N 1
ATOM 4797 C CA . GLN B 2 236 ? 81.470 23.352 117.638 1.00 22.86 236 GLN B CA 1
ATOM 4798 C C . GLN B 2 236 ? 80.869 23.939 118.916 1.00 23.04 236 GLN B C 1
ATOM 4799 O O . GLN B 2 236 ? 81.505 23.887 119.969 1.00 22.93 236 GLN B O 1
ATOM 4805 N N . ASP B 2 237 ? 79.640 24.466 118.832 1.00 23.25 237 ASP B N 1
ATOM 4806 C CA . ASP B 2 237 ? 79.009 25.179 119.934 1.00 23.36 237 ASP B CA 1
ATOM 4807 C C . ASP B 2 237 ? 78.881 24.295 121.171 1.00 24.10 237 ASP B C 1
ATOM 4808 O O . ASP B 2 237 ? 78.803 23.072 121.072 1.00 23.41 237 ASP B O 1
ATOM 4813 N N . ASP B 2 238 ? 78.814 24.956 122.332 1.00 25.11 238 ASP B N 1
ATOM 4814 C CA . ASP B 2 238 ? 78.422 24.330 123.581 1.00 26.00 238 ASP B CA 1
ATOM 4815 C C . ASP B 2 238 ? 76.941 23.964 123.480 1.00 25.83 238 ASP B C 1
ATOM 4816 O O . ASP B 2 238 ? 76.103 24.841 123.275 1.00 25.09 238 ASP B O 1
ATOM 4821 N N . PRO B 2 239 ? 76.566 22.668 123.603 1.00 25.33 239 PRO B N 1
ATOM 4822 C CA . PRO B 2 239 ? 75.163 22.265 123.460 1.00 25.75 239 PRO B CA 1
ATOM 4823 C C . PRO B 2 239 ? 74.243 22.650 124.621 1.00 26.01 239 PRO B C 1
ATOM 4824 O O . PRO B 2 239 ? 73.023 22.614 124.476 1.00 24.04 239 PRO B O 1
ATOM 4828 N N . LYS B 2 240 ? 74.838 23.061 125.749 1.00 26.94 240 LYS B N 1
ATOM 4829 C CA . LYS B 2 240 ? 74.166 23.061 127.041 1.00 28.84 240 LYS B CA 1
ATOM 4830 C C . LYS B 2 240 ? 72.900 23.923 127.009 1.00 28.12 240 LYS B C 1
ATOM 4831 O O . LYS B 2 240 ? 71.860 23.482 127.493 1.00 28.69 240 LYS B O 1
ATOM 4837 N N . PRO B 2 241 ? 72.907 25.153 126.439 1.00 28.14 241 PRO B N 1
ATOM 4838 C CA . PRO B 2 241 ? 71.688 25.967 126.356 1.00 28.03 241 PRO B CA 1
ATOM 4839 C C . PRO B 2 241 ? 70.540 25.326 125.574 1.00 27.86 241 PRO B C 1
ATOM 4840 O O . PRO B 2 241 ? 69.370 25.560 125.871 1.00 28.15 241 PRO B O 1
ATOM 4844 N N . PHE B 2 242 ? 70.883 24.509 124.573 1.00 27.39 242 PHE B N 1
ATOM 4845 C CA . PHE B 2 242 ? 69.891 23.908 123.697 1.00 27.12 242 PHE B CA 1
ATOM 4846 C C . PHE B 2 242 ? 69.288 22.658 124.339 1.00 27.01 242 PHE B C 1
ATOM 4847 O O . PHE B 2 242 ? 68.137 22.324 124.070 1.00 25.77 242 PHE B O 1
ATOM 4855 N N . LEU B 2 243 ? 70.053 21.988 125.208 1.00 27.20 243 LEU B N 1
ATOM 4856 C CA . LEU B 2 243 ? 69.579 20.785 125.876 1.00 27.32 243 LEU B CA 1
ATOM 4857 C C . LEU B 2 243 ? 68.385 21.121 126.773 1.00 26.17 243 LEU B C 1
ATOM 4858 O O . LEU B 2 243 ? 67.472 20.311 126.918 1.00 25.76 243 LEU B O 1
ATOM 4863 N N . LEU B 2 244 ? 68.390 22.334 127.340 1.00 25.28 244 LEU B N 1
ATOM 4864 C CA . LEU B 2 244 ? 67.300 22.837 128.164 1.00 24.74 244 LEU B CA 1
ATOM 4865 C C . LEU B 2 244 ? 66.013 22.960 127.340 1.00 23.48 244 LEU B C 1
ATOM 4866 O O . LEU B 2 244 ? 64.941 22.560 127.794 1.00 22.52 244 LEU B O 1
ATOM 4871 N N . GLN B 2 245 ? 66.127 23.513 126.126 1.00 22.12 245 GLN B N 1
ATOM 4872 C CA . GLN B 2 245 ? 64.991 23.650 125.224 1.00 21.89 245 GLN B CA 1
ATOM 4873 C C . GLN B 2 245 ? 64.512 22.271 124.775 1.00 20.09 245 GLN B C 1
ATOM 4874 O O . GLN B 2 245 ? 63.310 22.021 124.704 1.00 18.91 245 GLN B O 1
ATOM 4880 N N . ILE B 2 246 ? 65.470 21.387 124.474 1.00 19.00 246 ILE B N 1
ATOM 4881 C CA . ILE B 2 246 ? 65.176 20.053 123.980 1.00 18.94 246 ILE B CA 1
ATOM 4882 C C . ILE B 2 246 ? 64.344 19.295 125.015 1.00 18.60 246 ILE B C 1
ATOM 4883 O O . ILE B 2 246 ? 63.366 18.642 124.661 1.00 17.62 246 ILE B O 1
ATOM 4888 N N . ALA B 2 247 ? 64.733 19.403 126.291 1.00 19.08 247 ALA B N 1
ATOM 4889 C CA . ALA B 2 247 ? 64.069 18.679 127.363 1.00 19.72 247 ALA B CA 1
ATOM 4890 C C . ALA B 2 247 ? 62.641 19.190 127.543 1.00 20.06 247 ALA B C 1
ATOM 4891 O O . ALA B 2 247 ? 61.716 18.389 127.675 1.00 20.56 247 ALA B O 1
ATOM 4893 N N . ALA B 2 248 ? 62.470 20.521 127.512 1.00 20.27 248 ALA B N 1
ATOM 4894 C CA . ALA B 2 248 ? 61.178 21.154 127.740 1.00 20.31 248 ALA B CA 1
ATOM 4895 C C . ALA B 2 248 ? 60.197 20.828 126.615 1.00 20.61 248 ALA B C 1
ATOM 4896 O O . ALA B 2 248 ? 58.990 20.798 126.841 1.00 20.25 248 ALA B O 1
ATOM 4898 N N . LEU B 2 249 ? 60.721 20.593 125.405 1.00 20.69 249 LEU B N 1
ATOM 4899 C CA . LEU B 2 249 ? 59.891 20.249 124.260 1.00 21.09 249 LEU B CA 1
ATOM 4900 C C . LEU B 2 249 ? 59.607 18.747 124.229 1.00 20.98 249 LEU B C 1
ATOM 4901 O O . LEU B 2 249 ? 58.788 18.292 123.430 1.00 21.13 249 LEU B O 1
ATOM 4906 N N . GLY B 2 250 ? 60.303 17.983 125.079 1.00 21.16 250 GLY B N 1
ATOM 4907 C CA . GLY B 2 250 ? 60.133 16.541 125.153 1.00 21.80 250 GLY B CA 1
ATOM 4908 C C . GLY B 2 250 ? 60.805 15.813 123.989 1.00 22.47 250 GLY B C 1
ATOM 4909 O O . GLY B 2 250 ? 60.299 14.788 123.536 1.00 22.96 250 GLY B O 1
ATOM 4910 N N . LEU B 2 251 ? 61.968 16.325 123.555 1.00 22.23 251 LEU B N 1
ATOM 4911 C CA . LEU B 2 251 ? 62.639 15.862 122.348 1.00 22.01 251 LEU B CA 1
ATOM 4912 C C . LEU B 2 251 ? 63.976 15.187 122.662 1.00 21.63 251 LEU B C 1
ATOM 4913 O O . LEU B 2 251 ? 64.779 14.977 121.752 1.00 19.86 251 LEU B O 1
ATOM 4918 N N . ASN B 2 252 ? 64.200 14.811 123.931 1.00 21.39 252 ASN B N 1
ATOM 4919 C CA . ASN B 2 252 ? 65.469 14.235 124.357 1.00 21.80 252 ASN B CA 1
ATOM 4920 C C . ASN B 2 252 ? 65.880 13.060 123.472 1.00 21.79 252 ASN B C 1
ATOM 4921 O O . ASN B 2 252 ? 67.063 12.900 123.187 1.00 21.78 252 ASN B O 1
ATOM 4926 N N . ASP B 2 253 ? 64.907 12.232 123.064 1.00 22.19 253 ASP B N 1
ATOM 4927 C CA . ASP B 2 253 ? 65.186 10.984 122.369 1.00 22.91 253 ASP B CA 1
ATOM 4928 C C . ASP B 2 253 ? 65.219 11.175 120.849 1.00 22.25 253 ASP B C 1
ATOM 4929 O O . ASP B 2 253 ? 65.462 10.210 120.124 1.00 22.26 253 ASP B O 1
ATOM 4934 N N . GLN B 2 254 ? 64.987 12.405 120.367 1.00 21.27 254 GLN B N 1
ATOM 4935 C CA . GLN B 2 254 ? 64.842 12.653 118.940 1.00 20.66 254 GLN B CA 1
ATOM 4936 C C . GLN B 2 254 ? 65.819 13.713 118.430 1.00 19.60 254 GLN B C 1
ATOM 4937 O O . GLN B 2 254 ? 65.807 14.015 117.236 1.00 19.64 254 GLN B O 1
ATOM 4943 N N . VAL B 2 255 ? 66.654 14.276 119.313 1.00 18.17 255 VAL B N 1
ATOM 4944 C CA . VAL B 2 255 ? 67.605 15.306 118.922 1.00 17.82 255 VAL B CA 1
ATOM 4945 C C . VAL B 2 255 ? 68.988 14.924 119.443 1.00 17.62 255 VAL B C 1
ATOM 4946 O O . VAL B 2 255 ? 69.131 14.519 120.595 1.00 16.96 255 VAL B O 1
ATOM 4950 N N . GLN B 2 256 ? 69.995 15.063 118.574 1.00 17.64 256 GLN B N 1
ATOM 4951 C CA . GLN B 2 256 ? 71.394 14.953 118.955 1.00 18.13 256 GLN B CA 1
ATOM 4952 C C . GLN B 2 256 ? 72.139 16.195 118.481 1.00 17.82 256 GLN B C 1
ATOM 4953 O O . GLN B 2 256 ? 71.869 16.697 117.393 1.00 17.01 256 GLN B O 1
ATOM 4959 N N . ILE B 2 257 ? 73.096 16.663 119.289 1.00 17.67 257 ILE B N 1
ATOM 4960 C CA . ILE B 2 257 ? 73.973 17.748 118.878 1.00 17.74 257 ILE B CA 1
ATOM 4961 C C . ILE B 2 257 ? 75.394 17.193 118.852 1.00 17.81 257 ILE B C 1
ATOM 4962 O O . ILE B 2 257 ? 75.890 16.722 119.870 1.00 17.96 257 ILE B O 1
ATOM 4967 N N . LEU B 2 258 ? 76.011 17.217 117.665 1.00 17.70 258 LEU B N 1
ATOM 4968 C CA . LEU B 2 258 ? 77.338 16.665 117.457 1.00 18.13 258 LEU B CA 1
ATOM 4969 C C . LEU B 2 258 ? 78.350 17.795 117.295 1.00 18.22 258 LEU B C 1
ATOM 4970 O O . LEU B 2 258 ? 78.010 18.885 116.839 1.00 17.72 258 LEU B O 1
ATOM 4975 N N . LYS B 2 259 ? 79.599 17.507 117.676 1.00 18.51 259 LYS B N 1
ATOM 4976 C CA . LYS B 2 259 ? 80.711 18.412 117.449 1.00 18.91 259 LYS B CA 1
ATOM 4977 C C . LYS B 2 259 ? 81.081 18.408 115.966 1.00 19.21 259 LYS B C 1
ATOM 4978 O O . LYS B 2 259 ? 80.684 17.514 115.221 1.00 18.47 259 LYS B O 1
ATOM 4984 N N . GLY B 2 260 ? 81.854 19.419 115.554 1.00 19.52 260 GLY B N 1
ATOM 4985 C CA . GLY B 2 260 ? 82.312 19.532 114.178 1.00 20.31 260 GLY B CA 1
ATOM 4986 C C . GLY B 2 260 ? 82.993 18.252 113.698 1.00 20.95 260 GLY B C 1
ATOM 4987 O O . GLY B 2 260 ? 83.610 17.540 114.489 1.00 21.44 260 GLY B O 1
ATOM 4988 N N . ARG B 2 261 ? 82.877 17.960 112.397 1.00 20.97 261 ARG B N 1
ATOM 4989 C CA . ARG B 2 261 ? 83.450 16.738 111.853 1.00 21.66 261 ARG B CA 1
ATOM 4990 C C . ARG B 2 261 ? 83.647 16.856 110.345 1.00 21.00 261 ARG B C 1
ATOM 4991 O O . ARG B 2 261 ? 83.060 17.723 109.705 1.00 20.80 261 ARG B O 1
ATOM 4999 N N . SER B 2 262 ? 84.469 15.953 109.795 1.00 20.36 262 SER B N 1
ATOM 5000 C CA . SER B 2 262 ? 84.933 16.055 108.419 1.00 20.29 262 SER B CA 1
ATOM 5001 C C . SER B 2 262 ? 83.998 15.332 107.448 1.00 19.65 262 SER B C 1
ATOM 5002 O O . SER B 2 262 ? 84.026 15.619 106.253 1.00 20.46 262 SER B O 1
ATOM 5005 N N . ASP B 2 263 ? 83.149 14.426 107.953 1.00 18.21 263 ASP B N 1
ATOM 5006 C CA . ASP B 2 263 ? 82.391 13.526 107.094 1.00 17.80 263 ASP B CA 1
ATOM 5007 C C . ASP B 2 263 ? 80.991 14.080 106.811 1.00 16.66 263 ASP B C 1
ATOM 5008 O O . ASP B 2 263 ? 80.021 13.326 106.772 1.00 15.82 263 ASP B O 1
ATOM 5013 N N . ILE B 2 264 ? 80.900 15.389 106.541 1.00 15.90 264 ILE B N 1
ATOM 5014 C CA . ILE B 2 264 ? 79.624 16.046 106.290 1.00 15.57 264 ILE B CA 1
ATOM 5015 C C . ILE B 2 264 ? 78.901 15.387 105.112 1.00 15.03 264 ILE B C 1
ATOM 5016 O O . ILE B 2 264 ? 77.688 15.194 105.176 1.00 14.43 264 ILE B O 1
ATOM 5021 N N . PRO B 2 265 ? 79.587 15.015 104.005 1.00 14.95 265 PRO B N 1
ATOM 5022 C CA . PRO B 2 265 ? 78.910 14.382 102.869 1.00 15.11 265 PRO B CA 1
ATOM 5023 C C . PRO B 2 265 ? 78.039 13.175 103.221 1.00 15.03 265 PRO B C 1
ATOM 5024 O O . PRO B 2 265 ? 76.986 12.996 102.616 1.00 14.97 265 PRO B O 1
ATOM 5028 N N . ARG B 2 266 ? 78.471 12.369 104.202 1.00 15.20 266 ARG B N 1
ATOM 5029 C CA . ARG B 2 266 ? 77.713 11.206 104.642 1.00 15.31 266 ARG B CA 1
ATOM 5030 C C . ARG B 2 266 ? 76.356 11.641 105.186 1.00 14.54 266 ARG B C 1
ATOM 5031 O O . ARG B 2 266 ? 75.346 10.991 104.914 1.00 14.38 266 ARG B O 1
ATOM 5039 N N . PHE B 2 267 ? 76.369 12.719 105.985 1.00 13.58 267 PHE B N 1
ATOM 5040 C CA . PHE B 2 267 ? 75.170 13.248 106.615 1.00 13.17 267 PHE B CA 1
ATOM 5041 C C . PHE B 2 267 ? 74.226 13.818 105.559 1.00 12.82 267 PHE B C 1
ATOM 5042 O O . PHE B 2 267 ? 73.012 13.680 105.681 1.00 13.14 267 PHE B O 1
ATOM 5050 N N . LEU B 2 268 ? 74.786 14.468 104.530 1.00 12.48 268 LEU B N 1
ATOM 5051 C CA . LEU B 2 268 ? 73.985 15.052 103.461 1.00 12.14 268 LEU B CA 1
ATOM 5052 C C . LEU B 2 268 ? 73.273 13.962 102.658 1.00 11.70 268 LEU B C 1
ATOM 5053 O O . LEU B 2 268 ? 72.143 14.160 102.217 1.00 11.47 268 LEU B O 1
ATOM 5058 N N . LEU B 2 269 ? 73.936 12.815 102.469 1.00 11.29 269 LEU B N 1
ATOM 5059 C CA . LEU B 2 269 ? 73.371 11.716 101.697 1.00 11.40 269 LEU B CA 1
ATOM 5060 C C . LEU B 2 269 ? 72.413 10.884 102.551 1.00 11.28 269 LEU B C 1
ATOM 5061 O O . LEU B 2 269 ? 71.469 10.294 102.026 1.00 11.38 269 LEU B O 1
ATOM 5066 N N . GLY B 2 270 ? 72.668 10.835 103.863 1.00 11.12 270 GLY B N 1
ATOM 5067 C CA . GLY B 2 270 ? 71.918 9.992 104.779 1.00 11.10 270 GLY B CA 1
ATOM 5068 C C . GLY B 2 270 ? 70.657 10.663 105.323 1.00 11.01 270 GLY B C 1
ATOM 5069 O O . GLY B 2 270 ? 69.766 9.978 105.815 1.00 10.79 270 GLY B O 1
ATOM 5070 N N . ALA B 2 271 ? 70.595 11.999 105.227 1.00 11.12 271 ALA B N 1
ATOM 5071 C CA . ALA B 2 271 ? 69.507 12.782 105.794 1.00 11.09 271 ALA B CA 1
ATOM 5072 C C . ALA B 2 271 ? 68.337 12.862 104.818 1.00 11.00 271 ALA B C 1
ATOM 5073 O O . ALA B 2 271 ? 68.446 12.436 103.669 1.00 10.82 271 ALA B O 1
ATOM 5075 N N . ASP B 2 272 ? 67.228 13.447 105.291 1.00 11.00 272 ASP B N 1
ATOM 5076 C CA . ASP B 2 272 ? 66.011 13.567 104.500 1.00 11.23 272 ASP B CA 1
ATOM 5077 C C . ASP B 2 272 ? 65.670 15.035 104.236 1.00 11.46 272 ASP B C 1
ATOM 5078 O O . ASP B 2 272 ? 64.984 15.330 103.258 1.00 11.22 272 ASP B O 1
ATOM 5083 N N . LEU B 2 273 ? 66.140 15.943 105.103 1.00 11.61 273 LEU B N 1
ATOM 5084 C CA . LEU B 2 273 ? 65.990 17.374 104.894 1.00 11.99 273 LEU B CA 1
ATOM 5085 C C . LEU B 2 273 ? 67.108 18.121 105.619 1.00 11.74 273 LEU B C 1
ATOM 5086 O O . LEU B 2 273 ? 67.447 17.780 106.750 1.00 11.49 273 LEU B O 1
ATOM 5091 N N . LEU B 2 274 ? 67.677 19.139 104.959 1.00 11.51 274 LEU B N 1
ATOM 5092 C CA . LEU B 2 274 ? 68.501 20.119 105.648 1.00 11.39 274 LEU B CA 1
ATOM 5093 C C . LEU B 2 274 ? 67.610 21.291 106.037 1.00 11.16 274 LEU B C 1
ATOM 5094 O O . LEU B 2 274 ? 66.906 21.843 105.192 1.00 10.93 274 LEU B O 1
ATOM 5099 N N . ILE B 2 275 ? 67.646 21.654 107.321 1.00 11.00 275 ILE B N 1
ATOM 5100 C CA . ILE B 2 275 ? 66.847 22.758 107.826 1.00 11.11 275 ILE B CA 1
ATOM 5101 C C . ILE B 2 275 ? 67.802 23.867 108.261 1.00 11.30 275 ILE B C 1
ATOM 5102 O O . ILE B 2 275 ? 68.776 23.615 108.973 1.00 11.29 275 ILE B O 1
ATOM 5107 N N . HIS B 2 276 ? 67.515 25.095 107.816 1.00 11.36 276 HIS B N 1
ATOM 5108 C CA . HIS B 2 276 ? 68.428 26.209 108.023 1.00 11.54 276 HIS B CA 1
ATOM 5109 C C . HIS B 2 276 ? 67.626 27.503 108.131 1.00 11.61 276 HIS B C 1
ATOM 5110 O O . HIS B 2 276 ? 67.694 28.347 107.240 1.00 11.51 276 HIS B O 1
ATOM 5117 N N . PRO B 2 277 ? 66.853 27.705 109.226 1.00 11.93 277 PRO B N 1
ATOM 5118 C CA . PRO B 2 277 ? 66.048 28.914 109.408 1.00 12.21 277 PRO B CA 1
ATOM 5119 C C . PRO B 2 277 ? 66.829 30.009 110.134 1.00 12.55 277 PRO B C 1
ATOM 5120 O O . PRO B 2 277 ? 66.450 30.448 111.219 1.00 12.71 277 PRO B O 1
ATOM 5124 N N . ALA B 2 278 ? 67.929 30.441 109.510 1.00 12.98 278 ALA B N 1
ATOM 5125 C CA . ALA B 2 278 ? 68.862 31.374 110.118 1.00 13.52 278 ALA B CA 1
ATOM 5126 C C . ALA B 2 278 ? 68.217 32.747 110.299 1.00 14.03 278 ALA B C 1
ATOM 5127 O O . ALA B 2 278 ? 67.370 33.150 109.502 1.00 13.66 278 ALA B O 1
ATOM 5129 N N . TYR B 2 279 ? 68.636 33.444 111.367 1.00 15.05 279 TYR B N 1
ATOM 5130 C CA . TYR B 2 279 ? 68.265 34.831 111.617 1.00 16.08 279 TYR B CA 1
ATOM 5131 C C . TYR B 2 279 ? 68.963 35.726 110.597 1.00 16.88 279 TYR B C 1
ATOM 5132 O O . TYR B 2 279 ? 68.394 36.711 110.125 1.00 16.39 279 TYR B O 1
ATOM 5141 N N . ASN B 2 280 ? 70.214 35.363 110.292 1.00 17.59 280 ASN B N 1
ATOM 5142 C CA . ASN B 2 280 ? 70.999 36.002 109.253 1.00 18.76 280 ASN B CA 1
ATOM 5143 C C . ASN B 2 280 ? 72.083 35.028 108.800 1.00 18.42 280 ASN B C 1
ATOM 5144 O O . ASN B 2 280 ? 72.502 34.157 109.563 1.00 18.14 280 ASN B O 1
ATOM 5149 N N . GLU B 2 281 ? 72.527 35.195 107.551 1.00 18.16 281 GLU B N 1
ATOM 5150 C CA . GLU B 2 281 ? 73.499 34.306 106.935 1.00 17.55 281 GLU B CA 1
ATOM 5151 C C . GLU B 2 281 ? 73.988 34.976 105.654 1.00 16.89 281 GLU B C 1
ATOM 5152 O O . GLU B 2 281 ? 73.203 35.172 104.729 1.00 16.26 281 GLU B O 1
ATOM 5158 N N . ASN B 2 282 ? 75.275 35.344 105.623 1.00 16.46 282 ASN B N 1
ATOM 5159 C CA . ASN B 2 282 ? 75.851 36.094 104.514 1.00 16.31 282 ASN B CA 1
ATOM 5160 C C . ASN B 2 282 ? 75.668 35.303 103.216 1.00 15.33 282 ASN B C 1
ATOM 5161 O O . ASN B 2 282 ? 75.242 35.863 102.205 1.00 14.78 282 ASN B O 1
ATOM 5166 N N . THR B 2 283 ? 75.981 33.999 103.248 1.00 14.35 283 THR B N 1
ATOM 5167 C CA . THR B 2 283 ? 75.756 33.135 102.098 1.00 13.86 283 THR B CA 1
ATOM 5168 C C . THR B 2 283 ? 75.058 31.846 102.534 1.00 13.53 283 THR B C 1
ATOM 5169 O O . THR B 2 283 ? 73.847 31.711 102.351 1.00 13.30 283 THR B O 1
ATOM 5173 N N . GLY B 2 284 ? 75.826 30.907 103.103 1.00 13.20 284 GLY B N 1
ATOM 5174 C CA . GLY B 2 284 ? 75.295 29.623 103.540 1.00 13.06 284 GLY B CA 1
ATOM 5175 C C . GLY B 2 284 ? 75.705 28.489 102.604 1.00 13.01 284 GLY B C 1
ATOM 5176 O O . GLY B 2 284 ? 74.874 27.935 101.888 1.00 12.84 284 GLY B O 1
ATOM 5177 N N . THR B 2 285 ? 77.002 28.156 102.630 1.00 12.87 285 THR B N 1
ATOM 5178 C CA . THR B 2 285 ? 77.576 27.102 101.806 1.00 13.05 285 THR B CA 1
ATOM 5179 C C . THR B 2 285 ? 76.825 25.779 101.974 1.00 12.35 285 THR B C 1
ATOM 5180 O O . THR B 2 285 ? 76.653 25.055 101.000 1.00 12.02 285 THR B O 1
ATOM 5184 N N . VAL B 2 286 ? 76.375 25.467 103.198 1.00 11.92 286 VAL B N 1
ATOM 5185 C CA . VAL B 2 286 ? 75.718 24.194 103.470 1.00 11.64 286 VAL B CA 1
ATOM 5186 C C . VAL B 2 286 ? 74.429 24.071 102.656 1.00 11.25 286 VAL B C 1
ATOM 5187 O O . VAL B 2 286 ? 74.012 22.953 102.354 1.00 11.17 286 VAL B O 1
ATOM 5191 N N . LEU B 2 287 ? 73.810 25.206 102.298 1.00 10.86 287 LEU B N 1
ATOM 5192 C CA . LEU B 2 287 ? 72.598 25.195 101.490 1.00 10.81 287 LEU B CA 1
ATOM 5193 C C . LEU B 2 287 ? 72.891 24.547 100.136 1.00 10.65 287 LEU B C 1
ATOM 5194 O O . LEU B 2 287 ? 72.112 23.719 99.668 1.00 10.25 287 LEU B O 1
ATOM 5199 N N . LEU B 2 288 ? 74.025 24.924 99.528 1.00 10.47 288 LEU B N 1
ATOM 5200 C CA . LEU B 2 288 ? 74.404 24.426 98.213 1.00 10.55 288 LEU B CA 1
ATOM 5201 C C . LEU B 2 288 ? 75.022 23.032 98.308 1.00 10.33 288 LEU B C 1
ATOM 5202 O O . LEU B 2 288 ? 74.936 22.270 97.351 1.00 10.35 288 LEU B O 1
ATOM 5207 N N . GLU B 2 289 ? 75.669 22.713 99.437 1.00 10.33 289 GLU B N 1
ATOM 5208 C CA . GLU B 2 289 ? 76.194 21.374 99.664 1.00 10.47 289 GLU B CA 1
ATOM 5209 C C . GLU B 2 289 ? 75.042 20.366 99.704 1.00 10.33 289 GLU B C 1
ATOM 5210 O O . GLU B 2 289 ? 75.140 19.280 99.143 1.00 10.12 289 GLU B O 1
ATOM 5216 N N . ALA B 2 290 ? 73.941 20.737 100.365 1.00 10.30 290 ALA B N 1
ATOM 5217 C CA . ALA B 2 290 ? 72.733 19.927 100.372 1.00 10.32 290 ALA B CA 1
ATOM 5218 C C . ALA B 2 290 ? 72.199 19.761 98.947 1.00 10.52 290 ALA B C 1
ATOM 5219 O O . ALA B 2 290 ? 71.893 18.645 98.522 1.00 10.46 290 ALA B O 1
ATOM 5221 N N . LEU B 2 291 ? 72.124 20.875 98.202 1.00 10.51 291 LEU B N 1
ATOM 5222 C CA . LEU B 2 291 ? 71.619 20.874 96.836 1.00 10.53 291 LEU B CA 1
ATOM 5223 C C . LEU B 2 291 ? 72.402 19.888 95.966 1.00 10.46 291 LEU B C 1
ATOM 5224 O O . LEU B 2 291 ? 71.804 19.069 95.268 1.00 10.42 291 LEU B O 1
ATOM 5229 N N . VAL B 2 292 ? 73.739 19.938 96.017 1.00 10.42 292 VAL B N 1
ATOM 5230 C CA . VAL B 2 292 ? 74.546 19.103 95.137 1.00 10.41 292 VAL B CA 1
ATOM 5231 C C . VAL B 2 292 ? 74.576 17.655 95.633 1.00 10.40 292 VAL B C 1
ATOM 5232 O O . VAL B 2 292 ? 75.030 16.785 94.892 1.00 10.39 292 VAL B O 1
ATOM 5236 N N . SER B 2 293 ? 74.114 17.411 96.874 1.00 10.35 293 SER B N 1
ATOM 5237 C CA . SER B 2 293 ? 73.935 16.071 97.420 1.00 10.60 293 SER B CA 1
ATOM 5238 C C . SER B 2 293 ? 72.536 15.522 97.136 1.00 10.51 293 SER B C 1
ATOM 5239 O O . SER B 2 293 ? 72.252 14.367 97.460 1.00 10.17 293 SER B O 1
ATOM 5242 N N . GLY B 2 294 ? 71.653 16.358 96.576 1.00 10.42 294 GLY B N 1
ATOM 5243 C CA . GLY B 2 294 ? 70.270 15.971 96.350 1.00 10.33 294 GLY B CA 1
ATOM 5244 C C . GLY B 2 294 ? 69.478 15.886 97.653 1.00 10.43 294 GLY B C 1
ATOM 5245 O O . GLY B 2 294 ? 68.536 15.100 97.757 1.00 10.65 294 GLY B O 1
ATOM 5246 N N . LEU B 2 295 ? 69.868 16.702 98.641 1.00 10.23 295 LEU B N 1
ATOM 5247 C CA . LEU B 2 295 ? 69.160 16.781 99.908 1.00 10.15 295 LEU B CA 1
ATOM 5248 C C . LEU B 2 295 ? 68.253 18.009 99.871 1.00 10.15 295 LEU B C 1
ATOM 5249 O O . LEU B 2 295 ? 68.744 19.131 99.758 1.00 10.08 295 LEU B O 1
ATOM 5254 N N . PRO B 2 296 ? 66.911 17.848 99.929 1.00 10.26 296 PRO B N 1
ATOM 5255 C CA . PRO B 2 296 ? 66.006 19.000 99.940 1.00 10.40 296 PRO B CA 1
ATOM 5256 C C . PRO B 2 296 ? 66.295 19.950 101.101 1.00 10.51 296 PRO B C 1
ATOM 5257 O O . PRO B 2 296 ? 66.700 19.508 102.179 1.00 10.60 296 PRO B O 1
ATOM 5261 N N . VAL B 2 297 ? 66.071 21.250 100.860 1.00 10.53 297 VAL B N 1
ATOM 5262 C CA . VAL B 2 297 ? 66.446 22.301 101.791 1.00 10.75 297 VAL B CA 1
ATOM 5263 C C . VAL B 2 297 ? 65.214 23.115 102.190 1.00 11.09 297 VAL B C 1
ATOM 5264 O O . VAL B 2 297 ? 64.394 23.468 101.343 1.00 10.99 297 VAL B O 1
ATOM 5268 N N . LEU B 2 298 ? 65.122 23.420 103.493 1.00 11.45 298 LEU B N 1
ATOM 5269 C CA . LEU B 2 298 ? 64.204 24.416 104.030 1.00 11.81 298 LEU B CA 1
ATOM 5270 C C . LEU B 2 298 ? 65.050 25.539 104.630 1.00 12.08 298 LEU B C 1
ATOM 5271 O O . LEU B 2 298 ? 65.812 25.301 105.569 1.00 11.93 298 LEU B O 1
ATOM 5276 N N . VAL B 2 299 ? 64.911 26.756 104.082 1.00 12.20 299 VAL B N 1
ATOM 5277 C CA . VAL B 2 299 ? 65.780 27.868 104.441 1.00 12.37 299 VAL B CA 1
ATOM 5278 C C . VAL B 2 299 ? 64.976 29.169 104.495 1.00 12.73 299 VAL B C 1
ATOM 5279 O O . VAL B 2 299 ? 63.980 29.316 103.791 1.00 12.81 299 VAL B O 1
ATOM 5283 N N . THR B 2 300 ? 65.438 30.114 105.329 1.00 13.19 300 THR B N 1
ATOM 5284 C CA . THR B 2 300 ? 64.903 31.468 105.365 1.00 13.67 300 THR B CA 1
ATOM 5285 C C . THR B 2 300 ? 65.468 32.287 104.205 1.00 14.02 300 THR B C 1
ATOM 5286 O O . THR B 2 300 ? 66.619 32.113 103.810 1.00 13.86 300 THR B O 1
ATOM 5290 N N . ASP B 2 301 ? 64.660 33.232 103.706 1.00 14.55 301 ASP B N 1
ATOM 5291 C CA . ASP B 2 301 ? 65.024 34.016 102.535 1.00 14.78 301 ASP B CA 1
ATOM 5292 C C . ASP B 2 301 ? 66.125 35.028 102.863 1.00 14.59 301 ASP B C 1
ATOM 5293 O O . ASP B 2 301 ? 66.683 35.631 101.950 1.00 14.19 301 ASP B O 1
ATOM 5298 N N . VAL B 2 302 ? 66.450 35.211 104.153 1.00 14.48 302 VAL B N 1
ATOM 5299 C CA . VAL B 2 302 ? 67.494 36.147 104.545 1.00 14.54 302 VAL B CA 1
ATOM 5300 C C . VAL B 2 302 ? 68.873 35.625 104.136 1.00 14.30 302 VAL B C 1
ATOM 5301 O O . VAL B 2 302 ? 69.816 36.406 104.036 1.00 14.25 302 VAL B O 1
ATOM 5305 N N . CYS B 2 303 ? 69.004 34.313 103.906 1.00 14.05 303 CYS B N 1
ATOM 5306 C CA . CYS B 2 303 ? 70.296 33.733 103.568 1.00 13.70 303 CYS B CA 1
ATOM 5307 C C . CYS B 2 303 ? 70.677 34.094 102.136 1.00 13.41 303 CYS B C 1
ATOM 5308 O O . CYS B 2 303 ? 69.850 34.017 101.231 1.00 13.57 303 CYS B O 1
ATOM 5311 N N . GLY B 2 304 ? 71.956 34.438 101.947 1.00 13.13 304 GLY B N 1
ATOM 5312 C CA . GLY B 2 304 ? 72.460 34.930 100.676 1.00 13.16 304 GLY B CA 1
ATOM 5313 C C . GLY B 2 304 ? 72.383 33.901 99.550 1.00 12.81 304 GLY B C 1
ATOM 5314 O O . GLY B 2 304 ? 72.299 34.286 98.388 1.00 12.73 304 GLY B O 1
ATOM 5315 N N . TYR B 2 305 ? 72.418 32.605 99.895 1.00 12.93 305 TYR B N 1
ATOM 5316 C CA . TYR B 2 305 ? 72.369 31.535 98.907 1.00 12.86 305 TYR B CA 1
ATOM 5317 C C . TYR B 2 305 ? 70.976 30.900 98.835 1.00 12.85 305 TYR B C 1
ATOM 5318 O O . TYR B 2 305 ? 70.778 29.934 98.100 1.00 12.68 305 TYR B O 1
ATOM 5327 N N . ALA B 2 306 ? 69.993 31.457 99.558 1.00 12.75 306 ALA B N 1
ATOM 5328 C CA . ALA B 2 306 ? 68.645 30.901 99.557 1.00 12.99 306 ALA B CA 1
ATOM 5329 C C . ALA B 2 306 ? 68.050 30.897 98.147 1.00 13.05 306 ALA B C 1
ATOM 5330 O O . ALA B 2 306 ? 67.309 29.983 97.798 1.00 12.70 306 ALA B O 1
ATOM 5332 N N . HIS B 2 307 ? 68.369 31.920 97.342 1.00 13.30 307 HIS B N 1
ATOM 5333 C CA . HIS B 2 307 ? 67.772 32.079 96.023 1.00 13.73 307 HIS B CA 1
ATOM 5334 C C . HIS B 2 307 ? 68.076 30.874 95.130 1.00 13.58 307 HIS B C 1
ATOM 5335 O O . HIS B 2 307 ? 67.259 30.509 94.287 1.00 13.55 307 HIS B O 1
ATOM 5342 N N . TYR B 2 308 ? 69.255 30.261 95.312 1.00 13.20 308 TYR B N 1
ATOM 5343 C CA . TYR B 2 308 ? 69.644 29.084 94.548 1.00 13.14 308 TYR B CA 1
ATOM 5344 C C . TYR B 2 308 ? 68.646 27.940 94.746 1.00 13.18 308 TYR B C 1
ATOM 5345 O O . TYR B 2 308 ? 68.351 27.204 93.806 1.00 12.78 308 TYR B O 1
ATOM 5354 N N . ILE B 2 309 ? 68.138 27.791 95.975 1.00 13.57 309 ILE B N 1
ATOM 5355 C CA . ILE B 2 309 ? 67.199 26.726 96.298 1.00 13.57 309 ILE B CA 1
ATOM 5356 C C . ILE B 2 309 ? 65.919 26.908 95.486 1.00 13.69 309 ILE B C 1
ATOM 5357 O O . ILE B 2 309 ? 65.400 25.943 94.927 1.00 13.67 309 ILE B O 1
ATOM 5362 N N . ALA B 2 310 ? 65.408 28.146 95.447 1.00 13.82 310 ALA B N 1
ATOM 5363 C CA . ALA B 2 310 ? 64.196 28.453 94.704 1.00 13.93 310 ALA B CA 1
ATOM 5364 C C . ALA B 2 310 ? 64.450 28.276 93.209 1.00 13.98 310 ALA B C 1
ATOM 5365 O O . ALA B 2 310 ? 63.658 27.642 92.518 1.00 13.49 310 ALA B O 1
ATOM 5367 N N . GLU B 2 311 ? 65.591 28.791 92.735 1.00 14.36 311 GLU B N 1
ATOM 5368 C CA . GLU B 2 311 ? 65.923 28.781 91.318 1.00 14.72 311 GLU B CA 1
ATOM 5369 C C . GLU B 2 311 ? 66.103 27.348 90.811 1.00 13.92 311 GLU B C 1
ATOM 5370 O O . GLU B 2 311 ? 65.758 27.058 89.668 1.00 13.53 311 GLU B O 1
ATOM 5376 N N . ALA B 2 312 ? 66.616 26.452 91.667 1.00 13.12 312 ALA B N 1
ATOM 5377 C CA . ALA B 2 312 ? 66.849 25.064 91.296 1.00 12.72 312 ALA B CA 1
ATOM 5378 C C . ALA B 2 312 ? 65.613 24.193 91.540 1.00 12.45 312 ALA B C 1
ATOM 5379 O O . ALA B 2 312 ? 65.583 23.047 91.100 1.00 12.63 312 ALA B O 1
ATOM 5381 N N . ASP B 2 313 ? 64.608 24.729 92.244 1.00 12.33 313 ASP B N 1
ATOM 5382 C CA . ASP B 2 313 ? 63.446 23.963 92.683 1.00 11.96 313 ASP B CA 1
ATOM 5383 C C . ASP B 2 313 ? 63.926 22.770 93.509 1.00 11.93 313 ASP B C 1
ATOM 5384 O O . ASP B 2 313 ? 63.525 21.632 93.268 1.00 12.20 313 ASP B O 1
ATOM 5389 N N . ALA B 2 314 ? 64.779 23.053 94.500 1.00 12.05 314 ALA B N 1
ATOM 5390 C CA . ALA B 2 314 ? 65.468 22.024 95.268 1.00 12.16 314 ALA B CA 1
ATOM 5391 C C . ALA B 2 314 ? 65.101 22.129 96.747 1.00 12.44 314 ALA B C 1
ATOM 5392 O O . ALA B 2 314 ? 65.866 21.702 97.612 1.00 12.00 314 ALA B O 1
ATOM 5394 N N . GLY B 2 315 ? 63.915 22.684 97.024 1.00 12.82 315 GLY B N 1
ATOM 5395 C CA . GLY B 2 315 ? 63.428 22.836 98.383 1.00 13.28 315 GLY B CA 1
ATOM 5396 C C . GLY B 2 315 ? 62.435 23.989 98.496 1.00 13.76 315 GLY B C 1
ATOM 5397 O O . GLY B 2 315 ? 61.771 24.335 97.522 1.00 13.43 315 GLY B O 1
ATOM 5398 N N . ARG B 2 316 ? 62.348 24.576 99.694 1.00 14.47 316 ARG B N 1
ATOM 5399 C CA . ARG B 2 316 ? 61.426 25.671 99.951 1.00 15.82 316 ARG B CA 1
ATOM 5400 C C . ARG B 2 316 ? 62.141 26.793 100.699 1.00 15.39 316 ARG B C 1
ATOM 5401 O O . ARG B 2 316 ? 62.920 26.538 101.614 1.00 15.16 316 ARG B O 1
ATOM 5409 N N . VAL B 2 317 ? 61.852 28.036 100.296 1.00 15.34 317 VAL B N 1
ATOM 5410 C CA . VAL B 2 317 ? 62.411 29.215 100.936 1.00 15.22 317 VAL B CA 1
ATOM 5411 C C . VAL B 2 317 ? 61.289 29.927 101.692 1.00 15.31 317 VAL B C 1
ATOM 5412 O O . VAL B 2 317 ? 60.274 30.289 101.100 1.00 15.20 317 VAL B O 1
ATOM 5416 N N . LEU B 2 318 ? 61.482 30.115 103.003 1.00 15.41 318 LEU B N 1
ATOM 5417 C CA . LEU B 2 318 ? 60.488 30.755 103.851 1.00 15.73 318 LEU B CA 1
ATOM 5418 C C . LEU B 2 318 ? 60.624 32.272 103.741 1.00 16.10 318 LEU B C 1
ATOM 5419 O O . LEU B 2 318 ? 61.691 32.820 104.017 1.00 15.20 318 LEU B O 1
ATOM 5424 N N . PRO B 2 319 ? 59.551 32.999 103.345 1.00 16.90 319 PRO B N 1
ATOM 5425 C CA . PRO B 2 319 ? 59.629 34.449 103.162 1.00 17.48 319 PRO B CA 1
ATOM 5426 C C . PRO B 2 319 ? 59.693 35.230 104.476 1.00 17.90 319 PRO B C 1
ATOM 5427 O O . PRO B 2 319 ? 59.197 34.771 105.504 1.00 18.26 319 PRO B O 1
ATOM 5431 N N . SER B 2 320 ? 60.327 36.410 104.423 1.00 18.43 320 SER B N 1
ATOM 5432 C CA . SER B 2 320 ? 60.372 37.336 105.544 1.00 18.39 320 SER B CA 1
ATOM 5433 C C . SER B 2 320 ? 59.063 38.123 105.594 1.00 18.41 320 SER B C 1
ATOM 5434 O O . SER B 2 320 ? 58.359 38.210 104.589 1.00 18.03 320 SER B O 1
ATOM 5437 N N . PRO B 2 321 ? 58.676 38.714 106.750 1.00 18.55 321 PRO B N 1
ATOM 5438 C CA . PRO B 2 321 ? 59.377 38.515 108.021 1.00 18.77 321 PRO B CA 1
ATOM 5439 C C . PRO B 2 321 ? 59.076 37.146 108.630 1.00 18.63 321 PRO B C 1
ATOM 5440 O O . PRO B 2 321 ? 58.041 36.549 108.343 1.00 18.54 321 PRO B O 1
ATOM 5444 N N . PHE B 2 322 ? 59.988 36.668 109.482 1.00 18.78 322 PHE B N 1
ATOM 5445 C CA . PHE B 2 322 ? 59.899 35.320 110.015 1.00 18.69 322 PHE B CA 1
ATOM 5446 C C . PHE B 2 322 ? 58.674 35.180 110.915 1.00 18.84 322 PHE B C 1
ATOM 5447 O O . PHE B 2 322 ? 58.459 36.009 111.795 1.00 18.29 322 PHE B O 1
ATOM 5455 N N . GLU B 2 323 ? 57.890 34.121 110.671 1.00 19.03 323 GLU B N 1
ATOM 5456 C CA . GLU B 2 323 ? 56.842 33.672 111.574 1.00 19.29 323 GLU B CA 1
ATOM 5457 C C . GLU B 2 323 ? 57.096 32.204 111.910 1.00 18.34 323 GLU B C 1
ATOM 5458 O O . GLU B 2 323 ? 57.179 31.379 111.004 1.00 17.34 323 GLU B O 1
ATOM 5464 N N . GLN B 2 324 ? 57.192 31.880 113.207 1.00 17.79 324 GLN B N 1
ATOM 5465 C CA . GLN B 2 324 ? 57.414 30.506 113.632 1.00 17.70 324 GLN B CA 1
ATOM 5466 C C . GLN B 2 324 ? 56.294 29.606 113.110 1.00 18.05 324 GLN B C 1
ATOM 5467 O O . GLN B 2 324 ? 56.554 28.480 112.694 1.00 17.34 324 GLN B O 1
ATOM 5473 N N . ASP B 2 325 ? 55.053 30.108 113.129 1.00 18.97 325 ASP B N 1
ATOM 5474 C CA . ASP B 2 325 ? 53.904 29.361 112.636 1.00 19.80 325 ASP B CA 1
ATOM 5475 C C . ASP B 2 325 ? 54.120 28.951 111.182 1.00 18.38 325 ASP B C 1
ATOM 5476 O O . ASP B 2 325 ? 53.792 27.828 110.805 1.00 17.85 325 ASP B O 1
ATOM 5481 N N . SER B 2 326 ? 54.654 29.876 110.376 1.00 17.49 326 SER B N 1
ATOM 5482 C CA . SER B 2 326 ? 54.913 29.623 108.966 1.00 16.85 326 SER B CA 1
ATOM 5483 C C . SER B 2 326 ? 55.984 28.544 108.790 1.00 15.85 326 SER B C 1
ATOM 5484 O O . SER B 2 326 ? 55.853 27.692 107.912 1.00 15.17 326 SER B O 1
ATOM 5487 N N . LEU B 2 327 ? 57.035 28.581 109.623 1.00 15.23 327 LEU B N 1
ATOM 5488 C CA . LEU B 2 327 ? 58.078 27.564 109.577 1.00 15.14 327 LEU B CA 1
ATOM 5489 C C . LEU B 2 327 ? 57.485 26.202 109.933 1.00 14.85 327 LEU B C 1
ATOM 5490 O O . LEU B 2 327 ? 57.786 25.213 109.271 1.00 14.71 327 LEU B O 1
ATOM 5495 N N . ASN B 2 328 ? 56.658 26.168 110.988 1.00 15.05 328 ASN B N 1
ATOM 5496 C CA . ASN B 2 328 ? 56.021 24.942 111.452 1.00 15.13 328 ASN B CA 1
ATOM 5497 C C . ASN B 2 328 ? 55.223 24.308 110.314 1.00 15.49 328 ASN B C 1
ATOM 5498 O O . ASN B 2 328 ? 55.363 23.115 110.043 1.00 14.90 328 ASN B O 1
ATOM 5503 N N . ARG B 2 329 ? 54.387 25.119 109.654 1.00 15.96 329 ARG B N 1
ATOM 5504 C CA . ARG B 2 329 ? 53.530 24.646 108.577 1.00 16.68 329 ARG B CA 1
ATOM 5505 C C . ARG B 2 329 ? 54.361 24.111 107.414 1.00 15.67 329 ARG B C 1
AT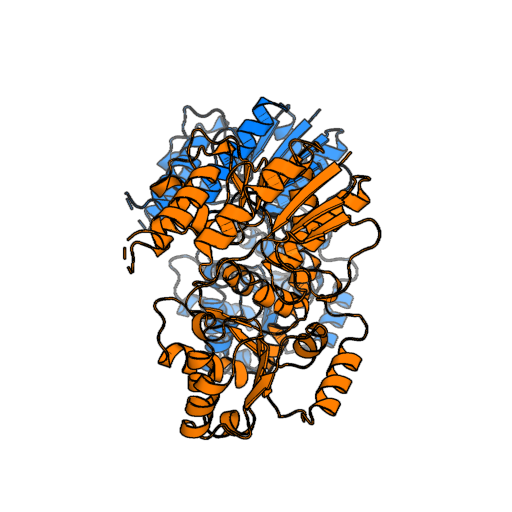OM 5506 O O . ARG B 2 329 ? 54.037 23.068 106.853 1.00 15.09 329 ARG B O 1
ATOM 5514 N N . LEU B 2 330 ? 55.421 24.842 107.050 1.00 14.82 330 LEU B N 1
ATOM 5515 C CA . LEU B 2 330 ? 56.236 24.494 105.897 1.00 14.55 330 LEU B CA 1
ATOM 5516 C C . LEU B 2 330 ? 56.991 23.188 106.150 1.00 13.78 330 LEU B C 1
ATOM 5517 O O . LEU B 2 330 ? 57.093 22.356 105.251 1.00 13.32 330 LEU B O 1
ATOM 5522 N N . LEU B 2 331 ? 57.520 23.005 107.368 1.00 13.36 331 LEU B N 1
ATOM 5523 C CA . LEU B 2 331 ? 58.232 21.775 107.687 1.00 13.39 331 LEU B CA 1
ATOM 5524 C C . LEU B 2 331 ? 57.280 20.585 107.563 1.00 13.43 331 LEU B C 1
ATOM 5525 O O . LEU B 2 331 ? 57.635 19.569 106.968 1.00 12.71 331 LEU B O 1
ATOM 5530 N N . ALA B 2 332 ? 56.071 20.720 108.125 1.00 13.80 332 ALA B N 1
ATOM 5531 C CA . ALA B 2 332 ? 55.076 19.661 108.068 1.00 14.62 332 ALA B CA 1
ATOM 5532 C C . ALA B 2 332 ? 54.723 19.324 106.618 1.00 15.51 332 ALA B C 1
ATOM 5533 O O . ALA B 2 332 ? 54.560 18.155 106.274 1.00 15.69 332 ALA B O 1
ATOM 5535 N N . GLU B 2 333 ? 54.605 20.350 105.768 1.00 16.66 333 GLU B N 1
ATOM 5536 C CA . GLU B 2 333 ? 54.173 20.156 104.392 1.00 17.69 333 GLU B CA 1
ATOM 5537 C C . GLU B 2 333 ? 55.255 19.428 103.598 1.00 16.79 333 GLU B C 1
ATOM 5538 O O . GLU B 2 333 ? 54.944 18.583 102.761 1.00 16.42 333 GLU B O 1
ATOM 5544 N N . MET B 2 334 ? 56.521 19.753 103.885 1.00 15.52 334 MET B N 1
ATOM 5545 C CA . MET B 2 334 ? 57.653 19.171 103.184 1.00 14.94 334 MET B CA 1
ATOM 5546 C C . MET B 2 334 ? 57.828 17.707 103.592 1.00 15.00 334 MET B C 1
ATOM 5547 O O . MET B 2 334 ? 58.094 16.850 102.749 1.00 14.96 334 MET B O 1
ATOM 5552 N N . LEU B 2 335 ? 57.674 17.426 104.893 1.00 14.55 335 LEU B N 1
ATOM 5553 C CA . LEU B 2 335 ? 57.888 16.086 105.418 1.00 14.50 335 LEU B CA 1
ATOM 5554 C C . LEU B 2 335 ? 56.751 15.147 105.017 1.00 14.80 335 LEU B C 1
ATOM 5555 O O . LEU B 2 335 ? 56.999 13.971 104.773 1.00 13.88 335 LEU B O 1
ATOM 5560 N N . GLU B 2 336 ? 55.521 15.675 104.941 1.00 16.22 336 GLU B N 1
ATOM 5561 C CA . GLU B 2 336 ? 54.349 14.890 104.580 1.00 17.70 336 GLU B CA 1
ATOM 5562 C C . GLU B 2 336 ? 54.422 14.416 103.126 1.00 17.09 336 GLU B C 1
ATOM 5563 O O . GLU B 2 336 ? 53.838 13.387 102.790 1.00 16.52 336 GLU B O 1
ATOM 5569 N N . ASP B 2 337 ? 55.141 15.160 102.272 1.00 16.42 337 ASP B N 1
ATOM 5570 C CA . ASP B 2 337 ? 55.064 14.985 100.829 1.00 16.06 337 ASP B CA 1
ATOM 5571 C C . ASP B 2 337 ? 56.326 14.306 100.298 1.00 15.60 337 ASP B C 1
ATOM 5572 O O . ASP B 2 337 ? 57.263 14.976 99.871 1.00 15.68 337 ASP B O 1
ATOM 5577 N N . ALA B 2 338 ? 56.320 12.967 100.281 1.00 14.99 338 ALA B N 1
ATOM 5578 C CA . ALA B 2 338 ? 57.479 12.193 99.864 1.00 14.63 338 ALA B CA 1
ATOM 5579 C C . ALA B 2 338 ? 57.763 12.392 98.372 1.00 14.20 338 ALA B C 1
ATOM 5580 O O . ALA B 2 338 ? 58.925 12.534 97.991 1.00 13.34 338 ALA B O 1
ATOM 5582 N N . PRO B 2 339 ? 56.741 12.376 97.479 1.00 13.74 339 PRO B N 1
ATOM 5583 C CA . PRO B 2 339 ? 56.940 12.733 96.071 1.00 13.54 339 PRO B CA 1
ATOM 5584 C C . PRO B 2 339 ? 57.625 14.079 95.825 1.00 12.99 339 PRO B C 1
ATOM 5585 O O . PRO B 2 339 ? 58.488 14.181 94.956 1.00 12.65 339 PRO B O 1
ATOM 5589 N N . ALA B 2 340 ? 57.242 15.107 96.593 1.00 12.72 340 ALA B N 1
ATOM 5590 C CA . ALA B 2 340 ? 57.827 16.429 96.434 1.00 12.31 340 ALA B CA 1
ATOM 5591 C C . ALA B 2 340 ? 59.310 16.394 96.797 1.00 11.85 340 ALA B C 1
ATOM 5592 O O . ALA B 2 340 ? 60.123 16.999 96.105 1.00 11.56 340 ALA B O 1
ATOM 5594 N N . ARG B 2 341 ? 59.652 15.691 97.886 1.00 11.53 341 ARG B N 1
ATOM 5595 C CA . ARG B 2 341 ? 61.036 15.595 98.328 1.00 11.20 341 ARG B CA 1
ATOM 5596 C C . ARG B 2 341 ? 61.860 14.813 97.310 1.00 11.16 341 ARG B C 1
ATOM 5597 O O . ARG B 2 341 ? 63.020 15.149 97.076 1.00 10.99 341 ARG B O 1
ATOM 5605 N N . ALA B 2 342 ? 61.258 13.780 96.703 1.00 11.08 342 ALA B N 1
ATOM 5606 C CA . ALA B 2 342 ? 61.904 13.047 95.625 1.00 11.37 342 ALA B CA 1
ATOM 5607 C C . ALA B 2 342 ? 62.184 13.967 94.435 1.00 11.35 342 ALA B C 1
ATOM 5608 O O . ALA B 2 342 ? 63.227 13.852 93.796 1.00 11.57 342 ALA B O 1
ATOM 5610 N N . ALA B 2 343 ? 61.250 14.879 94.133 1.00 11.27 343 ALA B N 1
ATOM 5611 C CA . ALA B 2 343 ? 61.429 15.807 93.024 1.00 11.13 343 ALA B CA 1
ATOM 5612 C C . ALA B 2 343 ? 62.488 16.857 93.368 1.00 10.84 343 ALA B C 1
ATOM 5613 O O . ALA B 2 343 ? 63.326 17.185 92.531 1.00 10.63 343 ALA B O 1
ATOM 5615 N N . TRP B 2 344 ? 62.461 17.380 94.601 1.00 10.77 344 TRP B N 1
ATOM 5616 C CA . TRP B 2 344 ? 63.448 18.367 95.023 1.00 10.75 344 TRP B CA 1
ATOM 5617 C C . TRP B 2 344 ? 64.862 17.787 94.933 1.00 10.67 344 TRP B C 1
ATOM 5618 O O . TRP B 2 344 ? 65.793 18.499 94.566 1.00 10.43 344 TRP B O 1
ATOM 5629 N N A SER B 2 345 ? 64.996 16.493 95.255 0.50 10.74 345 SER B N 1
ATOM 5630 N N B SER B 2 345 ? 65.005 16.493 95.250 0.50 10.78 345 SER B N 1
ATOM 5631 C CA A SER B 2 345 ? 66.268 15.788 95.198 0.50 10.90 345 SER B CA 1
ATOM 5632 C CA B SER B 2 345 ? 66.287 15.810 95.189 0.50 10.96 345 SER B CA 1
ATOM 5633 C C A SER B 2 345 ? 66.780 15.714 93.760 0.50 11.07 345 SER B C 1
ATOM 5634 C C B SER B 2 345 ? 66.786 15.722 93.748 0.50 11.10 345 SER B C 1
ATOM 5635 O O A SER B 2 345 ? 67.907 16.124 93.482 0.50 11.06 345 SER B O 1
ATOM 5636 O O B SER B 2 345 ? 67.912 16.127 93.458 0.50 11.09 345 SER B O 1
ATOM 5641 N N . ARG B 2 346 ? 65.937 15.195 92.856 1.00 11.31 346 ARG B N 1
ATOM 5642 C CA . ARG B 2 346 ? 66.255 15.103 91.434 1.00 11.57 346 ARG B CA 1
ATOM 5643 C C . ARG B 2 346 ? 66.649 16.469 90.869 1.00 11.29 346 ARG B C 1
ATOM 5644 O O . ARG B 2 346 ? 67.599 16.573 90.094 1.00 10.77 346 ARG B O 1
ATOM 5652 N N . ASN B 2 347 ? 65.895 17.508 91.252 1.00 11.09 347 ASN B N 1
ATOM 5653 C CA . ASN B 2 347 ? 66.074 18.846 90.709 1.00 11.01 347 ASN B CA 1
ATOM 5654 C C . ASN B 2 347 ? 67.417 19.425 91.149 1.00 11.00 347 ASN B C 1
ATOM 5655 O O . ASN B 2 347 ? 68.084 20.106 90.371 1.00 10.72 347 ASN B O 1
ATOM 5660 N N . GLY B 2 348 ? 67.798 19.169 92.406 1.00 10.91 348 GLY B N 1
ATOM 5661 C CA . GLY B 2 348 ? 69.077 19.624 92.926 1.00 11.19 348 GLY B CA 1
ATOM 5662 C C . GLY B 2 348 ? 70.250 19.027 92.150 1.00 11.42 348 GLY B C 1
ATOM 5663 O O . GLY B 2 348 ? 71.143 19.750 91.719 1.00 11.40 348 GLY B O 1
ATOM 5664 N N . LEU B 2 349 ? 70.217 17.703 91.959 1.00 11.68 349 LEU B N 1
ATOM 5665 C CA . LEU B 2 349 ? 71.273 16.991 91.259 1.00 12.13 349 LEU B CA 1
ATOM 5666 C C . LEU B 2 349 ? 71.361 17.467 89.809 1.00 12.43 349 LEU B C 1
ATOM 5667 O O . LEU B 2 349 ? 72.460 17.619 89.281 1.00 12.60 349 LEU B O 1
ATOM 5672 N N . ALA B 2 350 ? 70.206 17.708 89.174 1.00 12.70 350 ALA B N 1
ATOM 5673 C CA . ALA B 2 350 ? 70.170 18.222 87.812 1.00 12.97 350 ALA B CA 1
ATOM 5674 C C . ALA B 2 350 ? 70.822 19.603 87.756 1.00 13.38 350 ALA B C 1
ATOM 5675 O O . ALA B 2 350 ? 71.671 19.859 86.904 1.00 13.34 350 ALA B O 1
ATOM 5677 N N . TYR B 2 351 ? 70.427 20.481 88.685 1.00 13.90 351 TYR B N 1
ATOM 5678 C CA . TYR B 2 351 ? 70.961 21.831 88.767 1.00 14.51 351 TYR B CA 1
ATOM 5679 C C . TYR B 2 351 ? 72.473 21.798 88.993 1.00 14.59 351 TYR B C 1
ATOM 5680 O O . TYR B 2 351 ? 73.212 22.577 88.397 1.00 14.32 351 TYR B O 1
ATOM 5689 N N . ALA B 2 352 ? 72.923 20.891 89.867 1.00 14.69 352 ALA B N 1
ATOM 5690 C CA . ALA B 2 352 ? 74.327 20.795 90.242 1.00 15.12 352 ALA B CA 1
ATOM 5691 C C . ALA B 2 352 ? 75.204 20.429 89.042 1.00 15.72 352 ALA B C 1
ATOM 5692 O O . ALA B 2 352 ? 76.411 20.665 89.061 1.00 15.44 352 ALA B O 1
ATOM 5694 N N . ASP B 2 353 ? 74.594 19.854 87.999 1.00 16.45 353 ASP B N 1
ATOM 5695 C CA . ASP B 2 353 ? 75.342 19.322 86.874 1.00 17.43 353 ASP B CA 1
ATOM 5696 C C . ASP B 2 353 ? 75.618 20.404 85.827 1.00 16.86 353 ASP B C 1
ATOM 5697 O O . ASP B 2 353 ? 76.452 20.197 84.949 1.00 17.34 353 ASP B O 1
ATOM 5702 N N . HIS B 2 354 ? 74.918 21.544 85.902 1.00 16.06 354 HIS B N 1
ATOM 5703 C CA . HIS B 2 354 ? 75.124 22.621 84.942 1.00 15.60 354 HIS B CA 1
ATOM 5704 C C . HIS B 2 354 ? 75.457 23.958 85.606 1.00 15.11 354 HIS B C 1
ATOM 5705 O O . HIS B 2 354 ? 75.987 24.839 84.936 1.00 15.16 354 HIS B O 1
ATOM 5712 N N . ALA B 2 355 ? 75.168 24.120 86.906 1.00 14.54 355 ALA B N 1
ATOM 5713 C CA . ALA B 2 355 ? 75.227 25.434 87.534 1.00 14.26 355 ALA B CA 1
ATOM 5714 C C . ALA B 2 355 ? 76.659 25.784 87.941 1.00 13.89 355 ALA B C 1
ATOM 5715 O O . ALA B 2 355 ? 77.468 24.910 88.234 1.00 13.11 355 ALA B O 1
ATOM 5717 N N . ASP B 2 356 ? 76.949 27.089 87.963 1.00 14.01 356 ASP B N 1
ATOM 5718 C CA . ASP B 2 356 ? 78.274 27.591 88.287 1.00 14.13 356 ASP B CA 1
ATOM 5719 C C . ASP B 2 356 ? 78.392 27.732 89.805 1.00 13.38 356 ASP B C 1
ATOM 5720 O O . AS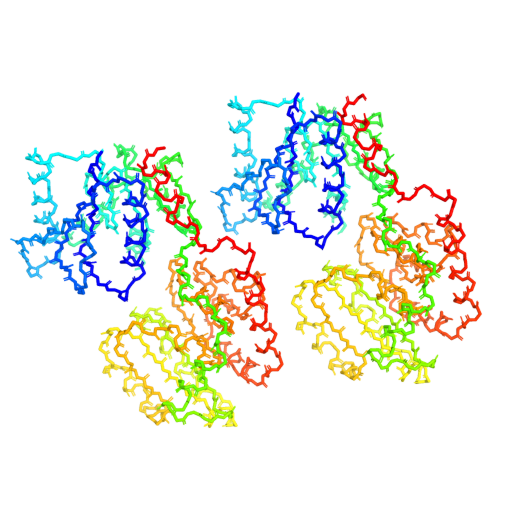P B 2 356 ? 78.259 28.831 90.343 1.00 13.47 356 ASP B O 1
ATOM 5725 N N . LEU B 2 357 ? 78.657 26.610 90.487 1.00 13.00 357 LEU B N 1
ATOM 5726 C CA . LEU B 2 357 ? 78.657 26.565 91.944 1.00 12.67 357 LEU B CA 1
ATOM 5727 C C . LEU B 2 357 ? 80.051 26.278 92.496 1.00 12.79 357 LEU B C 1
ATOM 5728 O O . LEU B 2 357 ? 80.214 26.207 93.714 1.00 12.44 357 LEU B O 1
ATOM 5733 N N . TYR B 2 358 ? 81.048 26.111 91.616 1.00 12.88 358 TYR B N 1
ATOM 5734 C CA . TYR B 2 358 ? 82.295 25.467 92.004 1.00 13.03 358 TYR B CA 1
ATOM 5735 C C . TYR B 2 358 ? 83.528 26.321 91.696 1.00 13.22 358 TYR B C 1
ATOM 5736 O O . TYR B 2 358 ? 84.625 25.960 92.119 1.00 13.16 358 TYR B O 1
ATOM 5745 N N . SER B 2 359 ? 83.353 27.447 90.989 1.00 13.23 359 SER B N 1
ATOM 5746 C CA . SER B 2 359 ? 84.464 28.105 90.313 1.00 13.34 359 SER B CA 1
ATOM 5747 C C . SER B 2 359 ? 85.094 29.228 91.143 1.00 13.17 359 SER B C 1
ATOM 5748 O O . SER B 2 359 ? 86.029 29.871 90.667 1.00 13.05 359 SER B O 1
ATOM 5751 N N . MET B 2 360 ? 84.615 29.455 92.375 1.00 13.10 360 MET B N 1
ATOM 5752 C CA . MET B 2 360 ? 85.091 30.568 93.186 1.00 13.25 360 MET B CA 1
ATOM 5753 C C . MET B 2 360 ? 86.620 30.584 93.240 1.00 13.39 360 MET B C 1
ATOM 5754 O O . MET B 2 360 ? 87.219 31.640 93.042 1.00 13.22 360 MET B O 1
ATOM 5759 N N . PRO B 2 361 ? 87.313 29.457 93.541 1.00 13.87 361 PRO B N 1
ATOM 5760 C CA . PRO B 2 361 ? 88.770 29.486 93.713 1.00 14.17 361 PRO B CA 1
ATOM 5761 C C . PRO B 2 361 ? 89.530 29.936 92.465 1.00 14.57 361 PRO B C 1
ATOM 5762 O O . PRO B 2 361 ? 90.522 30.661 92.564 1.00 14.32 361 PRO B O 1
ATOM 5766 N N . GLN B 2 362 ? 89.048 29.505 91.292 1.00 15.18 362 GLN B N 1
ATOM 5767 C CA . GLN B 2 362 ? 89.668 29.867 90.026 1.00 15.86 362 GLN B CA 1
ATOM 5768 C C . GLN B 2 362 ? 89.436 31.352 89.754 1.00 15.97 362 GLN B C 1
ATOM 5769 O O . GLN B 2 362 ? 90.340 32.043 89.296 1.00 15.39 362 GLN B O 1
ATOM 5775 N N . ARG B 2 363 ? 88.219 31.833 90.042 1.00 16.14 363 ARG B N 1
ATOM 5776 C CA . ARG B 2 363 ? 87.873 33.231 89.834 1.00 16.82 363 ARG B CA 1
ATOM 5777 C C . ARG B 2 363 ? 88.690 34.120 90.773 1.00 15.82 363 ARG B C 1
ATOM 5778 O O . ARG B 2 363 ? 89.203 35.152 90.348 1.00 15.07 363 ARG B O 1
ATOM 5786 N N . ALA B 2 364 ? 88.810 33.699 92.040 1.00 14.66 364 ALA B N 1
ATOM 5787 C CA . ALA B 2 364 ? 89.545 34.441 93.051 1.00 14.54 364 ALA B CA 1
ATOM 5788 C C . ALA B 2 364 ? 91.028 34.526 92.686 1.00 14.32 364 ALA B C 1
ATOM 5789 O O . ALA B 2 364 ? 91.626 35.594 92.770 1.00 13.54 364 ALA B O 1
ATOM 5791 N N . ALA B 2 365 ? 91.609 33.393 92.275 1.00 14.51 365 ALA B N 1
ATOM 5792 C CA . ALA B 2 365 ? 93.024 33.326 91.934 1.00 15.02 365 ALA B CA 1
ATOM 5793 C C . ALA B 2 365 ? 93.326 34.217 90.726 1.00 15.61 365 ALA B C 1
ATOM 5794 O O . ALA B 2 365 ? 94.360 34.881 90.691 1.00 15.25 365 ALA B O 1
ATOM 5796 N N . ASP B 2 366 ? 92.413 34.243 89.746 1.00 16.59 366 ASP B N 1
ATOM 5797 C CA . ASP B 2 366 ? 92.570 35.095 88.576 1.00 17.18 366 ASP B CA 1
ATOM 5798 C C . ASP B 2 366 ? 92.695 36.557 89.001 1.00 17.55 366 ASP B C 1
ATOM 5799 O O . ASP B 2 366 ? 93.547 37.278 88.484 1.00 17.71 366 ASP B O 1
ATOM 5804 N N . LEU B 2 367 ? 91.842 36.988 89.939 1.00 17.62 367 LEU B N 1
ATOM 5805 C CA . LEU B 2 367 ? 91.848 38.367 90.407 1.00 18.14 367 LEU B CA 1
ATOM 5806 C C . LEU B 2 367 ? 93.082 38.636 91.267 1.00 18.20 367 LEU B C 1
ATOM 5807 O O . LEU B 2 367 ? 93.714 39.680 91.126 1.00 17.78 367 LEU B O 1
ATOM 5812 N N . ILE B 2 368 ? 93.431 37.686 92.143 1.00 18.22 368 ILE B N 1
ATOM 5813 C CA . ILE B 2 368 ? 94.575 37.839 93.030 1.00 19.05 368 ILE B CA 1
ATOM 5814 C C . ILE B 2 368 ? 95.859 37.988 92.213 1.00 20.47 368 ILE B C 1
ATOM 5815 O O . ILE B 2 368 ? 96.708 38.807 92.556 1.00 20.35 368 ILE B O 1
ATOM 5820 N N . LEU B 2 369 ? 95.992 37.193 91.142 1.00 21.25 369 LEU B N 1
ATOM 5821 C CA . LEU B 2 369 ? 97.244 37.083 90.407 1.00 22.64 369 LEU B CA 1
ATOM 5822 C C . LEU B 2 369 ? 97.269 38.029 89.205 1.00 23.94 369 LEU B C 1
ATOM 5823 O O . LEU B 2 369 ? 98.327 38.231 88.612 1.00 24.90 369 LEU B O 1
ATOM 5828 N N . GLY B 2 370 ? 96.106 38.586 88.841 1.00 25.33 370 GLY B N 1
ATOM 5829 C CA . GLY B 2 370 ? 96.019 39.609 87.809 1.00 26.85 370 GLY B CA 1
ATOM 5830 C C . GLY B 2 370 ? 95.549 39.034 86.485 1.00 28.05 370 GLY B C 1
ATOM 5831 O O . GLY B 2 370 ? 96.083 37.970 86.107 1.00 31.06 370 GLY B O 1
#

B-factor: mean 18.86, std 6.43, range [9.01, 52.54]

InterPro domains:
  IPR001296 Glycosyl transferase, family 1 [PF00534] (183-348)

Solvent-accessible surface area: 32097 Å² total; per-residue (Å²): 78,26,3,0,0,4,0,26,101,21,62,48,76,17,31,34,14,78,22,0,29,69,0,0,58,17,0,49,161,95,67,48,88,2,15,0,0,0,9,74,26,46,44,138,70,34,140,54,16,63,33,39,70,4,69,19,62,25,120,106,91,25,120,38,12,64,86,0,26,61,79,6,169,57,27,31,108,199,82,103,27,118,74,14,0,0,0,20,27,4,57,68,10,54,3,0,1,2,20,59,16,1,47,24,42,92,52,122,138,171,201,37,114,54,151,10,53,14,38,26,0,108,34,0,0,35,59,84,22,183,5,55,0,2,1,16,2,112,87,24,42,82,42,0,58,130,36,17,44,3,65,73,135,17,17,50,83,7,14,4,18,4,20,150,91,18,85,34,56,119,72,24,79,96,38,72,62,80,0,12,183,112,58,50,19,112,166,88,20,7,1,0,0,0,7,18,43,30,0,115,61,34,0,0,26,27,0,0,102,0,0,24,51,8,76,84,78,15,58,71,79,0,75,1,5,0,5,3,92,35,46,24,82,67,17,82,109,44,3,57,90,30,53,0,97,138,22,15,90,29,32,62,20,82,88,43,13,27,51,0,2,18,0,4,15,0,0,0,0,0,1,87,68,31,22,14,4,39,19,0,0,7,0,1,1,9,11,5,8,0,0,0,6,60,67,4,4,15,2,75,35,0,63,114,10,74,1,4,101,41,9,94,62,111,58,101,48,100,36,0,29,140,9,0,14,73,0,1,116,56,55,103,21,32,44,32,26,28,155,47,0,75,61,34,2,112,137,17,75,1,47,33,2,1,68,107,0,0,71,72,3,54,94,78,24,4,0,0,5,0,23,93,17,55,46,69,16,40,34,16,62,22,0,22,58,0,0,51,16,0,55,162,92,67,50,88,4,15,0,0,0,25,74,32,83,56,134,71,32,135,64,17,63,32,41,79,6,105,35,186,24,159,92,82,25,113,39,2,80,102,0,9,60,74,6,106,51,24,30,108,201,86,103,26,118,74,15,0,0,0,21,28,3,37,54,8,50,2,0,2,1,18,65,21,0,40,24,47,103,46,114,161,223,47,118,54,144,11,56,6,35,26,0,107,35,0,0,35,58,83,19,178,5,53,0,1,2,15,4,32,68,18,41,79,37,0,59,131,38,16,42,6,77,73,140,18,18,51,25,10,29,2,14,3,13,109,88,18,69,35,56,122,74,25,81,97,34,72,62,66,0,13,180,103,40,60,16,121,158,77,28,6,0,0,0,0,8,17,46,30,0,165,59,35,0,0,27,24,0,0,88,0,0,24,55,8,76,143,70,15,60,172,77,0,52,1,0,0,5,3,83,35,93,37,141,76,19,87,141,62,4,56,92,54,54,0,95,135,36,14,64,32,37,122,18,74,88,35,14,28,51,0,2,18,0,5,17,0,0,0,0,0,0,100,66,32,33,15,5,40,20,0,0,6,0,1,1,9,10,5,8,0,0,0,5,61,68,5,16,17,3,49,12,0,64,108,9,13,1,3,47,40,7,91,61,119,54,102,42,98,46,0,30,172,24,0,17,114,1,1,129,51,55,102,22,32,46,23,17,29,150,15,0,72,60,25,2,110,66,12,82,0,38,19,2,1,56,103,0,0,61,72,1,55,98

Secondary structure (DSSP, 8-state):
-EEEEE-SEE-SSSHHHHHHHHHHHHHHHTT-EEEEEESEE-SPPPTTEEEEEP----SSHHHHHHHHHHHHHHHHHHS--SEEEESS--TT-SEEE--S--HHHHHH---HHHHHHHHHHHHHHSTT---EEEES-GGGHHHHHHHH---GGGEEEPPP---GGGS--TTHHHHHHHHHHHHT--TT-EEEEEESS-TTTTTHHHHHHHHHTS-HHHHHHEEEEEESSS--HHHHHHHHHHT-TTTEEEE---S-HHHHHHH-SEEEE--S--SS-HHHHHHHHTT--EEEETTSTTHHHHHHHT-EEEEPSSP-HHHHHHHHHHHHH-HHHHHHHHHHHHHHHHHS--S-HHHHHHHHHH-/-EEEEE-SEE-SSSHHHHHHHHHHHHHHHTT-EEEEEESEE-SPPPTTEEEEE-----SSHHHHHHHHHHHHHHHHHHS--SEEEESS--TT-SEEEE-SPPHHHHH---HHHHHHHHHHHHHHSTT---EEEES-TTTHHHHHHHH---GGGEEE------GGGSPPTTHHHHHHHHHHHTT--TT-EEEEEESS-TTTTTHHHHHHHHHTS-HHHHHHEEEEEESSS--HHHHHHHHHHT-TTTEEEE---S-HHHHHHH-SEEEE--S--S--HHHHHHHHTT--EEEETTSTTHHHHHHHT-EEEEPSSP-HHHHHHHHHHHHH-HHHHHHHHHHHHHHHTTS--S-HHHHHHHHHH-

Radius of gyration: 29.14 Å; Cα contacts (8 Å, |Δi|>4): 1356; chains: 2; bounding box: 81×57×77 Å

Sequence (725 aa):
ATLAFILYKYFPFGGLQRDFMRIALECQRRGHDIRVYTLIWEGDVPDDGFEVLVAPVRSIFNNHRRNEKFTAWVRADLDRRPVQRVIGFNKMPGLDVYYAADACFEEKAQTQWGRYRHFAGYERAVFDPASKTEILMISEVQQPLFVKHYGTQAERFHLLPPGISQDRRAPANAADVRAEFRREFGLEEDDLLLVQIGSGFKTKGLDRSLKALSALPKALRRRTRLIAIGQDDPKPFLLQIAALGLNDQVQILKGRSDIPRFLLGADLLIHPAYNENTGTVLLEALVSGLPVLVTDVCGYAHYIAEEADAGRVLPSPFEQDSLNRLLAEMLEDAPARAAWSSRNGLAYADHHADLYSMPQRAADLILGATLAFILYKYFPFGGLQRDFMRIALECQRRGHDDIRVYTLIWEGDVPDGFEVLVAPVRSIFNHRRNEKFTTAWVRADLDDRRPVQRVIGFNKMPGLDVYYAADACFEEKAQTWGRYRHFAGYERAVFDPASKTEILMISEVQQPLFVKHYGTQAERFHLLPPGISQDRRAPANAADVRAEFRREFGLEEDDLLLVQIGSGFKTKGLDRSLKALSALPKALRRRTRLIAIGQDDPKPFLLQIAALGLNDQVQILKGRSDIPRFLLGADLLIHPAYNENTGTVLLEALVSGLPVLVTDVCGYAHYIAEADAGRVLPSPFEQDSLNRLLAEMLEDAPARAAWSSRNGLAYADHADLYSMPQRAADLILG